Protein AF-0000000073371927 (afdb_homodimer)

InterPro domains:
  IPR022280 ParB-related, ThiF-related cassette, protein B [TIGR03737] (17-241)
  IPR032787 Prokaryotic E2 family D [PF14460] (65-231)

Nearest PDB structures (foldseek):
  2yh9-assembly1_B  TM=5.983E-01  e=3.103E+00  Escherichia coli K-12
  3tw8-assembly1_A  TM=4.322E-01  e=6.535E+00  Homo sapiens
  3p0c-assembly3_A  TM=2.992E-01  e=5.827E+00  Homo sapiens
  3k44-assembly4_D  TM=2.176E-01  e=3.685E+00  Drosophila melanogaster
  2yh9-assembly1_B  TM=5.986E-01  e=2.888E+00  Escherichia coli K-12

Sequence (484 aa):
MNNRNYISEQLGVLYHPTSALVFYQSQSADRSVYVEHFDMDGDGMPVNAHPLTEREAQALAKALMTEKQKQTAFLKSEGILPANILHIMPSPDRGAVLWYTKPQERTLHFIESLEIADGKAHMPAMIWQATRNSLRVFAIAGNRRPTEKTALCHAPLLNIYEDGRVCMGSVSISIKNSASLEEFTGAWEDYFFNSYFSHLIGKNSPVKGCCISLWKDLIASGRPFPAEVLKKNSRTLKSLLPMNNRNYISEQLGVLYHPTSALVFYQSQSADRSVYVEHFDMDGDGMPVNAHPLTEREAQALAKALMTEKQKQTAFLKSEGILPANILHIMPSPDRGAVLWYTKPQERTLHFIESLEIADGKAHMPAMIWQATRNSLRVFAIAGNRRPTEKTALCHAPLLNIYEDGRVCMGSVSISIKNSASLEEFTGAWEDYFFNSYFSHLIGKNSPVKGCCISLWKDLIASGRPFPAEVLKKNSRTLKSLLP

Solvent-accessible surface area (backbone atoms only — not comparable to full-atom values): 26927 Å² total; per-residue (Å²): 141,85,80,77,79,85,72,89,68,83,75,61,82,56,60,44,53,48,31,32,40,40,36,23,35,31,75,50,92,79,52,49,75,46,51,35,31,23,38,32,42,98,86,55,47,76,37,78,76,39,71,57,44,71,66,56,30,45,53,48,22,54,67,39,46,43,70,61,58,66,67,46,45,45,61,38,61,89,56,70,42,61,72,48,50,31,38,74,40,83,35,92,88,69,29,32,41,31,33,49,43,60,57,42,78,44,58,44,39,47,38,72,90,70,73,35,78,64,39,52,29,43,40,60,15,32,38,38,38,33,43,70,83,45,46,29,42,28,21,38,85,66,74,69,87,79,49,58,78,37,57,33,18,34,35,78,59,51,36,34,41,91,88,20,39,50,64,62,74,90,62,79,69,78,65,64,76,64,30,31,37,65,52,48,54,48,49,52,51,47,51,61,44,71,37,68,36,71,45,74,45,75,93,62,61,40,26,67,61,58,55,67,59,50,50,44,48,31,42,73,67,58,44,75,53,66,69,84,33,59,28,77,59,91,41,35,46,48,76,75,50,128,139,87,79,78,78,86,73,86,70,83,74,62,83,54,60,44,54,48,33,34,39,38,35,22,35,31,74,49,92,77,52,49,76,44,51,34,31,24,39,31,43,98,88,56,46,78,36,78,74,41,71,55,45,72,68,55,29,43,53,48,21,56,67,39,44,44,69,60,59,67,67,46,45,46,59,37,60,89,56,69,42,60,74,47,50,32,38,75,40,82,35,94,88,69,29,32,41,30,32,49,45,59,57,42,77,44,58,45,38,46,38,72,92,70,73,34,77,64,39,53,29,43,40,62,15,32,38,40,38,33,42,72,85,44,45,30,40,28,21,37,84,64,75,69,86,80,51,59,78,35,57,32,18,34,34,79,58,51,36,34,40,91,87,20,39,49,64,63,76,88,61,79,70,76,64,61,76,64,30,30,37,66,54,47,54,48,49,52,52,50,52,60,43,71,37,70,36,71,47,74,45,74,94,61,60,41,28,68,61,57,55,67,59,48,51,45,48,32,41,72,67,58,45,75,52,66,68,84,34,59,28,76,60,90,42,36,45,48,76,77,49,130

Foldseek 3Di:
DCCPPPPDPPVPPDDAAAKDKDWDFDPDPVRDIWIWIFGADPVRDTDDTDTQDPVNVVVVVVVPCDPCNVPLQFAAAPDPDDPQWDDWDRDLVWTKTKGKDAWDKAWAAADVVLVADTAIFIAHIKIWMDDQFWIFMWHFPDGDRFDQAGFTFHGLAAQADLRRTHNLDPDGRGDDSRDYNVRVVVSVVCSVRVDYHYHHDDDDHSWQDDSSVQNSVRRVPVDHDDSNRTGTSPHGNNVVPD/DCCPPPPDPPVPPDDADAKDKDWDFDPDPVRDIWIWIFGADPVRDTDDTDTQDPVNVVVVVVVPCDPCNVVLQFAAAPDPDDPQWDDWDRDLVWTKTKGKDAWDKAWAAADPVLVADTAIFIAHIKIWMDDQFWIFMWHFPDGDRFDQAGFTFHGLAAQADLRRTHNLDPDGRGDDSRDYNVRVVVSVVCSVRVDYHYHHDDDDHSWQDDSSVQNSVRRVPRDHRDSNRTGTSPHGNNVVPD

Organism: Flavobacterium johnsoniae (strain ATCC 17061 / DSM 2064 / JCM 8514 / BCRC 14874 / CCUG 350202 / NBRC 14942 / NCIMB 11054 / UW101) (NCBI:txid376686)

Structure (mmCIF, N/CA/C/O backbone):
data_AF-0000000073371927-model_v1
#
loop_
_entity.id
_entity.type
_entity.pdbx_description
1 polymer 'PRTRC system protein B'
#
loop_
_atom_site.group_PDB
_atom_site.id
_atom_site.type_symbol
_atom_site.label_atom_id
_atom_site.label_alt_id
_atom_site.label_comp_id
_atom_site.label_asym_id
_atom_site.label_entity_id
_atom_site.label_seq_id
_atom_site.pdbx_PDB_ins_code
_atom_site.Cartn_x
_atom_site.Cartn_y
_atom_site.Cartn_z
_atom_site.occupancy
_atom_site.B_iso_or_equiv
_atom_site.auth_seq_id
_atom_site.auth_comp_id
_atom_site.auth_asym_id
_atom_site.auth_atom_id
_atom_site.pdbx_PDB_model_num
ATOM 1 N N . MET A 1 1 ? 55.375 24.203 49.938 1 25.03 1 MET A N 1
ATOM 2 C CA . MET A 1 1 ? 54.719 22.922 50.094 1 25.03 1 MET A CA 1
ATOM 3 C C . MET A 1 1 ? 53.344 22.938 49.406 1 25.03 1 MET A C 1
ATOM 5 O O . MET A 1 1 ? 52.344 23.328 50 1 25.03 1 MET A O 1
ATOM 9 N N . ASN A 1 2 ? 53.188 23.484 48.062 1 26.06 2 ASN A N 1
ATOM 10 C CA . ASN A 1 2 ? 52.312 24.062 47.062 1 26.06 2 ASN A CA 1
ATOM 11 C C . ASN A 1 2 ? 51.375 23.031 46.469 1 26.06 2 ASN A C 1
ATOM 13 O O . ASN A 1 2 ? 51.75 22.25 45.594 1 26.06 2 ASN A O 1
ATOM 17 N N . ASN A 1 3 ? 50.469 22.297 47.281 1 27.36 3 ASN A N 1
ATOM 18 C CA . ASN A 1 3 ? 49.5 21.219 47.062 1 27.36 3 ASN A CA 1
ATOM 19 C C . ASN A 1 3 ? 48.438 21.594 46.031 1 27.36 3 ASN A C 1
ATOM 21 O O . ASN A 1 3 ? 47.375 22.109 46.375 1 27.36 3 ASN A O 1
ATOM 25 N N . ARG A 1 4 ? 48.781 22.281 44.875 1 28.2 4 ARG A N 1
ATOM 26 C CA . ARG A 1 4 ? 47.844 22.641 43.844 1 28.2 4 ARG A CA 1
ATOM 27 C C . ARG A 1 4 ? 47 21.438 43.406 1 28.2 4 ARG A C 1
ATOM 29 O O . ARG A 1 4 ? 47.562 20.422 42.969 1 28.2 4 ARG A O 1
ATOM 36 N N . ASN A 1 5 ? 45.844 21.109 44.031 1 29.45 5 ASN A N 1
ATOM 37 C CA . ASN A 1 5 ? 44.812 20.094 43.906 1 29.45 5 ASN A CA 1
ATOM 38 C C . ASN A 1 5 ? 44.406 19.875 42.438 1 29.45 5 ASN A C 1
ATOM 40 O O . ASN A 1 5 ? 44.125 20.844 41.719 1 29.45 5 ASN A O 1
ATOM 44 N N . TYR A 1 6 ? 44.969 18.828 41.719 1 29.66 6 TYR A N 1
ATOM 45 C CA . TYR A 1 6 ? 44.719 18.188 40.438 1 29.66 6 TYR A CA 1
ATOM 46 C C . TYR A 1 6 ? 43.219 17.906 40.219 1 29.66 6 TYR A C 1
ATOM 48 O O . TYR A 1 6 ? 42.719 16.906 40.719 1 29.66 6 TYR A O 1
ATOM 56 N N . ILE A 1 7 ? 42.281 18.703 40.594 1 30.42 7 ILE A N 1
ATOM 57 C CA . ILE A 1 7 ? 40.844 18.406 40.531 1 30.42 7 ILE A CA 1
ATOM 58 C C . ILE A 1 7 ? 40.562 17.656 39.219 1 30.42 7 ILE A C 1
ATOM 60 O O . ILE A 1 7 ? 40 16.578 39.219 1 30.42 7 ILE A O 1
ATOM 64 N N . SER A 1 8 ? 39.625 18.266 38.188 1 31.22 8 SER A N 1
ATOM 65 C CA . SER A 1 8 ? 38.469 17.891 37.344 1 31.22 8 SER A CA 1
ATOM 66 C C . SER A 1 8 ? 38.938 17.234 36.062 1 31.22 8 SER A C 1
ATOM 68 O O . SER A 1 8 ? 39.281 17.922 35.094 1 31.22 8 SER A O 1
ATOM 70 N N . GLU A 1 9 ? 39.875 16.359 35.875 1 34.25 9 GLU A N 1
ATOM 71 C CA . GLU A 1 9 ? 40.312 15.539 34.75 1 34.25 9 GLU A CA 1
ATOM 72 C C . GLU A 1 9 ? 39.156 14.719 34.156 1 34.25 9 GLU A C 1
ATOM 74 O O . GLU A 1 9 ? 39.406 13.75 33.438 1 34.25 9 GLU A O 1
ATOM 79 N N . GLN A 1 10 ? 37.938 14.594 34.656 1 36.38 10 GLN A N 1
ATOM 80 C CA . GLN A 1 10 ? 36.969 13.75 33.969 1 36.38 10 GLN A CA 1
ATOM 81 C C . GLN A 1 10 ? 37 13.992 32.469 1 36.38 10 GLN A C 1
ATOM 83 O O . GLN A 1 10 ? 36.625 15.055 31.969 1 36.38 10 GLN A O 1
ATOM 88 N N . LEU A 1 11 ? 37.906 13.492 31.672 1 40.53 11 LEU A N 1
ATOM 89 C CA . LEU A 1 11 ? 38.312 13.594 30.266 1 40.53 11 LEU A CA 1
ATOM 90 C C . LEU A 1 11 ? 37.125 13.406 29.344 1 40.53 11 LEU A C 1
ATOM 92 O O . LEU A 1 11 ? 36.562 12.312 29.25 1 40.53 11 LEU A O 1
ATOM 96 N N . GLY A 1 12 ? 36.156 14.125 29.328 1 46.03 12 GLY A N 1
ATOM 97 C CA . GLY A 1 12 ? 34.969 14.203 28.5 1 46.03 12 GLY A CA 1
ATOM 98 C C . GLY A 1 12 ? 35.219 13.75 27.078 1 46.03 12 GLY A C 1
ATOM 99 O O . GLY A 1 12 ? 36.344 13.711 26.609 1 46.03 12 GLY A O 1
ATOM 100 N N . VAL A 1 13 ? 34.531 12.75 26.5 1 56.47 13 VAL A N 1
ATOM 101 C CA . VAL A 1 13 ? 34.562 12.391 25.094 1 56.47 13 VAL A CA 1
ATOM 102 C C . VAL A 1 13 ? 34.875 13.633 24.25 1 56.47 13 VAL A C 1
ATOM 104 O O . VAL A 1 13 ? 34.125 14.617 24.297 1 56.47 13 VAL A O 1
ATOM 107 N N . LEU A 1 14 ? 36.219 13.797 23.922 1 69.62 14 LEU A N 1
ATOM 108 C CA . LEU A 1 14 ? 36.625 14.93 23.109 1 69.62 14 LEU A CA 1
ATOM 109 C C . LEU A 1 14 ? 36.031 14.844 21.703 1 69.62 14 LEU A C 1
ATOM 111 O O . LEU A 1 14 ? 36.094 13.789 21.062 1 69.62 14 LEU A O 1
ATOM 115 N N . TYR A 1 15 ? 35.094 15.617 21.391 1 77.5 15 TYR A N 1
ATOM 116 C CA . TYR A 1 15 ? 34.531 15.773 20.047 1 77.5 15 TYR A CA 1
ATOM 117 C C . TYR A 1 15 ? 35.344 16.797 19.25 1 77.5 15 TYR A C 1
ATOM 119 O O . TYR A 1 15 ? 35.812 17.797 19.797 1 77.5 15 TYR A O 1
ATOM 127 N N . HIS A 1 16 ? 35.781 16.375 18.078 1 85.12 16 HIS A N 1
ATOM 128 C CA . HIS A 1 16 ? 36.375 17.328 17.156 1 85.12 16 HIS A CA 1
ATOM 129 C C . HIS A 1 16 ? 35.469 17.609 15.969 1 85.12 16 HIS A C 1
ATOM 131 O O . HIS A 1 16 ? 34.781 16.703 15.492 1 85.12 16 HIS A O 1
ATOM 137 N N . PRO A 1 17 ? 35.406 18.859 15.609 1 86.88 17 PRO A N 1
ATOM 138 C CA . PRO A 1 17 ? 34.594 19.156 14.438 1 86.88 17 PRO A CA 1
ATOM 139 C C . PRO A 1 17 ? 35.125 18.5 13.156 1 86.88 17 PRO A C 1
ATOM 141 O O . PRO A 1 17 ? 36.312 18.5 12.922 1 86.88 17 PRO A O 1
ATOM 144 N N . THR A 1 18 ? 34.219 17.922 12.414 1 86 18 THR A N 1
ATOM 145 C CA . THR A 1 18 ? 34.625 17.234 11.195 1 86 18 THR A CA 1
ATOM 146 C C . THR A 1 18 ? 34.125 17.969 9.961 1 86 18 THR A C 1
ATOM 148 O O . THR A 1 18 ? 34.781 18.016 8.93 1 86 18 THR A O 1
ATOM 151 N N . SER A 1 19 ? 32.969 18.484 10.016 1 86.31 19 SER A N 1
ATOM 152 C CA . SER A 1 19 ? 32.375 19.219 8.891 1 86.31 19 SER A CA 1
ATOM 153 C C . SER A 1 19 ? 31.359 20.234 9.375 1 86.31 19 SER A C 1
ATOM 155 O O . SER A 1 19 ? 31 20.25 10.547 1 86.31 19 SER A O 1
ATOM 157 N N . ALA A 1 20 ? 31.078 21.156 8.539 1 87.44 20 ALA A N 1
ATOM 158 C CA . ALA A 1 20 ? 30.078 22.172 8.844 1 87.44 20 ALA A CA 1
ATOM 159 C C . ALA A 1 20 ? 29.234 22.5 7.605 1 87.44 20 ALA A C 1
ATOM 161 O O . ALA A 1 20 ? 29.734 22.422 6.477 1 87.44 20 ALA A O 1
ATOM 162 N N . LEU A 1 21 ? 28 22.688 7.852 1 87.69 21 LEU A N 1
ATOM 163 C CA . LEU A 1 21 ? 27.109 23.266 6.855 1 87.69 21 LEU A CA 1
ATOM 164 C C . LEU A 1 21 ? 26.734 24.703 7.23 1 87.69 21 LEU A C 1
ATOM 166 O O . LEU A 1 21 ? 26.344 24.969 8.367 1 87.69 21 LEU A O 1
ATOM 170 N N . VAL A 1 22 ? 26.906 25.547 6.297 1 86.69 22 VAL A N 1
ATOM 171 C CA . VAL A 1 22 ? 26.484 26.922 6.52 1 86.69 22 VAL A CA 1
ATOM 172 C C . VAL A 1 22 ? 25.344 27.281 5.555 1 86.69 22 VAL A C 1
ATOM 174 O O . VAL A 1 22 ? 25.453 27.031 4.348 1 86.69 22 VAL A O 1
ATOM 177 N N . PHE A 1 23 ? 24.297 27.719 6.109 1 84.56 23 PHE A N 1
ATOM 178 C CA . PHE A 1 23 ? 23.125 28.109 5.34 1 84.56 23 PHE A CA 1
ATOM 179 C C . PHE A 1 23 ? 23.141 29.609 5.059 1 84.56 23 PHE A C 1
ATOM 181 O O . PHE A 1 23 ? 23.312 30.422 5.973 1 84.56 23 PHE A O 1
ATOM 188 N N . TYR A 1 24 ? 23.047 29.875 3.762 1 84.12 24 TYR A N 1
ATOM 189 C CA . TYR A 1 24 ? 23.016 31.266 3.318 1 84.12 24 TYR A CA 1
ATOM 190 C C . TYR A 1 24 ? 21.656 31.641 2.764 1 84.12 24 TYR A C 1
ATOM 192 O O . TYR A 1 24 ? 20.984 30.812 2.137 1 84.12 24 TYR A O 1
ATOM 200 N N . GLN A 1 25 ? 21.203 32.75 3.084 1 81.94 25 GLN A N 1
ATOM 201 C CA . GLN A 1 25 ? 19.953 33.281 2.533 1 81.94 25 GLN A CA 1
ATOM 202 C C . GLN A 1 25 ? 20.188 34.531 1.694 1 81.94 25 GLN A C 1
ATOM 204 O O . GLN A 1 25 ? 20.969 35.406 2.076 1 81.94 25 GLN A O 1
ATOM 209 N N . SER A 1 26 ? 19.531 34.469 0.526 1 78.75 26 SER A N 1
ATOM 210 C CA . SER A 1 26 ? 19.656 35.625 -0.341 1 78.75 26 SER A CA 1
ATOM 211 C C . SER A 1 26 ? 18.922 36.844 0.247 1 78.75 26 SER A C 1
ATOM 213 O O . SER A 1 26 ? 17.922 36.688 0.953 1 78.75 26 SER A O 1
ATOM 215 N N . GLN A 1 27 ? 19.453 37.938 -0.014 1 73.69 27 GLN A N 1
ATOM 216 C CA . GLN A 1 27 ? 18.797 39.156 0.407 1 73.69 27 GLN A CA 1
ATOM 217 C C . GLN A 1 27 ? 17.75 39.594 -0.609 1 73.69 27 GLN A C 1
ATOM 219 O O . GLN A 1 27 ? 17.062 40.625 -0.411 1 73.69 27 GLN A O 1
ATOM 224 N N . SER A 1 28 ? 17.688 38.75 -1.586 1 69.12 28 SER A N 1
ATOM 225 C CA . SER A 1 28 ? 16.688 39.094 -2.604 1 69.12 28 SER A CA 1
ATOM 226 C C . SER A 1 28 ? 15.289 38.719 -2.145 1 69.12 28 SER A C 1
ATOM 228 O O . SER A 1 28 ? 15.109 38.125 -1.08 1 69.12 28 SER A O 1
ATOM 230 N N . ALA A 1 29 ? 14.359 39.125 -2.869 1 67.94 29 ALA A N 1
ATOM 231 C CA . ALA A 1 29 ? 12.945 38.938 -2.57 1 67.94 29 ALA A CA 1
ATOM 232 C C . ALA A 1 29 ? 12.594 37.438 -2.527 1 67.94 29 ALA A C 1
ATOM 234 O O . ALA A 1 29 ? 11.719 37.031 -1.766 1 67.94 29 ALA A O 1
ATOM 235 N N . ASP A 1 30 ? 13.344 36.625 -3.26 1 62.91 30 ASP A N 1
ATOM 236 C CA . ASP A 1 30 ? 12.961 35.219 -3.363 1 62.91 30 ASP A CA 1
ATOM 237 C C . ASP A 1 30 ? 13.523 34.406 -2.193 1 62.91 30 ASP A C 1
ATOM 239 O O . ASP A 1 30 ? 13.156 33.25 -2.006 1 62.91 30 ASP A O 1
ATOM 243 N N . ARG A 1 31 ? 14.227 35.031 -1.328 1 67 31 ARG A N 1
ATOM 244 C CA . ARG A 1 31 ? 14.836 34.406 -0.146 1 67 31 ARG A CA 1
ATOM 245 C C . ARG A 1 31 ? 15.352 33 -0.45 1 67 31 ARG A C 1
ATOM 247 O O . ARG A 1 31 ? 15.102 32.062 0.314 1 67 31 ARG A O 1
ATOM 254 N N . SER A 1 32 ? 16.016 32.875 -1.546 1 71.75 32 SER A N 1
ATOM 255 C CA . SER A 1 32 ? 16.609 31.594 -1.913 1 71.75 32 SER A CA 1
ATOM 256 C C . SER A 1 32 ? 17.703 31.188 -0.937 1 71.75 32 SER A C 1
ATOM 258 O O . SER A 1 32 ? 18.375 32.031 -0.362 1 71.75 32 SER A O 1
ATOM 260 N N . VAL A 1 33 ? 17.688 29.922 -0.612 1 73.12 33 VAL A N 1
ATOM 261 C CA . VAL A 1 33 ? 18.656 29.391 0.342 1 73.12 33 VAL A CA 1
ATOM 262 C C . VAL A 1 33 ? 19.766 28.641 -0.404 1 73.12 33 VAL A C 1
ATOM 264 O O . VAL A 1 33 ? 19.5 27.969 -1.404 1 73.12 33 VAL A O 1
ATOM 267 N N . TYR A 1 34 ? 20.984 29.016 0.038 1 75.69 34 TYR A N 1
ATOM 268 C CA . TYR A 1 34 ? 22.203 28.375 -0.434 1 75.69 34 TYR A CA 1
ATOM 269 C C . TYR A 1 34 ? 22.969 27.719 0.72 1 75.69 34 TYR A C 1
ATOM 271 O O . TYR A 1 34 ? 23.094 28.312 1.796 1 75.69 34 TYR A O 1
ATOM 279 N N . VAL A 1 35 ? 23.328 26.359 0.464 1 81.25 35 VAL A N 1
ATOM 280 C CA . VAL A 1 35 ? 24.031 25.672 1.532 1 81.25 35 VAL A CA 1
ATOM 281 C C . VAL A 1 35 ? 25.453 25.344 1.083 1 81.25 35 VAL A C 1
ATOM 283 O O . VAL A 1 35 ? 25.672 24.875 -0.033 1 81.25 35 VAL A O 1
ATOM 286 N N . GLU A 1 36 ? 26.422 25.672 1.956 1 85.06 36 GLU A N 1
ATOM 287 C CA . GLU A 1 36 ? 27.812 25.328 1.713 1 85.06 36 GLU A CA 1
ATOM 288 C C . GLU A 1 36 ? 28.312 24.312 2.73 1 85.06 36 GLU A C 1
ATOM 290 O O . GLU A 1 36 ? 28 24.406 3.918 1 85.06 36 GLU A O 1
ATOM 295 N N . HIS A 1 37 ? 28.938 23.375 2.131 1 88.06 37 HIS A N 1
ATOM 296 C CA . HIS A 1 37 ? 29.594 22.375 2.965 1 88.06 37 HIS A CA 1
ATOM 297 C C . HIS A 1 37 ? 31.062 22.719 3.184 1 88.06 37 HIS A C 1
ATOM 299 O O . HIS A 1 37 ? 31.766 23.141 2.252 1 88.06 37 HIS A O 1
ATOM 305 N N . PHE A 1 38 ? 31.5 22.594 4.406 1 87.25 38 PHE A N 1
ATOM 306 C CA . PHE A 1 38 ? 32.906 22.781 4.777 1 87.25 38 PHE A CA 1
ATOM 307 C C . PHE A 1 38 ? 33.469 21.531 5.445 1 87.25 38 PHE A C 1
ATOM 309 O O . PHE A 1 38 ? 32.781 20.891 6.246 1 87.25 38 PHE A O 1
ATOM 316 N N . ASP A 1 39 ? 34.625 21.203 4.988 1 86.94 39 ASP A N 1
ATOM 317 C CA . ASP A 1 39 ? 35.375 20.297 5.828 1 86.94 39 ASP A CA 1
ATOM 318 C C . ASP A 1 39 ? 36.125 21.062 6.941 1 86.94 39 ASP A C 1
ATOM 320 O O . ASP A 1 39 ? 36.344 22.266 6.832 1 86.94 39 ASP A O 1
ATOM 324 N N . MET A 1 40 ? 36.281 20.359 8.086 1 86.5 40 MET A N 1
ATOM 325 C CA . MET A 1 40 ? 37.125 20.953 9.141 1 86.5 40 MET A CA 1
ATOM 326 C C . MET A 1 40 ? 38.531 20.328 9.141 1 86.5 40 MET A C 1
ATOM 328 O O . MET A 1 40 ? 38.656 19.109 9.086 1 86.5 40 MET A O 1
ATOM 332 N N . ASP A 1 41 ? 39.531 21.203 9.141 1 86.75 41 ASP A N 1
ATOM 333 C CA . ASP A 1 41 ? 40.875 20.672 9.18 1 86.75 41 ASP A CA 1
ATOM 334 C C . ASP A 1 41 ? 41.281 20.297 10.602 1 86.75 41 ASP A C 1
ATOM 336 O O . ASP A 1 41 ? 40.469 20.297 11.508 1 86.75 41 ASP A O 1
ATOM 340 N N . GLY A 1 42 ? 42.5 19.828 10.758 1 82.12 42 GLY A N 1
ATOM 341 C CA . GLY A 1 42 ? 43 19.344 12.031 1 82.12 42 GLY A CA 1
ATOM 342 C C . GLY A 1 42 ? 42.906 20.359 13.148 1 82.12 42 GLY A C 1
ATOM 343 O O . GLY A 1 42 ? 42.844 20 14.328 1 82.12 42 GLY A O 1
ATOM 344 N N . ASP A 1 43 ? 42.875 21.734 12.859 1 82.06 43 ASP A N 1
ATOM 345 C CA . ASP A 1 43 ? 42.781 22.797 13.844 1 82.06 43 ASP A CA 1
ATOM 346 C C . ASP A 1 43 ? 41.344 23.234 14.039 1 82.06 43 ASP A C 1
ATOM 348 O O . ASP A 1 43 ? 41.062 24.188 14.758 1 82.06 43 ASP A O 1
ATOM 352 N N . GLY A 1 44 ? 40.438 22.531 13.359 1 81.56 44 GLY A N 1
ATOM 353 C CA . GLY A 1 44 ? 39 22.844 13.492 1 81.56 44 GLY A CA 1
ATOM 354 C C . GLY A 1 44 ? 38.562 24.016 12.633 1 81.56 44 GLY A C 1
ATOM 355 O O . GLY A 1 44 ? 37.5 24.594 12.867 1 81.56 44 GLY A O 1
ATOM 356 N N . MET A 1 45 ? 39.5 24.438 11.672 1 84.69 45 MET A N 1
ATOM 357 C CA . MET A 1 45 ? 39.156 25.531 10.773 1 84.69 45 MET A CA 1
ATOM 358 C C . MET A 1 45 ? 38.438 25.031 9.531 1 84.69 45 MET A C 1
ATOM 360 O O . MET A 1 45 ? 38.844 24 8.961 1 84.69 45 MET A O 1
ATOM 364 N N . PRO A 1 46 ? 37.312 25.672 9.164 1 86.5 46 PRO A N 1
ATOM 365 C CA . PRO A 1 46 ? 36.594 25.266 7.949 1 86.5 46 PRO A CA 1
ATOM 366 C C . PRO A 1 46 ? 37.469 25.375 6.699 1 86.5 46 PRO A C 1
ATOM 368 O O . PRO A 1 46 ? 38.188 26.375 6.516 1 86.5 46 PRO A O 1
ATOM 371 N N . VAL A 1 47 ? 37.562 24.328 5.949 1 86.5 47 VAL A N 1
ATOM 372 C CA . VAL A 1 47 ? 38.312 24.297 4.688 1 86.5 47 VAL A CA 1
ATOM 373 C C . VAL A 1 47 ? 37.438 23.656 3.604 1 86.5 47 VAL A C 1
ATOM 375 O O . VAL A 1 47 ? 36.375 23.109 3.898 1 86.5 47 VAL A O 1
ATOM 378 N N . ASN A 1 48 ? 37.812 23.812 2.285 1 82.69 48 ASN A N 1
ATOM 379 C CA . ASN A 1 48 ? 37.188 23.141 1.147 1 82.69 48 ASN A CA 1
ATOM 380 C C . ASN A 1 48 ? 35.719 23.5 1.021 1 82.69 48 ASN A C 1
ATOM 382 O O . ASN A 1 48 ? 34.875 22.625 0.881 1 82.69 48 ASN A O 1
ATOM 386 N N . ALA A 1 49 ? 35.438 24.75 1.181 1 84.56 49 ALA A N 1
ATOM 387 C CA . ALA A 1 49 ? 34.062 25.203 1 1 84.56 49 ALA A CA 1
ATOM 388 C C . ALA A 1 49 ? 33.562 24.844 -0.392 1 84.56 49 ALA A C 1
ATOM 390 O O . ALA A 1 49 ? 34.25 25.031 -1.387 1 84.56 49 ALA A O 1
ATOM 391 N N . HIS A 1 50 ? 32.469 24.156 -0.509 1 86.62 50 HIS A N 1
ATOM 392 C CA . HIS A 1 50 ? 31.797 23.875 -1.777 1 86.62 50 HIS A CA 1
ATOM 393 C C . HIS A 1 50 ? 30.297 23.766 -1.597 1 86.62 50 HIS A C 1
ATOM 395 O O . HIS A 1 50 ? 29.812 23.531 -0.485 1 86.62 50 HIS A O 1
ATOM 401 N N . PRO A 1 51 ? 29.531 24.016 -2.699 1 81.81 51 PRO A N 1
ATOM 402 C CA . PRO A 1 51 ? 28.094 23.797 -2.602 1 81.81 51 PRO A CA 1
ATOM 403 C C . PRO A 1 51 ? 27.734 22.375 -2.193 1 81.81 51 PRO A C 1
ATOM 405 O O . PRO A 1 51 ? 28.422 21.422 -2.582 1 81.81 51 PRO A O 1
ATOM 408 N N . LEU A 1 52 ? 26.812 22.312 -1.212 1 79.88 52 LEU A N 1
ATOM 409 C CA . LEU A 1 52 ? 26.344 20.984 -0.817 1 79.88 52 LEU A CA 1
ATOM 410 C C . LEU A 1 52 ? 25.797 20.219 -2.02 1 79.88 52 LEU A C 1
ATOM 412 O O . LEU A 1 52 ? 24.859 20.672 -2.68 1 79.88 52 LEU A O 1
ATOM 416 N N . THR A 1 53 ? 26.469 19.188 -2.418 1 74.56 53 THR A N 1
ATOM 417 C CA . THR A 1 53 ? 26 18.359 -3.521 1 74.56 53 THR A CA 1
ATOM 418 C C . THR A 1 53 ? 24.719 17.625 -3.139 1 74.56 53 THR A C 1
ATOM 420 O O . THR A 1 53 ? 24.375 17.516 -1.957 1 74.56 53 THR A O 1
ATOM 423 N N . GLU A 1 54 ? 23.969 17.156 -4.133 1 71.88 54 GLU A N 1
ATOM 424 C CA . GLU A 1 54 ? 22.75 16.391 -3.877 1 71.88 54 GLU A CA 1
ATOM 425 C C . GLU A 1 54 ? 23.062 15.148 -3.043 1 71.88 54 GLU A C 1
ATOM 427 O O . GLU A 1 54 ? 22.297 14.805 -2.137 1 71.88 54 GLU A O 1
ATOM 432 N N . ARG A 1 55 ? 24.125 14.547 -3.338 1 70.88 55 ARG A N 1
ATOM 433 C CA . ARG A 1 55 ? 24.531 13.344 -2.615 1 70.88 55 ARG A CA 1
ATOM 434 C C . ARG A 1 55 ? 24.812 13.648 -1.149 1 70.88 55 ARG A C 1
ATOM 436 O O . ARG A 1 55 ? 24.391 12.906 -0.259 1 70.88 55 ARG A O 1
ATOM 443 N N . GLU A 1 56 ? 25.516 14.664 -0.974 1 71.56 56 GLU A N 1
ATOM 444 C CA . GLU A 1 56 ? 25.828 15.078 0.393 1 71.56 56 GLU A CA 1
ATOM 445 C C . GLU A 1 56 ? 24.562 15.477 1.148 1 71.56 56 GLU A C 1
ATOM 447 O O . GLU A 1 56 ? 24.406 15.156 2.33 1 71.56 56 GLU A O 1
ATOM 452 N N . ALA A 1 57 ? 23.734 16.141 0.482 1 72.75 57 ALA A N 1
ATOM 453 C CA . ALA A 1 57 ? 22.469 16.562 1.095 1 72.75 57 ALA A CA 1
ATOM 454 C C . ALA A 1 57 ? 21.641 15.344 1.512 1 72.75 57 ALA A C 1
ATOM 456 O O . ALA A 1 57 ? 21.094 15.312 2.615 1 72.75 57 ALA A O 1
ATOM 457 N N . GLN A 1 58 ? 21.625 14.422 0.702 1 70.81 58 GLN A N 1
ATOM 458 C CA . GLN A 1 58 ? 20.859 13.211 0.987 1 70.81 58 GLN A CA 1
ATOM 459 C C . GLN A 1 58 ? 21.453 12.461 2.178 1 70.81 58 GLN A C 1
ATOM 461 O O . GLN A 1 58 ? 20.719 11.984 3.047 1 70.81 58 GLN A O 1
ATOM 466 N N . ALA A 1 59 ? 22.688 12.344 2.146 1 69.5 59 ALA A N 1
ATOM 467 C CA . ALA A 1 59 ? 23.359 11.648 3.24 1 69.5 59 ALA A CA 1
ATOM 468 C C . ALA A 1 59 ? 23.109 12.344 4.574 1 69.5 59 ALA A C 1
ATOM 470 O O . ALA A 1 59 ? 22.875 11.68 5.59 1 69.5 59 ALA A O 1
ATOM 471 N N . LEU A 1 60 ? 23.156 13.57 4.492 1 70.38 60 LEU A N 1
ATOM 472 C CA . LEU A 1 60 ? 22.922 14.359 5.699 1 70.38 60 LEU A CA 1
ATOM 473 C C . LEU A 1 60 ? 21.469 14.227 6.16 1 70.38 60 LEU A C 1
ATOM 475 O O . LEU A 1 60 ? 21.203 14.07 7.355 1 70.38 60 LEU A O 1
ATOM 479 N N . ALA A 1 61 ? 20.641 14.367 5.195 1 69.94 61 ALA A N 1
ATOM 480 C CA . ALA A 1 61 ? 19.234 14.211 5.531 1 69.94 61 ALA A CA 1
ATOM 481 C C . ALA A 1 61 ? 18.969 12.883 6.227 1 69.94 61 ALA A C 1
ATOM 483 O O . ALA A 1 61 ? 18.266 12.828 7.238 1 69.94 61 ALA A O 1
ATOM 484 N N . LYS A 1 62 ? 19.562 11.938 5.758 1 67.19 62 LYS A N 1
ATOM 485 C CA . LYS A 1 62 ? 19.406 10.602 6.328 1 67.19 62 LYS A CA 1
ATOM 486 C C . LYS A 1 62 ? 19.953 10.547 7.75 1 67.19 62 LYS A C 1
ATOM 488 O O . LYS A 1 62 ? 19.359 9.93 8.633 1 67.19 62 LYS A O 1
ATOM 493 N N . ALA A 1 63 ? 21.047 11.125 7.875 1 64.75 63 ALA A N 1
ATOM 494 C CA . ALA A 1 63 ? 21.719 11.109 9.172 1 64.75 63 ALA A CA 1
ATOM 495 C C . ALA A 1 63 ? 20.906 11.859 10.227 1 64.75 63 ALA A C 1
ATOM 497 O O . ALA A 1 63 ? 20.984 11.547 11.414 1 64.75 63 ALA A O 1
ATOM 498 N N . LEU A 1 64 ? 20.297 12.805 9.75 1 65.38 64 LEU A N 1
ATOM 499 C CA . LEU A 1 64 ? 19.531 13.656 10.656 1 65.38 64 LEU A CA 1
ATOM 500 C C . LEU A 1 64 ? 18.219 12.992 11.047 1 65.38 64 LEU A C 1
ATOM 502 O O . LEU A 1 64 ? 17.562 13.406 12.008 1 65.38 64 LEU A O 1
ATOM 506 N N . MET A 1 65 ? 17.828 12.086 10.203 1 60.91 65 MET A N 1
ATOM 507 C CA . MET A 1 65 ? 16.594 11.391 10.547 1 60.91 65 MET A CA 1
ATOM 508 C C . MET A 1 65 ? 16.797 10.484 11.75 1 60.91 65 MET A C 1
ATOM 510 O O . MET A 1 65 ? 17.781 9.734 11.812 1 60.91 65 MET A O 1
ATOM 514 N N . THR A 1 66 ? 16.297 10.867 12.875 1 55.16 66 THR A N 1
ATOM 515 C CA . THR A 1 66 ? 16.406 10.078 14.094 1 55.16 66 THR A CA 1
ATOM 516 C C . THR A 1 66 ? 15.906 8.656 13.859 1 55.16 66 THR A C 1
ATOM 518 O O . THR A 1 66 ? 15.109 8.406 12.953 1 55.16 66 THR A O 1
ATOM 521 N N . GLU A 1 67 ? 16.531 7.758 14.633 1 51.38 67 GLU A N 1
ATOM 522 C CA . GLU A 1 67 ? 16.078 6.371 14.625 1 51.38 67 GLU A CA 1
ATOM 523 C C . GLU A 1 67 ? 14.555 6.297 14.766 1 51.38 67 GLU A C 1
ATOM 525 O O . GLU A 1 67 ? 13.914 5.449 14.141 1 51.38 67 GLU A O 1
ATOM 530 N N . LYS A 1 68 ? 14.094 7.195 15.57 1 49.59 68 LYS A N 1
ATOM 531 C CA . LYS A 1 68 ? 12.656 7.219 15.812 1 49.59 68 LYS A CA 1
ATOM 532 C C . LYS A 1 68 ? 11.891 7.59 14.539 1 49.59 68 LYS A C 1
ATOM 534 O O . LYS A 1 68 ? 10.844 7.016 14.25 1 49.59 68 LYS A O 1
ATOM 539 N N . GLN A 1 69 ? 12.414 8.539 13.867 1 50.75 69 GLN A N 1
ATOM 540 C CA . GLN A 1 69 ? 11.75 8.945 12.633 1 50.75 69 GLN A CA 1
ATOM 541 C C . GLN A 1 69 ? 11.836 7.848 11.578 1 50.75 69 GLN A C 1
ATOM 543 O O . GLN A 1 69 ? 10.93 7.699 10.75 1 50.75 69 GLN A O 1
ATOM 548 N N . LYS A 1 70 ? 13.023 7.223 11.695 1 49.84 70 LYS A N 1
ATOM 549 C CA . LYS A 1 70 ? 13.234 6.094 10.797 1 49.84 70 LYS A CA 1
ATOM 550 C C . LYS A 1 70 ? 12.18 5.012 11.008 1 49.84 70 LYS A C 1
ATOM 552 O O . LYS A 1 70 ? 11.758 4.359 10.055 1 49.84 70 LYS A O 1
ATOM 557 N N . GLN A 1 71 ? 12.016 4.773 12.281 1 47.09 71 GLN A N 1
ATOM 558 C CA . GLN A 1 71 ? 11.109 3.711 12.703 1 47.09 71 GLN A CA 1
ATOM 559 C C . GLN A 1 71 ? 9.656 4.125 12.516 1 47.09 71 GLN A C 1
ATOM 561 O O . GLN A 1 71 ? 8.789 3.285 12.258 1 47.09 71 GLN A O 1
ATOM 566 N N . THR A 1 72 ? 9.367 5.332 12.938 1 50.06 72 THR A N 1
ATOM 567 C CA . THR A 1 72 ? 7.977 5.723 13.148 1 50.06 72 THR A CA 1
ATOM 568 C C . THR A 1 72 ? 7.32 6.105 11.82 1 50.06 72 THR A C 1
ATOM 570 O O . THR A 1 72 ? 7.055 7.285 11.578 1 50.06 72 THR A O 1
ATOM 573 N N . ALA A 1 73 ? 7.684 5.395 10.883 1 56.97 73 ALA A N 1
ATOM 574 C CA . ALA A 1 73 ? 7.133 5.797 9.594 1 56.97 73 ALA A CA 1
ATOM 575 C C . ALA A 1 73 ? 5.609 5.883 9.648 1 56.97 73 ALA A C 1
ATOM 577 O O . ALA A 1 73 ? 4.938 4.914 10.008 1 56.97 73 ALA A O 1
ATOM 578 N N . PHE A 1 74 ? 5.027 7.027 9.875 1 66.44 74 PHE A N 1
ATOM 579 C CA . PHE A 1 74 ? 3.611 7.348 9.727 1 66.44 74 PHE A CA 1
ATOM 580 C C . PHE A 1 74 ? 3.021 6.664 8.5 1 66.44 74 PHE A C 1
ATOM 582 O O . PHE A 1 74 ? 3.623 6.68 7.426 1 66.44 74 PHE A O 1
ATOM 589 N N . LEU A 1 75 ? 1.939 5.723 8.805 1 77.88 75 LEU A N 1
ATOM 590 C CA . LEU A 1 75 ? 1.142 5.078 7.766 1 77.88 75 LEU A CA 1
ATOM 591 C C . LEU A 1 75 ? 1.844 3.832 7.234 1 77.88 75 LEU A C 1
ATOM 593 O O . LEU A 1 75 ? 1.732 3.512 6.047 1 77.88 75 LEU A O 1
ATOM 597 N N . LYS A 1 76 ? 2.635 3.268 8.133 1 78.31 76 LYS A N 1
ATOM 598 C CA . LYS A 1 76 ? 3.197 1.962 7.801 1 78.31 76 LYS A CA 1
ATOM 599 C C . LYS A 1 76 ? 2.234 0.838 8.18 1 78.31 76 LYS A C 1
ATOM 601 O O . LYS A 1 76 ? 1.599 0.884 9.234 1 78.31 76 LYS A O 1
ATOM 606 N N . SER A 1 77 ? 2.219 -0.103 7.336 1 82.5 77 SER A N 1
ATOM 607 C CA . SER A 1 77 ? 1.354 -1.234 7.652 1 82.5 77 SER A CA 1
ATOM 608 C C . SER A 1 77 ? 1.97 -2.119 8.727 1 82.5 77 SER A C 1
ATOM 610 O O . SER A 1 77 ? 3.18 -2.35 8.734 1 82.5 77 SER A O 1
ATOM 612 N N . GLU A 1 78 ? 1.197 -2.627 9.648 1 82.5 78 GLU A N 1
ATOM 613 C CA . GLU A 1 78 ? 1.656 -3.537 10.695 1 82.5 78 GLU A CA 1
ATOM 614 C C . GLU A 1 78 ? 1.896 -4.938 10.141 1 82.5 78 GLU A C 1
ATOM 616 O O . GLU A 1 78 ? 2.678 -5.707 10.695 1 82.5 78 GLU A O 1
ATOM 621 N N . GLY A 1 79 ? 1.394 -5.289 9.117 1 89 79 GLY A N 1
ATOM 622 C CA . GLY A 1 79 ? 1.456 -6.574 8.445 1 89 79 GLY A CA 1
ATOM 623 C C . GLY A 1 79 ? 1.193 -6.484 6.953 1 89 79 GLY A C 1
ATOM 624 O O . GLY A 1 79 ? 1.788 -5.652 6.262 1 89 79 GLY A O 1
ATOM 625 N N . ILE A 1 80 ? 0.346 -7.414 6.574 1 94.19 80 ILE A N 1
ATOM 626 C CA . ILE A 1 80 ? -0.057 -7.398 5.172 1 94.19 80 ILE A CA 1
ATOM 627 C C . ILE A 1 80 ? -0.901 -6.156 4.891 1 94.19 80 ILE A C 1
ATOM 629 O O . ILE A 1 80 ? -1.798 -5.82 5.668 1 94.19 80 ILE A O 1
ATOM 633 N N . LEU A 1 81 ? -0.503 -5.473 3.9 1 94.5 81 LEU A N 1
ATOM 634 C CA . LEU A 1 81 ? -1.294 -4.324 3.48 1 94.5 81 LEU A CA 1
ATOM 635 C C . LEU A 1 81 ? -2.744 -4.723 3.229 1 94.5 81 LEU A C 1
ATOM 637 O O . LEU A 1 81 ? -3.016 -5.621 2.43 1 94.5 81 LEU A O 1
ATOM 641 N N . PRO A 1 82 ? -3.625 -4.023 3.922 1 94.69 82 PRO A N 1
ATOM 642 C CA . PRO A 1 82 ? -5.027 -4.371 3.686 1 94.69 82 PRO A CA 1
ATOM 643 C C . PRO A 1 82 ? -5.465 -4.121 2.244 1 94.69 82 PRO A C 1
ATOM 645 O O . PRO A 1 82 ? -5.055 -3.129 1.635 1 94.69 82 PRO A O 1
ATOM 648 N N . ALA A 1 83 ? -6.355 -5 1.769 1 94.5 83 ALA A N 1
ATOM 649 C CA . ALA A 1 83 ? -6.777 -4.957 0.37 1 94.5 83 ALA A CA 1
ATOM 650 C C . ALA A 1 83 ? -7.641 -3.729 0.093 1 94.5 83 ALA A C 1
ATOM 652 O O . ALA A 1 83 ? -7.824 -3.342 -1.063 1 94.5 83 ALA A O 1
ATOM 653 N N . ASN A 1 84 ? -8.156 -3.172 1.106 1 96.75 84 ASN A N 1
ATOM 654 C CA . ASN A 1 84 ? -9.078 -2.059 0.896 1 96.75 84 ASN A CA 1
ATOM 655 C C . ASN A 1 84 ? -8.328 -0.732 0.775 1 96.75 84 ASN A C 1
ATOM 657 O O . ASN A 1 84 ? -8.938 0.305 0.508 1 96.75 84 ASN A O 1
ATOM 661 N N . ILE A 1 85 ? -6.977 -0.761 1.013 1 96.69 85 ILE A N 1
ATOM 662 C CA . ILE A 1 85 ? -6.168 0.437 0.817 1 96.69 85 ILE A CA 1
ATOM 663 C C . ILE A 1 85 ? -5.961 0.682 -0.676 1 96.69 85 ILE A C 1
ATOM 665 O O . ILE A 1 85 ? -5.551 -0.221 -1.408 1 96.69 85 ILE A O 1
ATOM 669 N N . LEU A 1 86 ? -6.27 1.901 -1.082 1 97.25 86 LEU A N 1
ATOM 670 C CA . LEU A 1 86 ? -6.238 2.207 -2.508 1 97.25 86 LEU A CA 1
ATOM 671 C C . LEU A 1 86 ? -5.027 3.074 -2.848 1 97.25 86 LEU A C 1
ATOM 673 O O . LEU A 1 86 ? -4.547 3.057 -3.984 1 97.25 86 LEU A O 1
ATOM 677 N N . HIS A 1 87 ? -4.625 3.873 -1.937 1 94.75 87 HIS A N 1
ATOM 678 C CA . HIS A 1 87 ? -3.475 4.742 -2.148 1 94.75 87 HIS A CA 1
ATOM 679 C C . HIS A 1 87 ? -2.914 5.246 -0.822 1 94.75 87 HIS A C 1
ATOM 681 O O . HIS A 1 87 ? -3.67 5.527 0.11 1 94.75 87 HIS A O 1
ATOM 687 N N . ILE A 1 88 ? -1.57 5.34 -0.779 1 90.19 88 ILE A N 1
ATOM 688 C CA . ILE A 1 88 ? -0.891 5.875 0.396 1 90.19 88 ILE A CA 1
ATOM 689 C C . ILE A 1 88 ? 0.07 6.988 -0.023 1 90.19 88 ILE A C 1
ATOM 691 O O . ILE A 1 88 ? 0.878 6.805 -0.936 1 90.19 88 ILE A O 1
ATOM 695 N N . MET A 1 89 ? -0.096 8.062 0.478 1 83.06 89 MET A N 1
ATOM 696 C CA . MET A 1 89 ? 0.906 9.125 0.406 1 83.06 89 MET A CA 1
ATOM 697 C C . MET A 1 89 ? 1.7 9.211 1.705 1 83.06 89 MET A C 1
ATOM 699 O O . MET A 1 89 ? 1.271 9.859 2.658 1 83.06 89 MET A O 1
ATOM 703 N N . PRO A 1 90 ? 2.912 8.57 1.553 1 71.56 90 PRO A N 1
ATOM 704 C CA . PRO A 1 90 ? 3.699 8.539 2.787 1 71.56 90 PRO A CA 1
ATOM 705 C C . PRO A 1 90 ? 4.465 9.836 3.039 1 71.56 90 PRO A C 1
ATOM 707 O O . PRO A 1 90 ? 5.246 10.266 2.189 1 71.56 90 PRO A O 1
ATOM 710 N N . SER A 1 91 ? 3.982 10.781 3.594 1 67.19 91 SER A N 1
ATOM 711 C CA . SER A 1 91 ? 4.668 12.016 3.967 1 67.19 91 SER A CA 1
ATOM 712 C C . SER A 1 91 ? 4.445 12.344 5.438 1 67.19 91 SER A C 1
ATOM 714 O O . SER A 1 91 ? 3.326 12.234 5.941 1 67.19 91 SER A O 1
ATOM 716 N N . PRO A 1 92 ? 5.523 12.586 5.996 1 62.5 92 PRO A N 1
ATOM 717 C CA . PRO A 1 92 ? 5.348 12.914 7.41 1 62.5 92 PRO A CA 1
ATOM 718 C C . PRO A 1 92 ? 4.398 14.086 7.629 1 62.5 92 PRO A C 1
ATOM 720 O O . PRO A 1 92 ? 3.604 14.078 8.57 1 62.5 92 PRO A O 1
ATOM 723 N N . ASP A 1 93 ? 4.445 15.031 6.727 1 64 93 ASP A N 1
ATOM 724 C CA . ASP A 1 93 ? 3.678 16.25 6.961 1 64 93 ASP A CA 1
ATOM 725 C C . ASP A 1 93 ? 2.355 16.219 6.199 1 64 93 ASP A C 1
ATOM 727 O O . ASP A 1 93 ? 1.37 16.828 6.629 1 64 93 ASP A O 1
ATOM 731 N N . ARG A 1 94 ? 2.373 15.484 5.094 1 72.31 94 ARG A N 1
ATOM 732 C CA . ARG A 1 94 ? 1.197 15.523 4.23 1 72.31 94 ARG A CA 1
ATOM 733 C C . ARG A 1 94 ? 0.695 14.109 3.934 1 72.31 94 ARG A C 1
ATOM 735 O O . ARG A 1 94 ? 0.228 13.828 2.828 1 72.31 94 ARG A O 1
ATOM 742 N N . GLY A 1 95 ? 0.813 13.312 4.922 1 81.62 95 GLY A N 1
ATOM 743 C CA . GLY A 1 95 ? 0.385 11.938 4.727 1 81.62 95 GLY A CA 1
ATOM 744 C C . GLY A 1 95 ? -1.106 11.805 4.484 1 81.62 95 GLY A C 1
ATOM 745 O O . GLY A 1 95 ? -1.905 12.516 5.094 1 81.62 95 GLY A O 1
ATOM 746 N N . ALA A 1 96 ? -1.418 11 3.553 1 89.88 96 ALA A N 1
ATOM 747 C CA . ALA A 1 96 ? -2.82 10.781 3.205 1 89.88 96 ALA A CA 1
ATOM 748 C C . ALA A 1 96 ? -3.066 9.328 2.803 1 89.88 96 ALA A C 1
ATOM 750 O O . ALA A 1 96 ? -2.17 8.656 2.287 1 89.88 96 ALA A O 1
ATOM 751 N N . VAL A 1 97 ? -4.223 8.883 3.113 1 94.69 97 VAL A N 1
ATOM 752 C CA . VAL A 1 97 ? -4.609 7.523 2.738 1 94.69 97 VAL A CA 1
ATOM 753 C C . VAL A 1 97 ? -5.953 7.555 2.01 1 94.69 97 VAL A C 1
ATOM 755 O O . VAL A 1 97 ? -6.863 8.281 2.404 1 94.69 97 VAL A O 1
ATOM 758 N N . LEU A 1 98 ? -6.016 6.891 0.932 1 97.62 98 LEU A N 1
ATOM 759 C CA . LEU A 1 98 ? -7.25 6.613 0.206 1 97.62 98 LEU A CA 1
ATOM 760 C C . LEU A 1 98 ? -7.652 5.148 0.354 1 97.62 98 LEU A C 1
ATOM 762 O O . LEU A 1 98 ? -6.855 4.25 0.065 1 97.62 98 LEU A O 1
ATOM 766 N N . TRP A 1 99 ? -8.875 4.887 0.865 1 98.12 99 TRP A N 1
ATOM 767 C CA . TRP A 1 99 ? -9.328 3.506 1.018 1 98.12 99 TRP A CA 1
ATOM 768 C C . TRP A 1 99 ? -10.828 3.393 0.801 1 98.12 99 TRP A C 1
ATOM 770 O O . TRP A 1 99 ? -11.5 4.391 0.529 1 98.12 99 TRP A O 1
ATOM 780 N N . TYR A 1 100 ? -11.328 2.193 0.765 1 98.44 100 TYR A N 1
ATOM 781 C CA . TYR A 1 100 ? -12.758 2.01 0.587 1 98.44 100 TYR A CA 1
ATOM 782 C C . TYR A 1 100 ? -13.305 0.984 1.574 1 98.44 100 TYR A C 1
ATOM 784 O O . TYR A 1 100 ? -12.547 0.193 2.141 1 98.44 100 TYR A O 1
ATOM 792 N N . THR A 1 101 ? -14.508 1.108 1.895 1 98.12 101 THR A N 1
ATOM 793 C CA . THR A 1 101 ? -15.227 0.113 2.688 1 98.12 101 THR A CA 1
ATOM 794 C C . THR A 1 101 ? -16.391 -0.476 1.896 1 98.12 101 THR A C 1
ATOM 796 O O . THR A 1 101 ? -17.078 0.241 1.162 1 98.12 101 THR A O 1
ATOM 799 N N . LYS A 1 102 ? -16.547 -1.766 2.043 1 97.56 102 LYS A N 1
ATOM 800 C CA . LYS A 1 102 ? -17.719 -2.428 1.457 1 97.56 102 LYS A CA 1
ATOM 801 C C . LYS A 1 102 ? -19 -2.049 2.195 1 97.56 102 LYS A C 1
ATOM 803 O O . LYS A 1 102 ? -18.938 -1.479 3.287 1 97.56 102 LYS A O 1
ATOM 808 N N . PRO A 1 103 ? -20.125 -2.322 1.512 1 97.88 103 PRO A N 1
ATOM 809 C CA . PRO A 1 103 ? -21.359 -2.109 2.273 1 97.88 103 PRO A CA 1
ATOM 810 C C . PRO A 1 103 ? -21.328 -2.783 3.643 1 97.88 103 PRO A C 1
ATOM 812 O O . PRO A 1 103 ? -20.812 -3.896 3.777 1 97.88 103 PRO A O 1
ATOM 815 N N . GLN A 1 104 ? -21.781 -2.023 4.656 1 97.31 104 GLN A N 1
ATOM 816 C CA . GLN A 1 104 ? -21.688 -2.541 6.016 1 97.31 104 GLN A CA 1
ATOM 817 C C . GLN A 1 104 ? -22.75 -1.927 6.914 1 97.31 104 GLN A C 1
ATOM 819 O O . GLN A 1 104 ? -23.312 -0.881 6.59 1 97.31 104 GLN A O 1
ATOM 824 N N . GLU A 1 105 ? -22.938 -2.611 7.984 1 97.75 105 GLU A N 1
ATOM 825 C CA . GLU A 1 105 ? -23.844 -2.074 8.992 1 97.75 105 GLU A CA 1
ATOM 826 C C . GLU A 1 105 ? -23.094 -1.193 9.992 1 97.75 105 GLU A C 1
ATOM 828 O O . GLU A 1 105 ? -22.016 -1.56 10.469 1 97.75 105 GLU A O 1
ATOM 833 N N . ARG A 1 106 ? -23.656 0.018 10.25 1 97.62 106 ARG A N 1
ATOM 834 C CA . ARG A 1 106 ? -23.078 0.936 11.227 1 97.62 106 ARG A CA 1
ATOM 835 C C . ARG A 1 106 ? -24.156 1.612 12.062 1 97.62 106 ARG A C 1
ATOM 837 O O . ARG A 1 106 ? -25.297 1.765 11.609 1 97.62 106 ARG A O 1
ATOM 844 N N . THR A 1 107 ? -23.75 1.936 13.258 1 97.69 107 THR A N 1
ATOM 845 C CA . THR A 1 107 ? -24.609 2.775 14.07 1 97.69 107 THR A CA 1
ATOM 846 C C . THR A 1 107 ? -24.438 4.246 13.711 1 97.69 107 THR A C 1
ATOM 848 O O . THR A 1 107 ? -23.328 4.746 13.633 1 97.69 107 THR A O 1
ATOM 851 N N . LEU A 1 108 ? -25.609 4.875 13.484 1 97.31 108 LEU A N 1
ATOM 852 C CA . LEU A 1 108 ? -25.594 6.293 13.148 1 97.31 108 LEU A CA 1
ATOM 853 C C . LEU A 1 108 ? -26.234 7.121 14.266 1 97.31 108 LEU A C 1
ATOM 855 O O . LEU A 1 108 ? -27.203 6.68 14.891 1 97.31 108 LEU A O 1
ATOM 859 N N . HIS A 1 109 ? -25.656 8.336 14.445 1 95.44 109 HIS A N 1
ATOM 860 C CA . HIS A 1 109 ? -26.141 9.258 15.461 1 95.44 109 HIS A CA 1
ATOM 861 C C . HIS A 1 109 ? -26.594 10.578 14.836 1 95.44 109 HIS A C 1
ATOM 863 O O . HIS A 1 109 ? -25.891 11.156 14.008 1 95.44 109 HIS A O 1
ATOM 869 N N . PHE A 1 110 ? -27.766 11.039 15.273 1 95.31 110 PHE A N 1
ATOM 870 C CA . PHE A 1 110 ? -28.344 12.266 14.75 1 95.31 110 PHE A CA 1
ATOM 871 C C . PHE A 1 110 ? -28.719 13.219 15.875 1 95.31 110 PHE A C 1
ATOM 873 O O . PHE A 1 110 ? -29.094 12.781 16.969 1 95.31 110 PHE A O 1
ATOM 880 N N . ILE A 1 111 ? -28.609 14.453 15.555 1 93.5 111 ILE A N 1
ATOM 881 C CA . ILE A 1 111 ? -29.062 15.422 16.547 1 93.5 111 ILE A CA 1
ATOM 882 C C . ILE A 1 111 ? -30.578 15.336 16.703 1 93.5 111 ILE A C 1
ATOM 884 O O . ILE A 1 111 ? -31.281 14.961 15.773 1 93.5 111 ILE A O 1
ATOM 888 N N . GLU A 1 112 ? -31.047 15.828 17.75 1 93 112 GLU A N 1
ATOM 889 C CA . GLU A 1 112 ? -32.438 15.672 18.125 1 93 112 GLU A CA 1
ATOM 890 C C . GLU A 1 112 ? -33.344 16.438 17.172 1 93 112 GLU A C 1
ATOM 892 O O . GLU A 1 112 ? -34.469 15.977 16.875 1 93 112 GLU A O 1
ATOM 897 N N . SER A 1 113 ? -32.906 17.516 16.703 1 92.62 113 SER A N 1
ATOM 898 C CA . SER A 1 113 ? -33.75 18.391 15.898 1 92.62 113 SER A CA 1
ATOM 899 C C . SER A 1 113 ? -34.125 17.734 14.578 1 92.62 113 SER A C 1
ATOM 901 O O . SER A 1 113 ? -35.094 18.125 13.938 1 92.62 113 SER A O 1
ATOM 903 N N . LEU A 1 114 ? -33.438 16.656 14.188 1 91.94 114 LEU A N 1
ATOM 904 C CA . LEU A 1 114 ? -33.719 15.969 12.938 1 91.94 114 LEU A CA 1
ATOM 905 C C . LEU A 1 114 ? -34.812 14.914 13.117 1 91.94 114 LEU A C 1
ATOM 907 O O . LEU A 1 114 ? -35.344 14.391 12.141 1 91.94 114 LEU A O 1
ATOM 911 N N . GLU A 1 115 ? -35.094 14.57 14.344 1 92.25 115 GLU A N 1
ATOM 912 C CA . GLU A 1 115 ? -36.125 13.602 14.68 1 92.25 115 GLU A CA 1
ATOM 913 C C . GLU A 1 115 ? -35.844 12.242 14.047 1 92.25 115 GLU A C 1
ATOM 915 O O . GLU A 1 115 ? -36.75 11.602 13.5 1 92.25 115 GLU A O 1
ATOM 920 N N . ILE A 1 116 ? -34.625 11.93 13.852 1 91.69 116 ILE A N 1
ATOM 921 C CA . ILE A 1 116 ? -34.156 10.602 13.477 1 91.69 116 ILE A CA 1
ATOM 922 C C . ILE A 1 116 ? -33.562 9.891 14.695 1 91.69 116 ILE A C 1
ATOM 924 O O . ILE A 1 116 ? -32.688 10.445 15.383 1 91.69 116 ILE A O 1
ATOM 928 N N . ALA A 1 117 ? -34.094 8.781 15.008 1 91.38 117 ALA A N 1
ATOM 929 C CA . ALA A 1 117 ? -33.531 8.008 16.109 1 91.38 117 ALA A CA 1
ATOM 930 C C . ALA A 1 117 ? -32.125 7.488 15.766 1 91.38 117 ALA A C 1
ATOM 932 O O . ALA A 1 117 ? -31.875 7.121 14.617 1 91.38 117 ALA A O 1
ATOM 933 N N . ASP A 1 118 ? -31.312 7.469 16.797 1 93.94 118 ASP A N 1
ATOM 934 C CA . ASP A 1 118 ? -30.062 6.734 16.609 1 93.94 118 ASP A CA 1
ATOM 935 C C . ASP A 1 118 ? -30.328 5.25 16.359 1 93.94 118 ASP A C 1
ATOM 937 O O . ASP A 1 118 ? -31.266 4.68 16.938 1 93.94 118 ASP A O 1
ATOM 941 N N . GLY A 1 119 ? -29.547 4.695 15.492 1 96 119 GLY A N 1
ATOM 942 C CA . GLY A 1 119 ? -29.75 3.275 15.258 1 96 119 GLY A CA 1
ATOM 943 C C . GLY A 1 119 ? -28.828 2.699 14.211 1 96 119 GLY A C 1
ATOM 944 O O . GLY A 1 119 ? -28.047 3.43 13.602 1 96 119 GLY A O 1
ATOM 945 N N . LYS A 1 120 ? -28.969 1.419 14.078 1 97.62 120 LYS A N 1
ATOM 946 C CA . LYS A 1 120 ? -28.172 0.701 13.086 1 97.62 120 LYS A CA 1
ATOM 947 C C . LYS A 1 120 ? -28.797 0.805 11.695 1 97.62 120 LYS A C 1
ATOM 949 O O . LYS A 1 120 ? -30.016 0.728 11.562 1 97.62 120 LYS A O 1
ATOM 954 N N . ALA A 1 121 ? -27.984 0.999 10.742 1 97.5 121 ALA A N 1
ATOM 955 C CA . ALA A 1 121 ? -28.438 1.036 9.352 1 97.5 121 ALA A CA 1
ATOM 956 C C . ALA A 1 121 ? -27.359 0.505 8.414 1 97.5 121 ALA A C 1
ATOM 958 O O . ALA A 1 121 ? -26.188 0.396 8.797 1 97.5 121 ALA A O 1
ATOM 959 N N . HIS A 1 122 ? -27.797 0.17 7.207 1 97.88 122 HIS A N 1
ATOM 960 C CA . HIS A 1 122 ? -26.859 -0.324 6.199 1 97.88 122 HIS A CA 1
ATOM 961 C C . HIS A 1 122 ? -26.312 0.818 5.352 1 97.88 122 HIS A C 1
ATOM 963 O O . HIS A 1 122 ? -27.078 1.583 4.758 1 97.88 122 HIS A O 1
ATOM 969 N N . MET A 1 123 ? -25.031 0.864 5.348 1 97.88 123 MET A N 1
ATOM 970 C CA . MET A 1 123 ? -24.312 1.854 4.551 1 97.88 123 MET A CA 1
ATOM 971 C C . MET A 1 123 ? -23.969 1.295 3.174 1 97.88 123 MET A C 1
ATOM 973 O O . MET A 1 123 ? -23.734 0.096 3.029 1 97.88 123 MET A O 1
ATOM 977 N N . PRO A 1 124 ? -24 2.125 2.135 1 98.19 124 PRO A N 1
ATOM 978 C CA . PRO A 1 124 ? -23.391 1.69 0.88 1 98.19 124 PRO A CA 1
ATOM 979 C C . PRO A 1 124 ? -21.859 1.588 0.975 1 98.19 124 PRO A C 1
ATOM 981 O O . PRO A 1 124 ? -21.281 1.897 2.02 1 98.19 124 PRO A O 1
ATOM 984 N N . ALA A 1 125 ? -21.25 1.097 -0.153 1 98.44 125 ALA A N 1
ATOM 985 C CA . ALA A 1 125 ? -19.781 1.198 -0.216 1 98.44 125 ALA A CA 1
ATOM 986 C C . ALA A 1 125 ? -19.344 2.656 -0.212 1 98.44 125 ALA A C 1
ATOM 988 O O . ALA A 1 125 ? -19.984 3.516 -0.811 1 98.44 125 ALA A O 1
ATOM 989 N N . MET A 1 126 ? -18.25 2.873 0.472 1 98.5 126 MET A N 1
ATOM 990 C CA . MET A 1 126 ? -17.781 4.25 0.635 1 98.5 126 MET A CA 1
ATOM 991 C C . MET A 1 126 ? -16.312 4.375 0.262 1 98.5 126 MET A C 1
ATOM 993 O O . MET A 1 126 ? -15.555 3.418 0.393 1 98.5 126 MET A O 1
ATOM 997 N N . ILE A 1 127 ? -15.922 5.547 -0.223 1 98.62 127 ILE A N 1
ATOM 998 C CA . ILE A 1 127 ? -14.539 5.945 -0.454 1 98.62 127 ILE A CA 1
ATOM 999 C C . ILE A 1 127 ? -14.117 6.977 0.592 1 98.62 127 ILE A C 1
ATOM 1001 O O . ILE A 1 127 ? -14.852 7.934 0.859 1 98.62 127 ILE A O 1
ATOM 1005 N N . TRP A 1 128 ? -12.984 6.691 1.136 1 98.56 128 TRP A N 1
ATOM 1006 C CA . TRP A 1 128 ? -12.438 7.562 2.17 1 98.56 128 TRP A CA 1
ATOM 1007 C C . TRP A 1 128 ? -11.094 8.148 1.733 1 98.56 128 TRP A C 1
ATOM 1009 O O . TRP A 1 128 ? -10.25 7.434 1.18 1 98.56 128 TRP A O 1
ATOM 1019 N N . GLN A 1 129 ? -10.945 9.391 1.879 1 97.69 129 GLN A N 1
ATOM 1020 C CA . GLN A 1 129 ? -9.656 10.062 1.742 1 97.69 129 GLN A CA 1
ATOM 1021 C C . GLN A 1 129 ? -9.352 10.922 2.971 1 97.69 129 GLN A C 1
ATOM 1023 O O . GLN A 1 129 ? -10.094 11.844 3.291 1 97.69 129 GLN A O 1
ATOM 1028 N N . ALA A 1 130 ? -8.195 10.602 3.6 1 94.88 130 ALA A N 1
ATOM 1029 C CA . ALA A 1 130 ? -7.965 11.312 4.855 1 94.88 130 ALA A CA 1
ATOM 1030 C C . ALA A 1 130 ? -6.5 11.727 4.984 1 94.88 130 ALA A C 1
ATOM 1032 O O . ALA A 1 130 ? -5.602 11.008 4.543 1 94.88 130 ALA A O 1
ATOM 1033 N N . THR A 1 131 ? -6.359 12.867 5.508 1 90.25 131 THR A N 1
ATOM 1034 C CA . THR A 1 131 ? -5.094 13.289 6.102 1 90.25 131 THR A CA 1
ATOM 1035 C C . THR A 1 131 ? -5.18 13.273 7.625 1 90.25 131 THR A C 1
ATOM 1037 O O . THR A 1 131 ? -6.168 12.805 8.188 1 90.25 131 THR A O 1
ATOM 1040 N N . ARG A 1 132 ? -4.141 13.766 8.219 1 85.31 132 ARG A N 1
ATOM 1041 C CA . ARG A 1 132 ? -4.164 13.812 9.672 1 85.31 132 ARG A CA 1
ATOM 1042 C C . ARG A 1 132 ? -5.301 14.695 10.18 1 85.31 132 ARG A C 1
ATOM 1044 O O . ARG A 1 132 ? -5.844 14.461 11.258 1 85.31 132 ARG A O 1
ATOM 1051 N N . ASN A 1 133 ? -5.672 15.594 9.336 1 85.25 133 ASN A N 1
ATOM 1052 C CA . ASN A 1 133 ? -6.586 16.594 9.883 1 85.25 133 ASN A CA 1
ATOM 1053 C C . ASN A 1 133 ? -7.801 16.781 8.977 1 85.25 133 ASN A C 1
ATOM 1055 O O . ASN A 1 133 ? -8.609 17.688 9.203 1 85.25 133 ASN A O 1
ATOM 1059 N N . SER A 1 134 ? -7.891 16.016 7.988 1 90.5 134 SER A N 1
ATOM 1060 C CA . SER A 1 134 ? -9.023 16.203 7.086 1 90.5 134 SER A CA 1
ATOM 1061 C C . SER A 1 134 ? -9.555 14.875 6.582 1 90.5 134 SER A C 1
ATOM 1063 O O . SER A 1 134 ? -8.812 13.891 6.516 1 90.5 134 SER A O 1
ATOM 1065 N N . LEU A 1 135 ? -10.852 14.953 6.207 1 95 135 LEU A N 1
ATOM 1066 C CA . LEU A 1 135 ? -11.531 13.758 5.734 1 95 135 LEU A CA 1
ATOM 1067 C C . LEU A 1 135 ? -12.5 14.094 4.605 1 95 135 LEU A C 1
ATOM 1069 O O . LEU A 1 135 ? -13.25 15.07 4.695 1 95 135 LEU A O 1
ATOM 1073 N N . ARG A 1 136 ? -12.391 13.32 3.559 1 97.44 136 ARG A N 1
ATOM 1074 C CA . ARG A 1 136 ? -13.398 13.305 2.502 1 97.44 136 ARG A CA 1
ATOM 1075 C C . ARG A 1 136 ? -14.047 11.93 2.375 1 97.44 136 ARG A C 1
ATOM 1077 O O . ARG A 1 136 ? -13.375 10.906 2.504 1 97.44 136 ARG A O 1
ATOM 1084 N N . VAL A 1 137 ? -15.281 11.984 2.078 1 98.31 137 VAL A N 1
ATOM 1085 C CA . VAL A 1 137 ? -15.984 10.711 1.936 1 98.31 137 VAL A CA 1
ATOM 1086 C C . VAL A 1 137 ? -16.906 10.766 0.724 1 98.31 137 VAL A C 1
ATOM 1088 O O . VAL A 1 137 ? -17.547 11.789 0.463 1 98.31 137 VAL A O 1
ATOM 1091 N N . PHE A 1 138 ? -17 9.695 0.033 1 98.5 138 PHE A N 1
ATOM 1092 C CA . PHE A 1 138 ? -17.891 9.492 -1.105 1 98.5 138 PHE A CA 1
ATOM 1093 C C . PHE A 1 138 ? -18.562 8.125 -1.022 1 98.5 138 PHE A C 1
ATOM 1095 O O . PHE A 1 138 ? -18.141 7.266 -0.241 1 98.5 138 PHE A O 1
ATOM 1102 N N . ALA A 1 139 ? -19.625 8.023 -1.758 1 98.5 139 ALA A N 1
ATOM 1103 C CA . ALA A 1 139 ? -20.234 6.711 -1.943 1 98.5 139 ALA A CA 1
ATOM 1104 C C . ALA A 1 139 ? -19.953 6.172 -3.348 1 98.5 139 ALA A C 1
ATOM 1106 O O . ALA A 1 139 ? -19.641 6.938 -4.262 1 98.5 139 ALA A O 1
ATOM 1107 N N . ILE A 1 140 ? -19.953 4.934 -3.496 1 97.75 140 ILE A N 1
ATOM 1108 C CA . ILE A 1 140 ? -19.891 4.312 -4.812 1 97.75 140 ILE A CA 1
ATOM 1109 C C . ILE A 1 140 ? -20.984 3.258 -4.945 1 97.75 140 ILE A C 1
ATOM 1111 O O . ILE A 1 140 ? -21.438 2.693 -3.947 1 97.75 140 ILE A O 1
ATOM 1115 N N . ALA A 1 141 ? -21.281 3.098 -6.203 1 95.12 141 ALA A N 1
ATOM 1116 C CA . ALA A 1 141 ? -22.266 2.059 -6.48 1 95.12 141 ALA A CA 1
ATOM 1117 C C . ALA A 1 141 ? -21.609 0.687 -6.586 1 95.12 141 ALA A C 1
ATOM 1119 O O . ALA A 1 141 ? -20.531 0.552 -7.176 1 95.12 141 ALA A O 1
ATOM 1120 N N . GLY A 1 142 ? -22.141 -0.308 -5.922 1 91.06 142 GLY A N 1
ATOM 1121 C CA . GLY A 1 142 ? -21.641 -1.665 -6.02 1 91.06 142 GLY A CA 1
ATOM 1122 C C . GLY A 1 142 ? -20.781 -2.07 -4.832 1 91.06 142 GLY A C 1
ATOM 1123 O O . GLY A 1 142 ? -20.719 -1.347 -3.836 1 91.06 142 GLY A O 1
ATOM 1124 N N . ASN A 1 143 ? -20.203 -3.281 -4.941 1 91.81 143 ASN A N 1
ATOM 1125 C CA . ASN A 1 143 ? -19.453 -3.83 -3.82 1 91.81 143 ASN A CA 1
ATOM 1126 C C . ASN A 1 143 ? -18.078 -4.34 -4.258 1 91.81 143 ASN A C 1
ATOM 1128 O O . ASN A 1 143 ? -17.406 -5.047 -3.504 1 91.81 143 ASN A O 1
ATOM 1132 N N . ARG A 1 144 ? -17.672 -3.994 -5.371 1 94.38 144 ARG A N 1
ATOM 1133 C CA . ARG A 1 144 ? -16.359 -4.402 -5.867 1 94.38 144 ARG A CA 1
ATOM 1134 C C . ARG A 1 144 ? -15.297 -3.375 -5.512 1 94.38 144 ARG A C 1
ATOM 1136 O O . ARG A 1 144 ? -15.609 -2.215 -5.238 1 94.38 144 ARG A O 1
ATOM 1143 N N . ARG A 1 145 ? -14.07 -3.846 -5.496 1 96.56 145 ARG A N 1
ATOM 1144 C CA . ARG A 1 145 ? -12.969 -2.912 -5.281 1 96.56 145 ARG A CA 1
ATOM 1145 C C . ARG A 1 145 ? -12.93 -1.846 -6.371 1 96.56 145 ARG A C 1
ATOM 1147 O O . ARG A 1 145 ? -12.938 -2.166 -7.559 1 96.56 145 ARG A O 1
ATOM 1154 N N . PRO A 1 146 ? -12.883 -0.606 -6.004 1 97.25 146 PRO A N 1
ATOM 1155 C CA . PRO A 1 146 ? -12.938 0.479 -6.988 1 97.25 146 PRO A CA 1
ATOM 1156 C C . PRO A 1 146 ? -11.68 0.562 -7.852 1 97.25 146 PRO A C 1
ATOM 1158 O O . PRO A 1 146 ? -10.609 0.127 -7.43 1 97.25 146 PRO A O 1
ATOM 1161 N N . THR A 1 147 ? -11.867 1.065 -9.016 1 96.44 147 THR A N 1
ATOM 1162 C CA . THR A 1 147 ? -10.797 1.391 -9.945 1 96.44 147 THR A CA 1
ATOM 1163 C C . THR A 1 147 ? -10.719 2.896 -10.18 1 96.44 147 THR A C 1
ATOM 1165 O O . THR A 1 147 ? -11.555 3.652 -9.672 1 96.44 147 THR A O 1
ATOM 1168 N N . GLU A 1 148 ? -9.75 3.287 -10.938 1 96.44 148 GLU A N 1
ATOM 1169 C CA . GLU A 1 148 ? -9.602 4.711 -11.227 1 96.44 148 GLU A CA 1
ATOM 1170 C C . GLU A 1 148 ? -10.828 5.254 -11.969 1 96.44 148 GLU A C 1
ATOM 1172 O O . GLU A 1 148 ? -11.164 6.43 -11.828 1 96.44 148 GLU A O 1
ATOM 1177 N N . LYS A 1 149 ? -11.508 4.383 -12.633 1 96.44 149 LYS A N 1
ATOM 1178 C CA . LYS A 1 149 ? -12.633 4.789 -13.469 1 96.44 149 LYS A CA 1
ATOM 1179 C C . LYS A 1 149 ? -13.945 4.754 -12.688 1 96.44 149 LYS A C 1
ATOM 1181 O O . LYS A 1 149 ? -14.984 5.203 -13.18 1 96.44 149 LYS A O 1
ATOM 1186 N N . THR A 1 150 ? -13.891 4.277 -11.531 1 97.44 150 THR A N 1
ATOM 1187 C CA . THR A 1 150 ? -15.102 4.172 -10.727 1 97.44 150 THR A CA 1
ATOM 1188 C C . THR A 1 150 ? -15.688 5.555 -10.461 1 97.44 150 THR A C 1
ATOM 1190 O O . THR A 1 150 ? -15 6.445 -9.961 1 97.44 150 THR A O 1
ATOM 1193 N N . ALA A 1 151 ? -16.969 5.699 -10.805 1 97.69 151 ALA A N 1
ATOM 1194 C CA . ALA A 1 151 ? -17.672 6.965 -10.578 1 97.69 151 ALA A CA 1
ATOM 1195 C C . ALA A 1 151 ? -17.953 7.184 -9.094 1 97.69 151 ALA A C 1
ATOM 1197 O O . ALA A 1 151 ? -18.391 6.266 -8.398 1 97.69 151 ALA A O 1
ATOM 1198 N N . LEU A 1 152 ? -17.75 8.383 -8.688 1 98.31 152 LEU A N 1
ATOM 1199 C CA . LEU A 1 152 ? -18.031 8.75 -7.305 1 98.31 152 LEU A CA 1
ATOM 1200 C C . LEU A 1 152 ? -19.453 9.297 -7.168 1 98.31 152 LEU A C 1
ATOM 1202 O O . LEU A 1 152 ? -19.938 9.984 -8.062 1 98.31 152 LEU A O 1
ATOM 1206 N N . CYS A 1 153 ? -20.062 8.984 -6.082 1 98.31 153 CYS A N 1
ATOM 1207 C CA . CYS A 1 153 ? -21.328 9.586 -5.68 1 98.31 153 CYS A CA 1
ATOM 1208 C C . CYS A 1 153 ? -21.156 10.406 -4.406 1 98.31 153 CYS A C 1
ATOM 1210 O O . CYS A 1 153 ? -20.203 10.211 -3.658 1 98.31 153 CYS A O 1
ATOM 1212 N N . HIS A 1 154 ? -22.062 11.336 -4.27 1 97.88 154 HIS A N 1
ATOM 1213 C CA . HIS A 1 154 ? -22.109 12.008 -2.975 1 97.88 154 HIS A CA 1
ATOM 1214 C C . HIS A 1 154 ? -22.359 11.008 -1.848 1 97.88 154 HIS A C 1
ATOM 1216 O O . HIS A 1 154 ? -23.188 10.102 -1.99 1 97.88 154 HIS A O 1
ATOM 1222 N N . ALA A 1 155 ? -21.578 11.148 -0.755 1 97.94 155 ALA A N 1
ATOM 1223 C CA . ALA A 1 155 ? -21.922 10.352 0.415 1 97.94 155 ALA A CA 1
ATOM 1224 C C . ALA A 1 155 ? -23.328 10.695 0.908 1 97.94 155 ALA A C 1
ATOM 1226 O O . ALA A 1 155 ? -23.688 11.867 1.026 1 97.94 155 ALA A O 1
ATOM 1227 N N . PRO A 1 156 ? -24.125 9.711 1.184 1 97.75 156 PRO A N 1
ATOM 1228 C CA . PRO A 1 156 ? -25.531 9.938 1.512 1 97.75 156 PRO A CA 1
ATOM 1229 C C . PRO A 1 156 ? -25.75 10.281 2.982 1 97.75 156 PRO A C 1
ATOM 1231 O O . PRO A 1 156 ? -26.625 9.719 3.631 1 97.75 156 PRO A O 1
ATOM 1234 N N . LEU A 1 157 ? -25 11.219 3.504 1 97.06 157 LEU A N 1
ATOM 1235 C CA . LEU A 1 157 ? -25.078 11.602 4.91 1 97.06 157 LEU A CA 1
ATOM 1236 C C . LEU A 1 157 ? -25.047 13.117 5.066 1 97.06 157 LEU A C 1
ATOM 1238 O O . LEU A 1 157 ? -24.875 13.844 4.082 1 97.06 157 LEU A O 1
ATOM 1242 N N . LEU A 1 158 ? -25.312 13.539 6.254 1 94.94 158 LEU A N 1
ATOM 1243 C CA . LEU A 1 158 ? -25.281 14.961 6.602 1 94.94 158 LEU A CA 1
ATOM 1244 C C . LEU A 1 158 ? -23.875 15.383 7.008 1 94.94 158 LEU A C 1
ATOM 1246 O O . LEU A 1 158 ? -22.984 14.547 7.191 1 94.94 158 LEU A O 1
ATOM 1250 N N . ASN A 1 159 ? -23.609 16.656 7.059 1 94.12 159 ASN A N 1
ATOM 1251 C CA . ASN A 1 159 ? -22.359 17.234 7.504 1 94.12 159 ASN A CA 1
ATOM 1252 C C . ASN A 1 159 ? -21.25 17.062 6.457 1 94.12 159 ASN A C 1
ATOM 1254 O O . ASN A 1 159 ? -20.078 16.969 6.801 1 94.12 159 ASN A O 1
ATOM 1258 N N . ILE A 1 160 ? -21.578 16.828 5.234 1 96.5 160 ILE A N 1
ATOM 1259 C CA . ILE A 1 160 ? -20.594 16.609 4.184 1 96.5 160 ILE A CA 1
ATOM 1260 C C . ILE A 1 160 ? -20.781 17.656 3.074 1 96.5 160 ILE A C 1
ATOM 1262 O O . ILE A 1 160 ? -21.891 17.828 2.568 1 96.5 160 ILE A O 1
ATOM 1266 N N . TYR A 1 161 ? -19.703 18.297 2.725 1 94.56 161 TYR A N 1
ATOM 1267 C CA . TYR A 1 161 ? -19.719 19.297 1.652 1 94.56 161 TYR A CA 1
ATOM 1268 C C . TYR A 1 161 ? -19.844 18.609 0.291 1 94.56 161 TYR A C 1
ATOM 1270 O O . TYR A 1 161 ? -19.625 17.406 0.171 1 94.56 161 TYR A O 1
ATOM 1278 N N . GLU A 1 162 ? -20.125 19.375 -0.714 1 93.12 162 GLU A N 1
ATOM 1279 C CA . GLU A 1 162 ? -20.344 18.859 -2.064 1 93.12 162 GLU A CA 1
ATOM 1280 C C . GLU A 1 162 ? -19.094 18.156 -2.59 1 93.12 162 GLU A C 1
ATOM 1282 O O . GLU A 1 162 ? -19.172 17.188 -3.35 1 93.12 162 GLU A O 1
ATOM 1287 N N . ASP A 1 163 ? -17.984 18.656 -2.133 1 94.31 163 ASP A N 1
ATOM 1288 C CA . ASP A 1 163 ? -16.734 18.078 -2.627 1 94.31 163 ASP A CA 1
ATOM 1289 C C . ASP A 1 163 ? -16.281 16.906 -1.757 1 94.31 163 ASP A C 1
ATOM 1291 O O . ASP A 1 163 ? -15.164 16.422 -1.894 1 94.31 163 ASP A O 1
ATOM 1295 N N . GLY A 1 164 ? -17.062 16.5 -0.819 1 96.62 164 GLY A N 1
ATOM 1296 C CA . GLY A 1 164 ? -16.812 15.32 -0.016 1 96.62 164 GLY A CA 1
ATOM 1297 C C . GLY A 1 164 ? -16.203 15.625 1.334 1 96.62 164 GLY A C 1
ATOM 1298 O O . GLY A 1 164 ? -16.109 14.75 2.193 1 96.62 164 GLY A O 1
ATOM 1299 N N . ARG A 1 165 ? -15.82 16.875 1.542 1 96.06 165 ARG A N 1
ATOM 1300 C CA . ARG A 1 165 ? -15.211 17.25 2.814 1 96.06 165 ARG A CA 1
ATOM 1301 C C . ARG A 1 165 ? -16.203 17.078 3.963 1 96.06 165 ARG A C 1
ATOM 1303 O O . ARG A 1 165 ? -17.359 17.469 3.844 1 96.06 165 ARG A O 1
ATOM 1310 N N . VAL A 1 166 ? -15.664 16.531 4.973 1 95.38 166 VAL A N 1
ATOM 1311 C CA . VAL A 1 166 ? -16.484 16.344 6.16 1 95.38 166 VAL A CA 1
ATOM 1312 C C . VAL A 1 166 ? -16.344 17.547 7.082 1 95.38 166 VAL A C 1
ATOM 1314 O O . VAL A 1 166 ? -15.234 18.031 7.305 1 95.38 166 VAL A O 1
ATOM 1317 N N . CYS A 1 167 ? -17.453 18.031 7.48 1 90.25 167 CYS A N 1
ATOM 1318 C CA . CYS A 1 167 ? -17.422 19.078 8.492 1 90.25 167 CYS A CA 1
ATOM 1319 C C . CYS A 1 167 ? -17.031 18.516 9.852 1 90.25 167 CYS A C 1
ATOM 1321 O O . CYS A 1 167 ? -17.797 17.781 10.469 1 90.25 167 CYS A O 1
ATOM 1323 N N . MET A 1 168 ? -15.852 18.828 10.32 1 81.12 168 MET A N 1
ATOM 1324 C CA . MET A 1 168 ? -15.266 18.234 11.516 1 81.12 168 MET A CA 1
ATOM 1325 C C . MET A 1 168 ? -15.797 18.922 12.773 1 81.12 168 MET A C 1
ATOM 1327 O O . MET A 1 168 ? -15.586 18.422 13.883 1 81.12 168 MET A O 1
ATOM 1331 N N . GLY A 1 169 ? -16.672 19.766 12.641 1 73.25 169 GLY A N 1
ATOM 1332 C CA . GLY A 1 169 ? -17.141 20.516 13.789 1 73.25 169 GLY A CA 1
ATOM 1333 C C . GLY A 1 169 ? -16 21.094 14.617 1 73.25 169 GLY A C 1
ATOM 1334 O O . GLY A 1 169 ? -14.977 21.5 14.078 1 73.25 169 GLY A O 1
ATOM 1335 N N . SER A 1 170 ? -16.188 21.188 15.945 1 65.19 170 SER A N 1
ATOM 1336 C CA . SER A 1 170 ? -15.211 21.766 16.859 1 65.19 170 SER A CA 1
ATOM 1337 C C . SER A 1 170 ? -14.266 20.703 17.406 1 65.19 170 SER A C 1
ATOM 1339 O O . SER A 1 170 ? -13.328 21.016 18.141 1 65.19 170 SER A O 1
ATOM 1341 N N . VAL A 1 171 ? -14.531 19.516 16.938 1 61.06 171 VAL A N 1
ATOM 1342 C CA . VAL A 1 171 ? -13.719 18.438 17.5 1 61.06 171 VAL A CA 1
ATOM 1343 C C . VAL A 1 171 ? -12.383 18.359 16.781 1 61.06 171 VAL A C 1
ATOM 1345 O O . VAL A 1 171 ? -12.328 18.453 15.547 1 61.06 171 VAL A O 1
ATOM 1348 N N . SER A 1 172 ? -11.273 18.516 17.609 1 63.38 172 SER A N 1
ATOM 1349 C CA . SER A 1 172 ? -9.93 18.328 17.078 1 63.38 172 SER A CA 1
ATOM 1350 C C . SER A 1 172 ? -9.547 16.859 17.031 1 63.38 172 SER A C 1
ATOM 1352 O O . SER A 1 172 ? -9.523 16.188 18.078 1 63.38 172 SER A O 1
ATOM 1354 N N . ILE A 1 173 ? -9.625 16.344 15.844 1 66.12 173 ILE A N 1
ATOM 1355 C CA . ILE A 1 173 ? -9.195 14.961 15.695 1 66.12 173 ILE A CA 1
ATOM 1356 C C . ILE A 1 173 ? -7.676 14.875 15.797 1 66.12 173 ILE A C 1
ATOM 1358 O O . ILE A 1 173 ? -6.961 15.641 15.141 1 66.12 173 ILE A O 1
ATOM 1362 N N . SER A 1 174 ? -7.215 14.297 16.859 1 66.62 174 SER A N 1
ATOM 1363 C CA . SER A 1 174 ? -5.766 14.125 16.891 1 66.62 174 SER A CA 1
ATOM 1364 C C . SER A 1 174 ? -5.379 12.672 16.641 1 66.62 174 SER A C 1
ATOM 1366 O O . SER A 1 174 ? -5.477 11.836 17.547 1 66.62 174 SER A O 1
ATOM 1368 N N . ILE A 1 175 ? -5.215 12.391 15.359 1 74.12 175 ILE A N 1
ATOM 1369 C CA . ILE A 1 175 ? -4.641 11.078 15.062 1 74.12 175 ILE A CA 1
ATOM 1370 C C . ILE A 1 175 ? -3.164 11.07 15.445 1 74.12 175 ILE A C 1
ATOM 1372 O O . ILE A 1 175 ? -2.43 12.016 15.148 1 74.12 175 ILE A O 1
ATOM 1376 N N . LYS A 1 176 ? -2.83 10.031 16.125 1 70.62 176 LYS A N 1
ATOM 1377 C CA . LYS A 1 176 ? -1.459 9.906 16.609 1 70.62 176 LYS A CA 1
ATOM 1378 C C . LYS A 1 176 ? -0.46 9.922 15.453 1 70.62 176 LYS A C 1
ATOM 1380 O O . LYS A 1 176 ? -0.729 9.359 14.391 1 70.62 176 LYS A O 1
ATOM 1385 N N . ASN A 1 177 ? 0.66 10.547 15.672 1 65.94 177 ASN A N 1
ATOM 1386 C CA . ASN A 1 177 ? 1.725 10.664 14.68 1 65.94 177 ASN A CA 1
ATOM 1387 C C . ASN A 1 177 ? 2.322 9.305 14.336 1 65.94 177 ASN A C 1
ATOM 1389 O O . ASN A 1 177 ? 2.967 9.148 13.297 1 65.94 177 ASN A O 1
ATOM 1393 N N . SER A 1 178 ? 2.057 8.391 15.117 1 63.31 178 SER A N 1
ATOM 1394 C CA . SER A 1 178 ? 2.695 7.094 14.922 1 63.31 178 SER A CA 1
ATOM 1395 C C . SER A 1 178 ? 1.677 6.031 14.523 1 63.31 178 SER A C 1
ATOM 1397 O O . SER A 1 178 ? 1.979 4.836 14.547 1 63.31 178 SER A O 1
ATOM 1399 N N . ALA A 1 179 ? 0.66 6.422 14.016 1 74.75 179 ALA A N 1
ATOM 1400 C CA . ALA A 1 179 ? -0.387 5.441 13.734 1 74.75 179 ALA A CA 1
ATOM 1401 C C . ALA A 1 179 ? -0.045 4.609 12.508 1 74.75 179 ALA A C 1
ATOM 1403 O O . ALA A 1 179 ? 0.47 5.137 11.516 1 74.75 179 ALA A O 1
ATOM 1404 N N . SER A 1 180 ? -0.283 3.34 12.672 1 84.88 180 SER A N 1
ATOM 1405 C CA . SER A 1 180 ? -0.237 2.449 11.516 1 84.88 180 SER A CA 1
ATOM 1406 C C . SER A 1 180 ? -1.366 2.756 10.539 1 84.88 180 SER A C 1
ATOM 1408 O O . SER A 1 180 ? -2.303 3.486 10.867 1 84.88 180 SER A O 1
ATOM 1410 N N . LEU A 1 181 ? -1.22 2.232 9.398 1 90.06 181 LEU A N 1
ATOM 1411 C CA . LEU A 1 181 ? -2.252 2.396 8.375 1 90.06 181 LEU A CA 1
ATOM 1412 C C . LEU A 1 181 ? -3.607 1.931 8.898 1 90.06 181 LEU A C 1
ATOM 1414 O O . LEU A 1 181 ? -4.613 2.625 8.727 1 90.06 181 LEU A O 1
ATOM 1418 N N . GLU A 1 182 ? -3.621 0.789 9.523 1 91.56 182 GLU A N 1
ATOM 1419 C CA . GLU A 1 182 ? -4.844 0.196 10.055 1 91.56 182 GLU A CA 1
ATOM 1420 C C . GLU A 1 182 ? -5.441 1.055 11.164 1 91.56 182 GLU A C 1
ATOM 1422 O O . GLU A 1 182 ? -6.648 1.299 11.188 1 91.56 182 GLU A O 1
ATOM 1427 N N . GLU A 1 183 ? -4.598 1.514 12.023 1 90.38 183 GLU A N 1
ATOM 1428 C CA . GLU A 1 183 ? -5.051 2.383 13.102 1 90.38 183 GLU A CA 1
ATOM 1429 C C . GLU A 1 183 ? -5.586 3.705 12.555 1 90.38 183 GLU A C 1
ATOM 1431 O O . GLU A 1 183 ? -6.598 4.219 13.039 1 90.38 183 GLU A O 1
ATOM 1436 N N . PHE A 1 184 ? -4.883 4.203 11.633 1 91.88 184 PHE A N 1
ATOM 1437 C CA . PHE A 1 184 ? -5.23 5.484 11.031 1 91.88 184 PHE A CA 1
ATOM 1438 C C . PHE A 1 184 ? -6.605 5.418 10.375 1 91.88 184 PHE A C 1
ATOM 1440 O O . PHE A 1 184 ? -7.48 6.234 10.68 1 91.88 184 PHE A O 1
ATOM 1447 N N . THR A 1 185 ? -6.832 4.43 9.492 1 95.75 185 THR A N 1
ATOM 1448 C CA . THR A 1 185 ? -8.094 4.316 8.773 1 95.75 185 THR A CA 1
ATOM 1449 C C . THR A 1 185 ? -9.234 3.953 9.727 1 95.75 185 THR A C 1
ATOM 1451 O O . THR A 1 185 ? -10.336 4.492 9.617 1 95.75 185 THR A O 1
ATOM 1454 N N . GLY A 1 186 ? -8.945 3.111 10.656 1 94.62 186 GLY A N 1
ATOM 1455 C CA . GLY A 1 186 ? -9.938 2.756 11.656 1 94.62 186 GLY A CA 1
ATOM 1456 C C . GLY A 1 186 ? -10.367 3.93 12.516 1 94.62 186 GLY A C 1
ATOM 1457 O O . GLY A 1 186 ? -11.555 4.098 12.805 1 94.62 186 GLY A O 1
ATOM 1458 N N . ALA A 1 187 ? -9.406 4.699 12.906 1 92.75 187 ALA A N 1
ATOM 1459 C CA . ALA A 1 187 ? -9.703 5.863 13.742 1 92.75 187 ALA A CA 1
ATOM 1460 C C . ALA A 1 187 ? -10.602 6.852 13.008 1 92.75 187 ALA A C 1
ATOM 1462 O O . ALA A 1 187 ? -11.539 7.395 13.594 1 92.75 187 ALA A O 1
ATOM 1463 N N . TRP A 1 188 ? -10.336 7.059 11.773 1 94.5 188 TRP A N 1
ATOM 1464 C CA . TRP A 1 188 ? -11.148 7.984 10.992 1 94.5 188 TRP A CA 1
ATOM 1465 C C . TRP A 1 188 ? -12.57 7.457 10.82 1 94.5 188 TRP A C 1
ATOM 1467 O O . TRP A 1 188 ? -13.531 8.219 10.922 1 94.5 188 TRP A O 1
ATOM 1477 N N . GLU A 1 189 ? -12.68 6.164 10.531 1 96.19 189 GLU A N 1
ATOM 1478 C CA . GLU A 1 189 ? -14.016 5.586 10.414 1 96.19 189 GLU A CA 1
ATOM 1479 C C . GLU A 1 189 ? -14.781 5.703 11.727 1 96.19 189 GLU A C 1
ATOM 1481 O O . GLU A 1 189 ? -15.961 6.082 11.734 1 96.19 189 GLU A O 1
ATOM 1486 N N . ASP A 1 190 ? -14.078 5.414 12.773 1 92.88 190 ASP A N 1
ATOM 1487 C CA . ASP A 1 190 ? -14.711 5.5 14.086 1 92.88 190 ASP A CA 1
ATOM 1488 C C . ASP A 1 190 ? -15.148 6.926 14.398 1 92.88 190 ASP A C 1
ATOM 1490 O O . ASP A 1 190 ? -16.266 7.148 14.883 1 92.88 190 ASP A O 1
ATOM 1494 N N . TYR A 1 191 ? -14.305 7.809 14.156 1 91.69 191 TYR A N 1
ATOM 1495 C CA . TYR A 1 191 ? -14.633 9.211 14.375 1 91.69 191 TYR A CA 1
ATOM 1496 C C . TYR A 1 191 ? -15.859 9.617 13.562 1 91.69 191 TYR A C 1
ATOM 1498 O O . TYR A 1 191 ? -16.781 10.25 14.094 1 91.69 191 TYR A O 1
ATOM 1506 N N . PHE A 1 192 ? -15.906 9.32 12.383 1 94.88 192 PHE A N 1
ATOM 1507 C CA . PHE A 1 192 ? -16.969 9.703 11.461 1 94.88 192 PHE A CA 1
ATOM 1508 C C . PHE A 1 192 ? -18.312 9.141 11.914 1 94.88 192 PHE A C 1
ATOM 1510 O O . PHE A 1 192 ? -19.297 9.875 12.031 1 94.88 192 PHE A O 1
ATOM 1517 N N . PHE A 1 193 ? -18.297 7.867 12.266 1 95 193 PHE A N 1
ATOM 1518 C CA . PHE A 1 193 ? -19.562 7.207 12.555 1 95 193 PHE A CA 1
ATOM 1519 C C . PHE A 1 193 ? -20 7.477 13.992 1 95 193 PHE A C 1
ATOM 1521 O O . PHE A 1 193 ? -21.172 7.281 14.336 1 95 193 PHE A O 1
ATOM 1528 N N . ASN A 1 194 ? -19.109 7.887 14.773 1 91.81 194 ASN A N 1
ATOM 1529 C CA . ASN A 1 194 ? -19.469 8.188 16.156 1 91.81 194 ASN A CA 1
ATOM 1530 C C . ASN A 1 194 ? -19.797 9.672 16.328 1 91.81 194 ASN A C 1
ATOM 1532 O O . ASN A 1 194 ? -20.156 10.102 17.422 1 91.81 194 ASN A O 1
ATOM 1536 N N . SER A 1 195 ? -19.672 10.414 15.305 1 90.25 195 SER A N 1
ATOM 1537 C CA . SER A 1 195 ? -20.094 11.805 15.336 1 90.25 195 SER A CA 1
ATOM 1538 C C . SER A 1 195 ? -21.594 11.938 15.109 1 90.25 195 SER A C 1
ATOM 1540 O O . SER A 1 195 ? -22.234 11 14.617 1 90.25 195 SER A O 1
ATOM 1542 N N . TYR A 1 196 ? -22.094 13.094 15.5 1 92.25 196 TYR A N 1
ATOM 1543 C CA . TYR A 1 196 ? -23.516 13.352 15.297 1 92.25 196 TYR A CA 1
ATOM 1544 C C . TYR A 1 196 ? -23.766 14.086 13.984 1 92.25 196 TYR A C 1
ATOM 1546 O O . TYR A 1 196 ? -23.172 15.141 13.734 1 92.25 196 TYR A O 1
ATOM 1554 N N . PHE A 1 197 ? -24.594 13.492 13.195 1 94.31 197 PHE A N 1
ATOM 1555 C CA . PHE A 1 197 ? -25.047 14.156 11.984 1 94.31 197 PHE A CA 1
ATOM 1556 C C . PHE A 1 197 ? -26.094 15.219 12.297 1 94.31 197 PHE A C 1
ATOM 1558 O O . PHE A 1 197 ? -27.047 14.953 13.023 1 94.31 197 PHE A O 1
ATOM 1565 N N . SER A 1 198 ? -25.875 16.375 11.742 1 91.38 198 SER A N 1
ATOM 1566 C CA . SER A 1 198 ? -26.703 17.469 12.25 1 91.38 198 SER A CA 1
ATOM 1567 C C . SER A 1 198 ? -27.406 18.203 11.117 1 91.38 198 SER A C 1
ATOM 1569 O O . SER A 1 198 ? -28.609 18.484 11.195 1 91.38 198 SER A O 1
ATOM 1571 N N . HIS A 1 199 ? -26.656 18.625 10.039 1 91.19 199 HIS A N 1
ATOM 1572 C CA . HIS A 1 199 ? -27.312 19.469 9.039 1 91.19 199 HIS A CA 1
ATOM 1573 C C . HIS A 1 199 ? -26.797 19.156 7.637 1 91.19 199 HIS A C 1
ATOM 1575 O O . HIS A 1 199 ? -25.688 18.641 7.477 1 91.19 199 HIS A O 1
ATOM 1581 N N . LEU A 1 200 ? -27.641 19.406 6.688 1 91.06 200 LEU A N 1
ATOM 1582 C CA . LEU A 1 200 ? -27.234 19.406 5.285 1 91.06 200 LEU A CA 1
ATOM 1583 C C . LEU A 1 200 ? -26.391 20.641 4.957 1 91.06 200 LEU A C 1
ATOM 1585 O O . LEU A 1 200 ? -26.703 21.734 5.418 1 91.06 200 LEU A O 1
ATOM 1589 N N . ILE A 1 201 ? -25.359 20.297 4.332 1 89.12 201 ILE A N 1
ATOM 1590 C CA . ILE A 1 201 ? -24.531 21.422 3.9 1 89.12 201 ILE A CA 1
ATOM 1591 C C . ILE A 1 201 ? -24.875 21.781 2.451 1 89.12 201 ILE A C 1
ATOM 1593 O O . ILE A 1 201 ? -24.828 20.922 1.57 1 89.12 201 ILE A O 1
ATOM 1597 N N . GLY A 1 202 ? -25.234 23.016 2.277 1 82.06 202 GLY A N 1
ATOM 1598 C CA . GLY A 1 202 ? -25.641 23.438 0.945 1 82.06 202 GLY A CA 1
ATOM 1599 C C . GLY A 1 202 ? -27.125 23.266 0.681 1 82.06 202 GLY A C 1
ATOM 1600 O O . GLY A 1 202 ? -27.891 22.938 1.589 1 82.06 202 GLY A O 1
ATOM 1601 N N . LYS A 1 203 ? -27.531 23.531 -0.553 1 80.44 203 LYS A N 1
ATOM 1602 C CA . LYS A 1 203 ? -28.953 23.578 -0.899 1 80.44 203 LYS A CA 1
ATOM 1603 C C . LYS A 1 203 ? -29.422 22.25 -1.491 1 80.44 203 LYS A C 1
ATOM 1605 O O . LYS A 1 203 ? -30.625 21.969 -1.514 1 80.44 203 LYS A O 1
ATOM 1610 N N . ASN A 1 204 ? -28.484 21.422 -1.775 1 86.62 204 ASN A N 1
ATOM 1611 C CA . ASN A 1 204 ? -28.875 20.219 -2.488 1 86.62 204 ASN A CA 1
ATOM 1612 C C . ASN A 1 204 ? -28.734 18.969 -1.611 1 86.62 204 ASN A C 1
ATOM 1614 O O . ASN A 1 204 ? -27.766 18.859 -0.856 1 86.62 204 ASN A O 1
ATOM 1618 N N . SER A 1 205 ? -29.797 18.156 -1.74 1 92.62 205 SER A N 1
ATOM 1619 C CA . SER A 1 205 ? -29.719 16.859 -1.088 1 92.62 205 SER A CA 1
ATOM 1620 C C . SER A 1 205 ? -28.609 16 -1.689 1 92.62 205 SER A C 1
ATOM 1622 O O . SER A 1 205 ? -28.422 15.977 -2.908 1 92.62 205 SER A O 1
ATOM 1624 N N . PRO A 1 206 ? -27.859 15.289 -0.821 1 96.12 206 PRO A N 1
ATOM 1625 C CA . PRO A 1 206 ? -26.812 14.422 -1.342 1 96.12 206 PRO A CA 1
ATOM 1626 C C . PRO A 1 206 ? -27.344 13.148 -1.974 1 96.12 206 PRO A C 1
ATOM 1628 O O . PRO A 1 206 ? -26.594 12.367 -2.553 1 96.12 206 PRO A O 1
ATOM 1631 N N . VAL A 1 207 ? -28.656 12.859 -1.848 1 97.38 207 VAL A N 1
ATOM 1632 C CA . VAL A 1 207 ? -29.312 11.695 -2.449 1 97.38 207 VAL A CA 1
ATOM 1633 C C . VAL A 1 207 ? -30.484 12.141 -3.301 1 97.38 207 VAL A C 1
ATOM 1635 O O . VAL A 1 207 ? -30.906 13.305 -3.246 1 97.38 207 VAL A O 1
ATOM 1638 N N . LYS A 1 208 ? -30.922 11.203 -4.117 1 96.62 208 LYS A N 1
ATOM 1639 C CA . LYS A 1 208 ? -32.188 11.453 -4.781 1 96.62 208 LYS A CA 1
ATOM 1640 C C . LYS A 1 208 ? -33.344 11.414 -3.785 1 96.62 208 LYS A C 1
ATOM 1642 O O . LYS A 1 208 ? -33.656 10.359 -3.23 1 96.62 208 LYS A O 1
ATOM 1647 N N . GLY A 1 209 ? -33.938 12.57 -3.498 1 94.81 209 GLY A N 1
ATOM 1648 C CA . GLY A 1 209 ? -34.969 12.672 -2.475 1 94.81 209 GLY A CA 1
ATOM 1649 C C . GLY A 1 209 ? -34.469 13.312 -1.192 1 94.81 209 GLY A C 1
ATOM 1650 O O . GLY A 1 209 ? -33.469 14.031 -1.197 1 94.81 209 GLY A O 1
ATOM 1651 N N . CYS A 1 210 ? -35.219 13.062 -0.144 1 94.56 210 CYS A N 1
ATOM 1652 C CA . CYS A 1 210 ? -34.906 13.656 1.148 1 94.56 210 CYS A CA 1
ATOM 1653 C C . CYS A 1 210 ? -33.969 12.758 1.96 1 94.56 210 CYS A C 1
ATOM 1655 O O . CYS A 1 210 ? -34.375 11.664 2.361 1 94.56 210 CYS A O 1
ATOM 1657 N N . CYS A 1 211 ? -32.844 13.258 2.199 1 96.12 211 CYS A N 1
ATOM 1658 C CA . CYS A 1 211 ? -31.844 12.484 2.918 1 96.12 211 CYS A CA 1
ATOM 1659 C C . CYS A 1 211 ? -32.312 12.125 4.316 1 96.12 211 CYS A C 1
ATOM 1661 O O . CYS A 1 211 ? -32.094 11 4.781 1 96.12 211 CYS A O 1
ATOM 1663 N N . ILE A 1 212 ? -33.031 13.031 4.945 1 95.12 212 ILE A N 1
ATOM 1664 C CA . ILE A 1 212 ? -33.5 12.812 6.301 1 95.12 212 ILE A CA 1
ATOM 1665 C C . ILE A 1 212 ? -34.562 11.695 6.305 1 95.12 212 ILE A C 1
ATOM 1667 O O . ILE A 1 212 ? -34.469 10.773 7.121 1 95.12 212 ILE A O 1
ATOM 1671 N N . SER A 1 213 ? -35.438 11.766 5.395 1 96.06 213 SER A N 1
ATOM 1672 C CA . SER A 1 213 ? -36.469 10.734 5.273 1 96.06 213 SER A CA 1
ATOM 1673 C C . SER A 1 213 ? -35.844 9.375 4.949 1 96.06 213 SER A C 1
ATOM 1675 O O . SER A 1 213 ? -36.312 8.352 5.441 1 96.06 213 SER A O 1
ATOM 1677 N N . LEU A 1 214 ? -34.875 9.391 4.156 1 97.25 214 LEU A N 1
ATOM 1678 C CA . LEU A 1 214 ? -34.188 8.164 3.789 1 97.25 214 LEU A CA 1
ATOM 1679 C C . LEU A 1 214 ? -33.656 7.453 5.027 1 97.25 214 LEU A C 1
ATOM 1681 O O . LEU A 1 214 ? -33.906 6.266 5.227 1 97.25 214 LEU A O 1
ATOM 1685 N N . TRP A 1 215 ? -32.969 8.164 5.863 1 97.19 215 TRP A N 1
ATOM 1686 C CA . TRP A 1 215 ? -32.312 7.535 7.004 1 97.19 215 TRP A CA 1
ATOM 1687 C C . TRP A 1 215 ? -33.344 7.184 8.086 1 97.19 215 TRP A C 1
ATOM 1689 O O . TRP A 1 215 ? -33.188 6.188 8.797 1 97.19 215 TRP A O 1
ATOM 1699 N N . LYS A 1 216 ? -34.406 7.961 8.211 1 96.38 216 LYS A N 1
ATOM 1700 C CA . LYS A 1 216 ? -35.5 7.562 9.086 1 96.38 216 LYS A CA 1
ATOM 1701 C C . LYS A 1 216 ? -36.062 6.195 8.695 1 96.38 216 LYS A C 1
ATOM 1703 O O . LYS A 1 216 ? -36.25 5.32 9.547 1 96.38 216 LYS A O 1
ATOM 1708 N N . ASP A 1 217 ? -36.219 6.07 7.461 1 96.88 217 ASP A N 1
ATOM 1709 C CA . ASP A 1 217 ? -36.781 4.832 6.93 1 96.88 217 ASP A CA 1
ATOM 1710 C C . ASP A 1 217 ? -35.812 3.674 7.086 1 96.88 217 ASP A C 1
ATOM 1712 O O . ASP A 1 217 ? -36.188 2.572 7.48 1 96.88 217 ASP A O 1
ATOM 1716 N N . LEU A 1 218 ? -34.562 3.898 6.727 1 97.69 218 LEU A N 1
ATOM 1717 C CA . LEU A 1 218 ? -33.531 2.848 6.75 1 97.69 218 LEU A CA 1
ATOM 1718 C C . LEU A 1 218 ? -33.312 2.352 8.172 1 97.69 218 LEU A C 1
ATOM 1720 O O . LEU A 1 218 ? -33.156 1.151 8.398 1 97.69 218 LEU A O 1
ATOM 1724 N N . ILE A 1 219 ? -33.281 3.227 9.094 1 97.06 219 ILE A N 1
ATOM 1725 C CA . ILE A 1 219 ? -33.062 2.846 10.484 1 97.06 219 ILE A CA 1
ATOM 1726 C C . ILE A 1 219 ? -34.281 2.078 11.008 1 97.06 219 ILE A C 1
ATOM 1728 O O . ILE A 1 219 ? -34.125 1.074 11.711 1 97.06 219 ILE A O 1
ATOM 1732 N N . ALA A 1 220 ? -35.406 2.506 10.648 1 95.81 220 ALA A N 1
ATOM 1733 C CA . ALA A 1 220 ? -36.625 1.873 11.102 1 95.81 220 ALA A CA 1
ATOM 1734 C C . ALA A 1 220 ? -36.812 0.487 10.484 1 95.81 220 ALA A C 1
ATOM 1736 O O . ALA A 1 220 ? -37.25 -0.448 11.164 1 95.81 220 ALA A O 1
ATOM 1737 N N . SER A 1 221 ? -36.469 0.346 9.25 1 96.62 221 SER A N 1
ATOM 1738 C CA . SER A 1 221 ? -36.781 -0.885 8.523 1 96.62 221 SER A CA 1
ATOM 1739 C C . SER A 1 221 ? -35.625 -1.868 8.609 1 96.62 221 SER A C 1
ATOM 1741 O O . SER A 1 221 ? -35.812 -3.082 8.508 1 96.62 221 SER A O 1
ATOM 1743 N N . GLY A 1 222 ? -34.438 -1.4 8.625 1 95.88 222 GLY A N 1
ATOM 1744 C CA . GLY A 1 222 ? -33.25 -2.25 8.617 1 95.88 222 GLY A CA 1
ATOM 1745 C C . GLY A 1 222 ? -32.938 -2.836 7.254 1 95.88 222 GLY A C 1
ATOM 1746 O O . GLY A 1 222 ? -32.156 -3.775 7.141 1 95.88 222 GLY A O 1
ATOM 1747 N N . ARG A 1 223 ? -33.562 -2.32 6.297 1 96.75 223 ARG A N 1
ATOM 1748 C CA . ARG A 1 223 ? -33.344 -2.848 4.953 1 96.75 223 ARG A CA 1
ATOM 1749 C C . ARG A 1 223 ? -32 -2.42 4.395 1 96.75 223 ARG A C 1
ATOM 1751 O O . ARG A 1 223 ? -31.406 -1.448 4.867 1 96.75 223 ARG A O 1
ATOM 1758 N N . PRO A 1 224 ? -31.531 -3.105 3.32 1 96.81 224 PRO A N 1
ATOM 1759 C CA . PRO A 1 224 ? -30.281 -2.703 2.672 1 96.81 224 PRO A CA 1
ATOM 1760 C C . PRO A 1 224 ? -30.359 -1.31 2.055 1 96.81 224 PRO A C 1
ATOM 1762 O O . PRO A 1 224 ? -31.453 -0.834 1.729 1 96.81 224 PRO A O 1
ATOM 1765 N N . PHE A 1 225 ? -29.266 -0.721 1.979 1 98 225 PHE A N 1
ATOM 1766 C CA . PHE A 1 225 ? -29.219 0.607 1.379 1 98 225 PHE A CA 1
ATOM 1767 C C . PHE A 1 225 ? -29.656 0.558 -0.082 1 98 225 PHE A C 1
ATOM 1769 O O . PHE A 1 225 ? -29.141 -0.245 -0.861 1 98 225 PHE A O 1
ATOM 1776 N N . PRO A 1 226 ? -30.547 1.381 -0.401 1 97.56 226 PRO A N 1
ATOM 1777 C CA . PRO A 1 226 ? -30.984 1.433 -1.799 1 97.56 226 PRO A CA 1
ATOM 1778 C C . PRO A 1 226 ? -30.016 2.211 -2.689 1 97.56 226 PRO A C 1
ATOM 1780 O O . PRO A 1 226 ? -30.078 3.439 -2.76 1 97.56 226 PRO A O 1
ATOM 1783 N N . ALA A 1 227 ? -29.203 1.534 -3.463 1 96.38 227 ALA A N 1
ATOM 1784 C CA . ALA A 1 227 ? -28.125 2.146 -4.238 1 96.38 227 ALA A CA 1
ATOM 1785 C C . ALA A 1 227 ? -28.688 3.104 -5.289 1 96.38 227 ALA A C 1
ATOM 1787 O O . ALA A 1 227 ? -27.984 4.027 -5.719 1 96.38 227 ALA A O 1
ATOM 1788 N N . GLU A 1 228 ? -29.891 2.934 -5.645 1 96.5 228 GLU A N 1
ATOM 1789 C CA . GLU A 1 228 ? -30.484 3.725 -6.711 1 96.5 228 GLU A CA 1
ATOM 1790 C C . GLU A 1 228 ? -30.688 5.176 -6.281 1 96.5 228 GLU A C 1
ATOM 1792 O O . GLU A 1 228 ? -30.891 6.055 -7.121 1 96.5 228 GLU A O 1
ATOM 1797 N N . VAL A 1 229 ? -30.625 5.477 -5.039 1 97.88 229 VAL A N 1
ATOM 1798 C CA . VAL A 1 229 ? -30.875 6.836 -4.566 1 97.88 229 VAL A CA 1
ATOM 1799 C C . VAL A 1 229 ? -29.578 7.633 -4.598 1 97.88 229 VAL A C 1
ATOM 1801 O O . VAL A 1 229 ? -29.578 8.852 -4.398 1 97.88 229 VAL A O 1
ATOM 1804 N N . LEU A 1 230 ? -28.453 6.977 -4.859 1 98.06 230 LEU A N 1
ATOM 1805 C CA . LEU A 1 230 ? -27.172 7.672 -4.891 1 98.06 230 LEU A CA 1
ATOM 1806 C C . LEU A 1 230 ? -27.141 8.688 -6.027 1 98.06 230 LEU A C 1
ATOM 1808 O O . LEU A 1 230 ? -27.625 8.406 -7.129 1 98.06 230 LEU A O 1
ATOM 1812 N N . LYS A 1 231 ? -26.562 9.852 -5.703 1 97.12 231 LYS A N 1
ATOM 1813 C CA . LYS A 1 231 ? -26.375 10.898 -6.703 1 97.12 231 LYS A CA 1
ATOM 1814 C C . LYS A 1 231 ? -24.922 10.984 -7.145 1 97.12 231 LYS A C 1
ATOM 1816 O O . LYS A 1 231 ? -24.016 11.062 -6.309 1 97.12 231 LYS A O 1
ATOM 1821 N N . LYS A 1 232 ? -24.766 11.055 -8.414 1 94.94 232 LYS A N 1
ATOM 1822 C CA . LYS A 1 232 ? -23.406 11.164 -8.938 1 94.94 232 LYS A CA 1
ATOM 1823 C C . LYS A 1 232 ? -22.781 12.516 -8.594 1 94.94 232 LYS A C 1
ATOM 1825 O O . LYS A 1 232 ? -23.469 13.539 -8.609 1 94.94 232 LYS A O 1
ATOM 1830 N N . ASN A 1 233 ? -21.453 12.477 -8.312 1 93.19 233 ASN A N 1
ATOM 1831 C CA . ASN A 1 233 ? -20.75 13.703 -7.973 1 93.19 233 ASN A CA 1
ATOM 1832 C C . ASN A 1 233 ? -19.922 14.219 -9.148 1 93.19 233 ASN A C 1
ATOM 1834 O O . ASN A 1 233 ? -19.031 15.055 -8.977 1 93.19 233 ASN A O 1
ATOM 1838 N N . SER A 1 234 ? -19.984 13.711 -10.32 1 90.06 234 SER A N 1
ATOM 1839 C CA . SER A 1 234 ? -19.359 14.094 -11.594 1 90.06 234 SER A CA 1
ATOM 1840 C C . SER A 1 234 ? -17.859 13.844 -11.578 1 90.06 234 SER A C 1
ATOM 1842 O O . SER A 1 234 ? -17.109 14.477 -12.328 1 90.06 234 SER A O 1
ATOM 1844 N N . ARG A 1 235 ? -17.406 13.102 -10.664 1 95.75 235 ARG A N 1
ATOM 1845 C CA . ARG A 1 235 ? -15.992 12.766 -10.578 1 95.75 235 ARG A CA 1
ATOM 1846 C C . ARG A 1 235 ? -15.789 11.25 -10.523 1 95.75 235 ARG A C 1
ATOM 1848 O O . ARG A 1 235 ? -16.734 10.5 -10.258 1 95.75 235 ARG A O 1
ATOM 1855 N N . THR A 1 236 ? -14.625 10.906 -10.883 1 97.56 236 THR A N 1
ATOM 1856 C CA . THR A 1 236 ? -14.195 9.523 -10.711 1 97.56 236 THR A CA 1
ATOM 1857 C C . THR A 1 236 ? -13.109 9.414 -9.641 1 97.56 236 THR A C 1
ATOM 1859 O O . THR A 1 236 ? -12.57 10.43 -9.195 1 97.56 236 THR A O 1
ATOM 1862 N N . LEU A 1 237 ? -12.859 8.195 -9.297 1 97.69 237 LEU A N 1
ATOM 1863 C CA . LEU A 1 237 ? -11.859 7.965 -8.266 1 97.69 237 LEU A CA 1
ATOM 1864 C C . LEU A 1 237 ? -10.508 8.539 -8.68 1 97.69 237 LEU A C 1
ATOM 1866 O O . LEU A 1 237 ? -9.719 8.953 -7.832 1 97.69 237 LEU A O 1
ATOM 1870 N N . LYS A 1 238 ? -10.203 8.602 -9.922 1 96.69 238 LYS A N 1
ATOM 1871 C CA . LYS A 1 238 ? -8.953 9.148 -10.445 1 96.69 238 LYS A CA 1
ATOM 1872 C C . LYS A 1 238 ? -8.727 10.57 -9.945 1 96.69 238 LYS A C 1
ATOM 1874 O O . LYS A 1 238 ? -7.582 10.969 -9.703 1 96.69 238 LYS A O 1
ATOM 1879 N N . SER A 1 239 ? -9.766 11.266 -9.797 1 96.25 239 SER A N 1
ATOM 1880 C CA . SER A 1 239 ? -9.68 12.664 -9.391 1 96.25 239 SER A CA 1
ATOM 1881 C C . SER A 1 239 ? -9.133 12.805 -7.977 1 96.25 239 SER A C 1
ATOM 1883 O O . SER A 1 239 ? -8.734 13.891 -7.562 1 96.25 239 SER A O 1
ATOM 1885 N N . LEU A 1 240 ? -9.148 11.75 -7.188 1 95.94 240 LEU A N 1
ATOM 1886 C CA . LEU A 1 240 ? -8.68 11.781 -5.809 1 95.94 240 LEU A CA 1
ATOM 1887 C C . LEU A 1 240 ? -7.207 11.406 -5.723 1 95.94 240 LEU A C 1
ATOM 1889 O O . LEU A 1 240 ? -6.598 11.492 -4.656 1 95.94 240 LEU A O 1
ATOM 1893 N N . LEU A 1 241 ? -6.691 10.914 -6.77 1 93.44 241 LEU A N 1
ATOM 1894 C CA . LEU A 1 241 ? -5.297 10.492 -6.82 1 93.44 241 LEU A CA 1
ATOM 1895 C C . LEU A 1 241 ? -4.391 11.664 -7.18 1 93.44 241 LEU A C 1
ATOM 1897 O O . LEU A 1 241 ? -4.82 12.602 -7.859 1 93.44 241 LEU A O 1
ATOM 1901 N N . PRO A 1 242 ? -3.119 11.586 -6.707 1 81.06 242 PRO A N 1
ATOM 1902 C CA . PRO A 1 242 ? -2.219 12.695 -7.027 1 81.06 242 PRO A CA 1
ATOM 1903 C C . PRO A 1 242 ? -1.889 12.781 -8.516 1 81.06 242 PRO A C 1
ATOM 1905 O O . PRO A 1 242 ? -1.912 11.766 -9.211 1 81.06 242 PRO A O 1
ATOM 1908 N N . MET B 1 1 ? 40.219 65.188 -18.703 1 26.3 1 MET B N 1
ATOM 1909 C CA . MET B 1 1 ? 38.875 64.688 -18.938 1 26.3 1 MET B CA 1
ATOM 1910 C C . MET B 1 1 ? 38.75 63.219 -18.531 1 26.3 1 MET B C 1
ATOM 1912 O O . MET B 1 1 ? 39.188 62.312 -19.266 1 26.3 1 MET B O 1
ATOM 1916 N N . ASN B 1 2 ? 39 62.75 -17.203 1 26.08 2 ASN B N 1
ATOM 1917 C CA . ASN B 1 2 ? 39.344 61.562 -16.453 1 26.08 2 ASN B CA 1
ATOM 1918 C C . ASN B 1 2 ? 38.219 60.531 -16.438 1 26.08 2 ASN B C 1
ATOM 1920 O O . ASN B 1 2 ? 37.188 60.781 -15.781 1 26.08 2 ASN B O 1
ATOM 1924 N N . ASN B 1 3 ? 37.781 59.844 -17.594 1 29.36 3 ASN B N 1
ATOM 1925 C CA . ASN B 1 3 ? 36.719 58.875 -17.906 1 29.36 3 ASN B CA 1
ATOM 1926 C C . ASN B 1 3 ? 36.781 57.656 -17.016 1 29.36 3 ASN B C 1
ATOM 1928 O O . ASN B 1 3 ? 37.5 56.688 -17.312 1 29.36 3 ASN B O 1
ATOM 1932 N N . ARG B 1 4 ? 36.906 57.75 -15.633 1 29.41 4 ARG B N 1
ATOM 1933 C CA . ARG B 1 4 ? 36.906 56.625 -14.688 1 29.41 4 ARG B CA 1
ATOM 1934 C C . ARG B 1 4 ? 35.75 55.688 -14.938 1 29.41 4 ARG B C 1
ATOM 1936 O O . ARG B 1 4 ? 34.594 56.094 -14.828 1 29.41 4 ARG B O 1
ATOM 1943 N N . ASN B 1 5 ? 35.781 54.719 -15.914 1 29.75 5 ASN B N 1
ATOM 1944 C CA . ASN B 1 5 ? 34.875 53.656 -16.359 1 29.75 5 ASN B CA 1
ATOM 1945 C C . ASN B 1 5 ? 34.281 52.906 -15.188 1 29.75 5 ASN B C 1
ATOM 1947 O O . ASN B 1 5 ? 35 52.438 -14.305 1 29.75 5 ASN B O 1
ATOM 1951 N N . TYR B 1 6 ? 33.031 53.219 -14.695 1 30.34 6 TYR B N 1
ATOM 1952 C CA . TYR B 1 6 ? 32.031 52.625 -13.805 1 30.34 6 TYR B CA 1
ATOM 1953 C C . TYR B 1 6 ? 31.859 51.125 -14.078 1 30.34 6 TYR B C 1
ATOM 1955 O O . TYR B 1 6 ? 31.109 50.75 -14.977 1 30.34 6 TYR B O 1
ATOM 1963 N N . ILE B 1 7 ? 32.875 50.312 -14.352 1 30.34 7 ILE B N 1
ATOM 1964 C CA . ILE B 1 7 ? 32.719 48.906 -14.719 1 30.34 7 ILE B CA 1
ATOM 1965 C C . ILE B 1 7 ? 31.672 48.25 -13.844 1 30.34 7 ILE B C 1
ATOM 1967 O O . ILE B 1 7 ? 30.734 47.625 -14.352 1 30.34 7 ILE B O 1
ATOM 1971 N N . SER B 1 8 ? 32.062 47.125 -12.891 1 30.92 8 SER B N 1
ATOM 1972 C CA . SER B 1 8 ? 31.703 45.75 -12.516 1 30.92 8 SER B CA 1
ATOM 1973 C C . SER B 1 8 ? 30.625 45.75 -11.438 1 30.92 8 SER B C 1
ATOM 1975 O O . SER B 1 8 ? 30.922 45.531 -10.258 1 30.92 8 SER B O 1
ATOM 1977 N N . GLU B 1 9 ? 29.734 46.594 -11.203 1 34 9 GLU B N 1
ATOM 1978 C CA . GLU B 1 9 ? 28.625 46.625 -10.242 1 34 9 GLU B CA 1
ATOM 1979 C C . GLU B 1 9 ? 27.719 45.406 -10.438 1 34 9 GLU B C 1
ATOM 1981 O O . GLU B 1 9 ? 26.562 45.438 -10.016 1 34 9 GLU B O 1
ATOM 1986 N N . GLN B 1 10 ? 27.875 44.469 -11.359 1 36.56 10 GLN B N 1
ATOM 1987 C CA . GLN B 1 10 ? 26.906 43.344 -11.375 1 36.56 10 GLN B CA 1
ATOM 1988 C C . GLN B 1 10 ? 26.672 42.812 -9.961 1 36.56 10 GLN B C 1
ATOM 1990 O O . GLN B 1 10 ? 27.531 42.125 -9.398 1 36.56 10 GLN B O 1
ATOM 1995 N N . LEU B 1 11 ? 26 43.406 -9.047 1 40.47 11 LEU B N 1
ATOM 1996 C CA . LEU B 1 11 ? 25.656 43.219 -7.645 1 40.47 11 LEU B CA 1
ATOM 1997 C C . LEU B 1 11 ? 25.109 41.812 -7.398 1 40.47 11 LEU B C 1
ATOM 1999 O O . LEU B 1 11 ? 24.031 41.469 -7.871 1 40.47 11 LEU B O 1
ATOM 2003 N N . GLY B 1 12 ? 25.781 40.812 -7.555 1 46.38 12 GLY B N 1
ATOM 2004 C CA . GLY B 1 12 ? 25.516 39.406 -7.27 1 46.38 12 GLY B CA 1
ATOM 2005 C C . GLY B 1 12 ? 24.578 39.188 -6.094 1 46.38 12 GLY B C 1
ATOM 2006 O O . GLY B 1 12 ? 24.422 40.094 -5.258 1 46.38 12 GLY B O 1
ATOM 2007 N N . VAL B 1 13 ? 23.469 38.531 -6.191 1 56.22 13 VAL B N 1
ATOM 2008 C CA . VAL B 1 13 ? 22.609 38.156 -5.07 1 56.22 13 VAL B CA 1
ATOM 2009 C C . VAL B 1 13 ? 23.469 37.906 -3.826 1 56.22 13 VAL B C 1
ATOM 2011 O O . VAL B 1 13 ? 24.359 37.062 -3.832 1 56.22 13 VAL B O 1
ATOM 2014 N N . LEU B 1 14 ? 23.562 38.969 -2.955 1 70.5 14 LEU B N 1
ATOM 2015 C CA . LEU B 1 14 ? 24.328 38.875 -1.72 1 70.5 14 LEU B CA 1
ATOM 2016 C C . LEU B 1 14 ? 23.703 37.875 -0.763 1 70.5 14 LEU B C 1
ATOM 2018 O O . LEU B 1 14 ? 22.5 37.906 -0.523 1 70.5 14 LEU B O 1
ATOM 2022 N N . TYR B 1 15 ? 24.281 36.719 -0.565 1 77.88 15 TYR B N 1
ATOM 2023 C CA . TYR B 1 15 ? 23.891 35.75 0.443 1 77.88 15 TYR B CA 1
ATOM 2024 C C . TYR B 1 15 ? 24.578 36.031 1.773 1 77.88 15 TYR B C 1
ATOM 2026 O O . TYR B 1 15 ? 25.734 36.469 1.803 1 77.88 15 TYR B O 1
ATOM 2034 N N . HIS B 1 16 ? 23.781 36.125 2.807 1 85.12 16 HIS B N 1
ATOM 2035 C CA . HIS B 1 16 ? 24.344 36.219 4.148 1 85.12 16 HIS B CA 1
ATOM 2036 C C . HIS B 1 16 ? 24.109 34.938 4.934 1 85.12 16 HIS B C 1
ATOM 2038 O O . HIS B 1 16 ? 23.062 34.281 4.785 1 85.12 16 HIS B O 1
ATOM 2044 N N . PRO B 1 17 ? 25.094 34.531 5.652 1 86.75 17 PRO B N 1
ATOM 2045 C CA . PRO B 1 17 ? 24.906 33.312 6.457 1 86.75 17 PRO B CA 1
ATOM 2046 C C . PRO B 1 17 ? 23.844 33.5 7.543 1 86.75 17 PRO B C 1
ATOM 2048 O O . PRO B 1 17 ? 23.812 34.531 8.203 1 86.75 17 PRO B O 1
ATOM 2051 N N . THR B 1 18 ? 22.984 32.531 7.672 1 85.88 18 THR B N 1
ATOM 2052 C CA . THR B 1 18 ? 21.906 32.625 8.648 1 85.88 18 THR B CA 1
ATOM 2053 C C . THR B 1 18 ? 22.109 31.625 9.773 1 85.88 18 THR B C 1
ATOM 2055 O O . THR B 1 18 ? 21.797 31.906 10.93 1 85.88 18 THR B O 1
ATOM 2058 N N . SER B 1 19 ? 22.562 30.469 9.477 1 86.31 19 SER B N 1
ATOM 2059 C CA . SER B 1 19 ? 22.797 29.438 10.477 1 86.31 19 SER B CA 1
ATOM 2060 C C . SER B 1 19 ? 23.875 28.453 10.016 1 86.31 19 SER B C 1
ATOM 2062 O O . SER B 1 19 ? 24.297 28.484 8.867 1 86.31 19 SER B O 1
ATOM 2064 N N . ALA B 1 20 ? 24.391 27.734 10.922 1 87.38 20 ALA B N 1
ATOM 2065 C CA . ALA B 1 20 ? 25.391 26.719 10.617 1 87.38 20 ALA B CA 1
ATOM 2066 C C . ALA B 1 20 ? 25.188 25.484 11.492 1 87.38 20 ALA B C 1
ATOM 2068 O O . ALA B 1 20 ? 24.734 25.578 12.625 1 87.38 20 ALA B O 1
ATOM 2069 N N . LEU B 1 21 ? 25.422 24.391 10.875 1 87.69 21 LEU B N 1
ATOM 2070 C CA . LEU B 1 21 ? 25.547 23.125 11.594 1 87.69 21 LEU B CA 1
ATOM 2071 C C . LEU B 1 21 ? 27 22.641 11.602 1 87.69 21 LEU B C 1
ATOM 2073 O O . LEU B 1 21 ? 27.656 22.609 10.562 1 87.69 21 LEU B O 1
ATOM 2077 N N . VAL B 1 22 ? 27.438 22.344 12.766 1 86.56 22 VAL B N 1
ATOM 2078 C CA . VAL B 1 22 ? 28.781 21.781 12.875 1 86.56 22 VAL B CA 1
ATOM 2079 C C . VAL B 1 22 ? 28.688 20.344 13.406 1 86.56 22 VAL B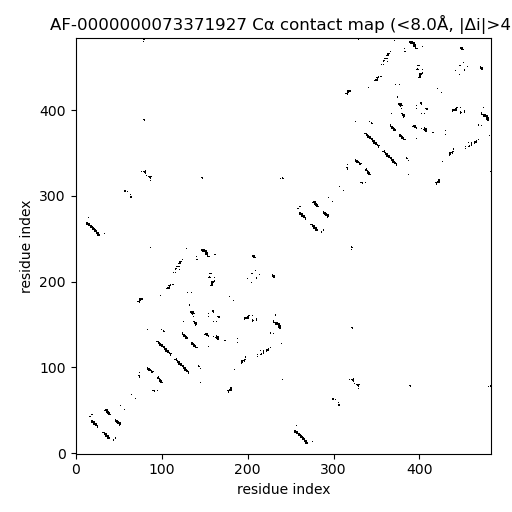 C 1
ATOM 2081 O O . VAL B 1 22 ? 28.016 20.094 14.406 1 86.56 22 VAL B O 1
ATOM 2084 N N . PHE B 1 23 ? 29.234 19.484 12.672 1 84.75 23 PHE B N 1
ATOM 2085 C CA . PHE B 1 23 ? 29.266 18.078 13.023 1 84.75 23 PHE B CA 1
ATOM 2086 C C . PHE B 1 23 ? 30.547 17.719 13.766 1 84.75 23 PHE B C 1
ATOM 2088 O O . PHE B 1 23 ? 31.641 18.047 13.305 1 84.75 23 PHE B O 1
ATOM 2095 N N . TYR B 1 24 ? 30.312 17.141 14.945 1 83.94 24 TYR B N 1
ATOM 2096 C CA . TYR B 1 24 ? 31.438 16.719 15.773 1 83.94 24 TYR B CA 1
ATOM 2097 C C . TYR B 1 24 ? 31.516 15.203 15.867 1 83.94 24 TYR B C 1
ATOM 2099 O O . TYR B 1 24 ? 30.484 14.531 15.891 1 83.94 24 TYR B O 1
ATOM 2107 N N . GLN B 1 25 ? 32.625 14.703 15.781 1 82.12 25 GLN B N 1
ATOM 2108 C CA . GLN B 1 25 ? 32.844 13.273 15.953 1 82.12 25 GLN B CA 1
ATOM 2109 C C . GLN B 1 25 ? 33.719 12.984 17.172 1 82.12 25 GLN B C 1
ATOM 2111 O O . GLN B 1 25 ? 34.688 13.68 17.422 1 82.12 25 GLN B O 1
ATOM 2116 N N . SER B 1 26 ? 33.188 11.984 17.922 1 79.19 26 SER B N 1
ATOM 2117 C CA . SER B 1 26 ? 33.938 11.594 19.109 1 79.19 26 SER B CA 1
ATOM 2118 C C . SER B 1 26 ? 35.25 10.891 18.719 1 79.19 26 SER B C 1
ATOM 2120 O O . SER B 1 26 ? 35.312 10.234 17.672 1 79.19 26 SER B O 1
ATOM 2122 N N . GLN B 1 27 ? 36.188 11.094 19.5 1 74.69 27 GLN B N 1
ATOM 2123 C CA . GLN B 1 27 ? 37.438 10.398 19.297 1 74.69 27 GLN B CA 1
ATOM 2124 C C . GLN B 1 27 ? 37.438 9.008 19.922 1 74.69 27 GLN B C 1
ATOM 2126 O O . GLN B 1 27 ? 38.406 8.258 19.828 1 74.69 27 GLN B O 1
ATOM 2131 N N . SER B 1 28 ? 36.281 8.805 20.453 1 67.38 28 SER B N 1
ATOM 2132 C CA . SER B 1 28 ? 36.156 7.488 21.062 1 67.38 28 SER B CA 1
ATOM 2133 C C . SER B 1 28 ? 35.938 6.406 20.016 1 67.38 28 SER B C 1
ATOM 2135 O O . SER B 1 28 ? 35.75 6.707 18.828 1 67.38 28 SER B O 1
ATOM 2137 N N . ALA B 1 29 ? 35.969 5.266 20.453 1 66.75 29 ALA B N 1
ATOM 2138 C CA . ALA B 1 29 ? 35.844 4.09 19.594 1 66.75 29 ALA B CA 1
ATOM 2139 C C . ALA B 1 29 ? 34.438 4.055 18.953 1 66.75 29 ALA B C 1
ATOM 2141 O O . ALA B 1 29 ? 34.281 3.572 17.828 1 66.75 29 ALA B O 1
ATOM 2142 N N . ASP B 1 30 ? 33.5 4.633 19.578 1 61.47 30 ASP B N 1
ATOM 2143 C CA . ASP B 1 30 ? 32.156 4.531 19.078 1 61.47 30 ASP B CA 1
ATOM 2144 C C . ASP B 1 30 ? 31.859 5.602 18.016 1 61.47 30 ASP B C 1
ATOM 2146 O O . ASP B 1 30 ? 30.828 5.559 17.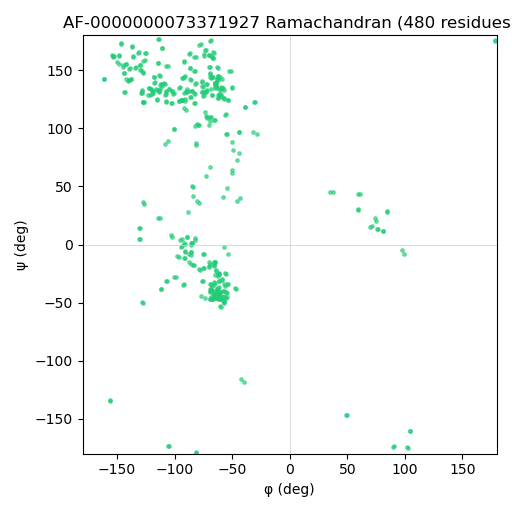344 1 61.47 30 ASP B O 1
ATOM 2150 N N . ARG B 1 31 ? 32.75 6.383 17.688 1 66.25 31 ARG B N 1
ATOM 2151 C CA . ARG B 1 31 ? 32.656 7.461 16.703 1 66.25 31 ARG B CA 1
ATOM 2152 C C . ARG B 1 31 ? 31.266 8.102 16.719 1 66.25 31 ARG B C 1
ATOM 2154 O O . ARG B 1 31 ? 30.656 8.305 15.664 1 66.25 31 ARG B O 1
ATOM 2161 N N . SER B 1 32 ? 30.781 8.359 17.891 1 70.19 32 SER B N 1
ATOM 2162 C CA . SER B 1 32 ? 29.484 9.016 18 1 70.19 32 SER B CA 1
ATOM 2163 C C . SER B 1 32 ? 29.516 10.43 17.422 1 70.19 32 SER B C 1
ATOM 2165 O O . SER B 1 32 ? 30.562 11.094 17.469 1 70.19 32 SER B O 1
ATOM 2167 N N . VAL B 1 33 ? 28.438 10.742 16.719 1 72.75 33 VAL B N 1
ATOM 2168 C CA . VAL B 1 33 ? 28.359 12.055 16.078 1 72.75 33 VAL B CA 1
ATOM 2169 C C . VAL B 1 33 ? 27.453 12.969 16.891 1 72.75 33 VAL B C 1
ATOM 2171 O O . VAL B 1 33 ? 26.438 12.523 17.453 1 72.75 33 VAL B O 1
ATOM 2174 N N . TYR B 1 34 ? 28.031 14.164 17.094 1 75.69 34 TYR B N 1
ATOM 2175 C CA . TYR B 1 34 ? 27.312 15.25 17.75 1 75.69 34 TYR B CA 1
ATOM 2176 C C . TYR B 1 34 ? 27.172 16.453 16.828 1 75.69 34 TYR B C 1
ATOM 2178 O O . TYR B 1 34 ? 28.125 16.812 16.125 1 75.69 34 TYR B O 1
ATOM 2186 N N . VAL B 1 35 ? 25.859 16.953 16.734 1 81.19 35 VAL B N 1
ATOM 2187 C CA . VAL B 1 35 ? 25.641 18.094 15.844 1 81.19 35 VAL B CA 1
ATOM 2188 C C . VAL B 1 35 ? 25.25 19.312 16.656 1 81.19 35 VAL B C 1
ATOM 2190 O O . VAL B 1 35 ? 24.391 19.234 17.547 1 81.19 35 VAL B O 1
ATOM 2193 N N . GLU B 1 36 ? 25.922 20.438 16.391 1 85 36 GLU B N 1
ATOM 2194 C CA . GLU B 1 36 ? 25.578 21.703 17 1 85 36 GLU B CA 1
ATOM 2195 C C . GLU B 1 36 ? 25.031 22.688 15.977 1 85 36 GLU B C 1
ATOM 2197 O O . GLU B 1 36 ? 25.531 22.766 14.852 1 85 36 GLU B O 1
ATOM 2202 N N . HIS B 1 37 ? 23.984 23.25 16.406 1 87.81 37 HIS B N 1
ATOM 2203 C CA . HIS B 1 37 ? 23.391 24.312 15.602 1 87.81 37 HIS B CA 1
ATOM 2204 C C . HIS B 1 37 ? 23.844 25.688 16.078 1 87.81 37 HIS B C 1
ATOM 2206 O O . HIS B 1 37 ? 23.922 25.938 17.281 1 87.81 37 HIS B O 1
ATOM 2212 N N . PHE B 1 38 ? 24.203 26.516 15.148 1 87.06 38 PHE B N 1
ATOM 2213 C CA . PHE B 1 38 ? 24.578 27.891 15.414 1 87.06 38 PHE B CA 1
ATOM 2214 C C . PHE B 1 38 ? 23.703 28.859 14.625 1 87.06 38 PHE B C 1
ATOM 2216 O O . PHE B 1 38 ? 23.375 28.609 13.469 1 87.06 38 PHE B O 1
ATOM 2223 N N . ASP B 1 39 ? 23.281 29.859 15.344 1 86.81 39 ASP B N 1
ATOM 2224 C CA . ASP B 1 39 ? 22.781 31.016 14.609 1 86.81 39 ASP B CA 1
ATOM 2225 C C . ASP B 1 39 ? 23.938 31.906 14.164 1 86.81 39 ASP B C 1
ATOM 2227 O O . ASP B 1 39 ? 25.031 31.859 14.734 1 86.81 39 ASP B O 1
ATOM 2231 N N . MET B 1 40 ? 23.734 32.594 13.008 1 86.25 40 MET B N 1
ATOM 2232 C CA . MET B 1 40 ? 24.703 33.594 12.602 1 86.25 40 MET B CA 1
ATOM 2233 C C . MET B 1 40 ? 24.219 35 12.922 1 86.25 40 MET B C 1
ATOM 2235 O O . MET B 1 40 ? 23.062 35.312 12.625 1 86.25 40 MET B O 1
ATOM 2239 N N . ASP B 1 41 ? 25.078 35.781 13.578 1 86.56 41 ASP B N 1
ATOM 2240 C CA . ASP B 1 41 ? 24.672 37.156 13.875 1 86.56 41 ASP B CA 1
ATOM 2241 C C . ASP B 1 41 ? 24.875 38.062 12.664 1 86.56 41 ASP B C 1
ATOM 2243 O O . ASP B 1 41 ? 25.172 37.594 11.57 1 86.56 41 ASP B O 1
ATOM 2247 N N . GLY B 1 42 ? 24.547 39.312 12.836 1 82.19 42 GLY B N 1
ATOM 2248 C CA . GLY B 1 42 ? 24.594 40.281 11.75 1 82.19 42 GLY B CA 1
ATOM 2249 C C . GLY B 1 42 ? 25.953 40.375 11.078 1 82.19 42 GLY B C 1
ATOM 2250 O O . GLY B 1 42 ? 26.047 40.75 9.914 1 82.19 42 GLY B O 1
ATOM 2251 N N . ASP B 1 43 ? 27.109 40.031 11.773 1 81.75 43 ASP B N 1
ATOM 2252 C CA . ASP B 1 43 ? 28.469 40.062 11.234 1 81.75 43 ASP B CA 1
ATOM 2253 C C . ASP B 1 43 ? 28.875 38.688 10.672 1 81.75 43 ASP B C 1
ATOM 2255 O O . ASP B 1 43 ? 30.016 38.5 10.258 1 81.75 43 ASP B O 1
ATOM 2259 N N . GLY B 1 44 ? 27.891 37.75 10.688 1 81.75 44 GLY B N 1
ATOM 2260 C CA . GLY B 1 44 ? 28.172 36.438 10.156 1 81.75 44 GLY B CA 1
ATOM 2261 C C . GLY B 1 44 ? 28.906 35.531 11.125 1 81.75 44 GLY B C 1
ATOM 2262 O O . GLY B 1 44 ? 29.5 34.531 10.727 1 81.75 44 GLY B O 1
ATOM 2263 N N . MET B 1 45 ? 28.969 36 12.43 1 84.62 45 MET B N 1
ATOM 2264 C CA . MET B 1 45 ? 29.641 35.188 13.445 1 84.62 45 MET B CA 1
ATOM 2265 C C . MET B 1 45 ? 28.672 34.219 14.094 1 84.62 45 MET B C 1
ATOM 2267 O O . MET B 1 45 ? 27.531 34.562 14.391 1 84.62 45 MET B O 1
ATOM 2271 N N . PRO B 1 46 ? 29.109 32.906 14.227 1 86.75 46 PRO B N 1
ATOM 2272 C CA . PRO B 1 46 ? 28.234 31.938 14.883 1 86.75 46 PRO B CA 1
ATOM 2273 C C . PRO B 1 46 ? 27.906 32.312 16.328 1 86.75 46 PRO B C 1
ATOM 2275 O O . PRO B 1 46 ? 28.797 32.719 17.078 1 86.75 46 PRO B O 1
ATOM 2278 N N . VAL B 1 47 ? 26.672 32.344 16.656 1 86.5 47 VAL B N 1
ATOM 2279 C CA . VAL B 1 47 ? 26.203 32.594 18.016 1 86.5 47 VAL B CA 1
ATOM 2280 C C . VAL B 1 47 ? 25.172 31.547 18.406 1 86.5 47 VAL B C 1
ATOM 2282 O O . VAL B 1 47 ? 24.719 30.766 17.578 1 86.5 47 VAL B O 1
ATOM 2285 N N . ASN B 1 48 ? 24.828 31.438 19.766 1 82.62 48 ASN B N 1
ATOM 2286 C CA . ASN B 1 48 ? 23.75 30.594 20.297 1 82.62 48 ASN B CA 1
ATOM 2287 C C . ASN B 1 48 ? 23.969 29.125 19.953 1 82.62 48 ASN B C 1
ATOM 2289 O O . ASN B 1 48 ? 23.062 28.453 19.469 1 82.62 48 ASN B O 1
ATOM 2293 N N . ALA B 1 49 ? 25.188 28.719 20.109 1 84.75 49 ALA B N 1
ATOM 2294 C CA . ALA B 1 49 ? 25.469 27.312 19.891 1 84.75 49 ALA B CA 1
ATOM 2295 C C . ALA B 1 49 ? 24.594 26.438 20.797 1 84.75 49 ALA B C 1
ATOM 2297 O O . ALA B 1 49 ? 24.453 26.719 21.984 1 84.75 49 ALA B O 1
ATOM 2298 N N . HIS B 1 50 ? 23.875 25.5 20.281 1 86.44 50 HIS B N 1
ATOM 2299 C CA . HIS B 1 50 ? 23.125 24.5 21.047 1 86.44 50 HIS B CA 1
ATOM 2300 C C . HIS B 1 50 ? 23.016 23.188 20.281 1 86.44 50 HIS B C 1
ATOM 2302 O O . HIS B 1 50 ? 23.203 23.156 19.062 1 86.44 50 HIS B O 1
ATOM 2308 N N . PRO B 1 51 ? 22.797 22.078 21.031 1 81.5 51 PRO B N 1
ATOM 2309 C CA . PRO B 1 51 ? 22.578 20.812 20.328 1 81.5 51 PRO B CA 1
ATOM 2310 C C . PRO B 1 51 ? 21.391 20.859 19.375 1 81.5 51 PRO B C 1
ATOM 2312 O O . PRO B 1 51 ? 20.391 21.531 19.656 1 81.5 51 PRO B O 1
ATOM 2315 N N . LEU B 1 52 ? 21.672 20.312 18.172 1 80 52 LEU B N 1
ATOM 2316 C CA . LEU B 1 52 ? 20.562 20.234 17.219 1 80 52 LEU B CA 1
ATOM 2317 C C . LEU B 1 52 ? 19.391 19.469 17.812 1 80 52 LEU B C 1
ATOM 2319 O O . LEU B 1 52 ? 19.547 18.297 18.188 1 80 52 LEU B O 1
ATOM 2323 N N . THR B 1 53 ? 18.312 20.141 18.078 1 74.38 53 THR B N 1
ATOM 2324 C CA . THR B 1 53 ? 17.125 19.469 18.594 1 74.38 53 THR B CA 1
ATOM 2325 C C . THR B 1 53 ? 16.531 18.531 17.547 1 74.38 53 THR B C 1
ATOM 2327 O O . THR B 1 53 ? 16.875 18.625 16.359 1 74.38 53 THR B O 1
ATOM 2330 N N . GLU B 1 54 ? 15.711 17.578 17.969 1 71.56 54 GLU B N 1
ATOM 2331 C CA . GLU B 1 54 ? 15.047 16.672 17.047 1 71.56 54 GLU B CA 1
ATOM 2332 C C . GLU B 1 54 ? 14.211 17.453 16.016 1 71.56 54 GLU B C 1
ATOM 2334 O O . GLU B 1 54 ? 14.195 17.109 14.836 1 71.56 54 GLU B O 1
ATOM 2339 N N . ARG B 1 55 ? 13.586 18.453 16.484 1 70.94 55 ARG B N 1
ATOM 2340 C CA . ARG B 1 55 ? 12.742 19.25 15.609 1 70.94 55 ARG B CA 1
ATOM 2341 C C . ARG B 1 55 ? 13.578 19.953 14.539 1 70.94 55 ARG B C 1
ATOM 2343 O O . ARG B 1 55 ? 13.203 19.984 13.367 1 70.94 55 ARG B O 1
ATOM 2350 N N . GLU B 1 56 ? 14.633 20.484 14.984 1 71.94 56 GLU B N 1
ATOM 2351 C CA . GLU B 1 56 ? 15.523 21.156 14.047 1 71.94 56 GLU B CA 1
ATOM 2352 C C . GLU B 1 56 ? 16.125 20.172 13.055 1 71.94 56 GLU B C 1
ATOM 2354 O O . GLU B 1 56 ? 16.266 20.469 11.867 1 71.94 56 GLU B O 1
ATOM 2359 N N . ALA B 1 57 ? 16.453 19.062 13.539 1 72.94 57 ALA B N 1
ATOM 2360 C CA . ALA B 1 57 ? 17.016 18.031 12.68 1 72.94 57 ALA B CA 1
ATOM 2361 C C . ALA B 1 57 ? 16.016 17.609 11.609 1 72.94 57 ALA B C 1
ATOM 2363 O O . ALA B 1 57 ? 16.359 17.453 10.438 1 72.94 57 ALA B O 1
ATOM 2364 N N . GLN B 1 58 ? 14.859 17.469 12.016 1 70.56 58 GLN B N 1
ATOM 2365 C CA . GLN B 1 58 ? 13.805 17.062 11.094 1 70.56 58 GLN B CA 1
ATOM 2366 C C . GLN B 1 58 ? 13.57 18.141 10.031 1 70.56 58 GLN B C 1
ATOM 2368 O O . GLN B 1 58 ? 13.422 17.828 8.844 1 70.56 58 GLN B O 1
ATOM 2373 N N . ALA B 1 59 ? 13.508 19.297 10.477 1 69.62 59 ALA B N 1
ATOM 2374 C CA . ALA B 1 59 ? 13.289 20.406 9.547 1 69.62 59 ALA B CA 1
ATOM 2375 C C . ALA B 1 59 ? 14.414 20.484 8.523 1 69.62 59 ALA B C 1
ATOM 2377 O O . ALA B 1 59 ? 14.164 20.719 7.34 1 69.62 59 ALA B O 1
ATOM 2378 N N . LEU B 1 60 ? 15.539 20.281 9 1 70.69 60 LEU B N 1
ATOM 2379 C CA . LEU B 1 60 ? 16.703 20.328 8.125 1 70.69 60 LEU B CA 1
ATOM 2380 C C . LEU B 1 60 ? 16.688 19.172 7.148 1 70.69 60 LEU B C 1
ATOM 2382 O O . LEU B 1 60 ? 16.984 19.344 5.961 1 70.69 60 LEU B O 1
ATOM 2386 N N . ALA B 1 61 ? 16.422 18.062 7.734 1 70 61 ALA B N 1
ATOM 2387 C CA . ALA B 1 61 ? 16.359 16.875 6.871 1 70 61 ALA B CA 1
ATOM 2388 C C . ALA B 1 61 ? 15.359 17.094 5.734 1 70 61 ALA B C 1
ATOM 2390 O O . ALA B 1 61 ? 15.656 16.781 4.578 1 70 61 ALA B O 1
ATOM 2391 N N . LYS B 1 62 ? 14.336 17.656 6.062 1 66.81 62 LYS B N 1
ATOM 2392 C CA . LYS B 1 62 ? 13.305 17.922 5.07 1 66.81 62 LYS B CA 1
ATOM 2393 C C . LYS B 1 62 ? 13.797 18.906 4.02 1 66.81 62 LYS B C 1
ATOM 2395 O O . LYS B 1 62 ? 13.516 18.75 2.83 1 66.81 62 LYS B O 1
ATOM 2400 N N . ALA B 1 63 ? 14.438 19.859 4.492 1 64.75 63 ALA B N 1
ATOM 2401 C CA . ALA B 1 63 ? 14.922 20.922 3.613 1 64.75 63 ALA B CA 1
ATOM 2402 C C . ALA B 1 63 ? 15.977 20.391 2.643 1 64.75 63 ALA B C 1
ATOM 2404 O O . ALA B 1 63 ? 16.125 20.906 1.533 1 64.75 63 ALA B O 1
ATOM 2405 N N . LEU B 1 64 ? 16.656 19.484 3.135 1 65.5 64 LEU B N 1
ATOM 2406 C CA . LEU B 1 64 ? 17.75 18.938 2.34 1 65.5 64 LEU B CA 1
ATOM 2407 C C . LEU B 1 64 ? 17.219 17.953 1.298 1 65.5 64 LEU B C 1
ATOM 2409 O O . LEU B 1 64 ? 17.922 17.594 0.353 1 65.5 64 LEU B O 1
ATOM 2413 N N . MET B 1 65 ? 16.047 17.484 1.594 1 60.53 65 MET B N 1
ATOM 2414 C CA . MET B 1 65 ? 15.469 16.562 0.609 1 60.53 65 MET B CA 1
ATOM 2415 C C . MET B 1 65 ? 15.078 17.312 -0.662 1 60.53 65 MET B C 1
ATOM 2417 O O . MET B 1 65 ? 14.445 18.359 -0.596 1 60.53 65 MET B O 1
ATOM 2421 N N . THR B 1 66 ? 15.867 17.188 -1.668 1 55.34 66 THR B N 1
ATOM 2422 C CA . THR B 1 66 ? 15.594 17.828 -2.949 1 55.34 66 THR B CA 1
ATOM 2423 C C . THR B 1 66 ? 14.18 17.516 -3.42 1 55.34 66 THR B C 1
ATOM 2425 O O . THR B 1 66 ? 13.586 16.516 -3.018 1 55.34 66 THR B O 1
ATOM 2428 N N . GLU B 1 67 ? 13.664 18.5 -4.145 1 50.41 67 GLU B N 1
ATOM 2429 C CA . GLU B 1 67 ? 12.367 18.297 -4.785 1 50.41 67 GLU B CA 1
ATOM 2430 C C . GLU B 1 67 ? 12.297 16.953 -5.5 1 50.41 67 GLU B C 1
ATOM 2432 O O . GLU B 1 67 ? 11.258 16.297 -5.496 1 50.41 67 GLU B O 1
ATOM 2437 N N . LYS B 1 68 ? 13.422 16.672 -6.078 1 49.66 68 LYS B N 1
ATOM 2438 C CA . LYS B 1 68 ? 13.477 15.406 -6.812 1 49.66 68 LYS B CA 1
ATOM 2439 C C . LYS B 1 68 ? 13.312 14.211 -5.875 1 49.66 68 LYS B C 1
ATOM 2441 O O . LYS B 1 68 ? 12.633 13.242 -6.215 1 49.66 68 LYS B O 1
ATOM 2446 N N . GLN B 1 69 ? 13.969 14.266 -4.801 1 50.5 69 GLN B N 1
ATOM 2447 C CA . GLN B 1 69 ? 13.859 13.18 -3.834 1 50.5 69 GLN B CA 1
ATOM 2448 C C . GLN B 1 69 ? 12.453 13.109 -3.242 1 50.5 69 GLN B C 1
ATOM 2450 O O . GLN B 1 69 ? 11.977 12.023 -2.902 1 50.5 69 GLN B O 1
ATOM 2455 N N . LYS B 1 70 ? 11.969 14.352 -3.139 1 49.59 70 LYS B N 1
ATOM 2456 C CA . LYS B 1 70 ? 10.586 14.438 -2.664 1 49.59 70 LYS B CA 1
ATOM 2457 C C . LYS B 1 70 ? 9.633 13.727 -3.619 1 49.59 70 LYS B C 1
ATOM 2459 O O . LYS B 1 70 ? 8.656 13.109 -3.186 1 49.59 70 LYS B O 1
ATOM 2464 N N . GLN B 1 71 ? 9.914 14 -4.844 1 47.78 71 GLN B N 1
ATOM 2465 C CA . GLN B 1 71 ? 9.078 13.477 -5.922 1 47.78 71 GLN B CA 1
ATOM 2466 C C . GLN B 1 71 ? 9.375 12 -6.176 1 47.78 71 GLN B C 1
ATOM 2468 O O . GLN B 1 71 ? 8.492 11.242 -6.59 1 47.78 71 GLN B O 1
ATOM 2473 N N . THR B 1 72 ? 10.664 11.711 -6.207 1 50 72 THR B N 1
ATOM 2474 C CA . THR B 1 72 ? 11.086 10.43 -6.758 1 50 72 THR B CA 1
ATOM 2475 C C . THR B 1 72 ? 10.883 9.312 -5.742 1 50 72 THR B C 1
ATOM 2477 O O . THR B 1 72 ? 11.852 8.766 -5.207 1 50 72 THR B O 1
ATOM 2480 N N . ALA B 1 73 ? 9.891 9.438 -5.047 1 57.19 73 ALA B N 1
ATOM 2481 C CA . ALA B 1 73 ? 9.734 8.438 -4 1 57.19 73 ALA B CA 1
ATOM 2482 C C . ALA B 1 73 ? 9.758 7.023 -4.586 1 57.19 73 ALA B C 1
ATOM 2484 O O . ALA B 1 73 ? 8.984 6.711 -5.492 1 57.19 73 ALA B O 1
ATOM 2485 N N . PHE B 1 74 ? 10.875 6.332 -4.617 1 66.38 74 PHE B N 1
ATOM 2486 C CA . PHE B 1 74 ? 11.039 4.918 -4.922 1 66.38 74 PHE B CA 1
ATOM 2487 C C . PHE B 1 74 ? 9.914 4.094 -4.312 1 66.38 74 PHE B C 1
ATOM 2489 O O . PHE B 1 74 ? 9.555 4.293 -3.148 1 66.38 74 PHE B O 1
ATOM 2496 N N . LEU B 1 75 ? 9.109 3.387 -5.301 1 77.81 75 LEU B N 1
ATOM 2497 C CA . LEU B 1 75 ? 8.086 2.424 -4.918 1 77.81 75 LEU B CA 1
ATOM 2498 C C . LEU B 1 75 ? 6.766 3.129 -4.609 1 77.81 75 LEU B C 1
ATOM 2500 O O . LEU B 1 75 ? 6.02 2.695 -3.73 1 77.81 75 LEU B O 1
ATOM 2504 N N . LYS B 1 76 ? 6.625 4.258 -5.285 1 78.31 76 LYS B N 1
ATOM 2505 C CA . LYS B 1 76 ? 5.32 4.906 -5.223 1 78.31 76 LYS B CA 1
ATOM 2506 C C . LYS B 1 76 ? 4.379 4.352 -6.285 1 78.31 76 LYS B C 1
ATOM 2508 O O . LYS B 1 76 ? 4.793 4.098 -7.418 1 78.31 76 LYS B O 1
ATOM 2513 N N . SER B 1 77 ? 3.18 4.242 -5.891 1 82.62 77 SER B N 1
ATOM 2514 C CA . SER B 1 77 ? 2.211 3.76 -6.867 1 82.62 77 SER B CA 1
ATOM 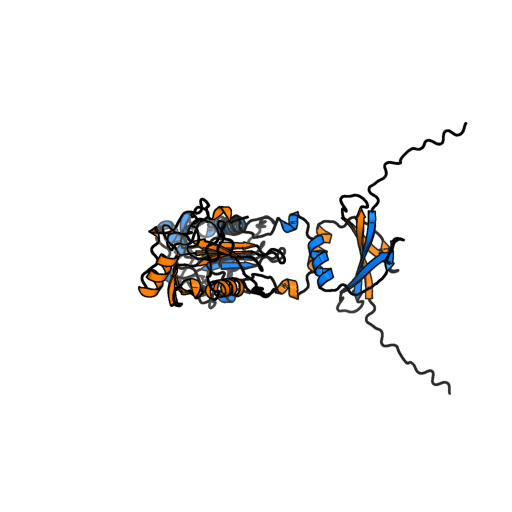2515 C C . SER B 1 77 ? 1.84 4.855 -7.863 1 82.62 77 SER B C 1
ATOM 2517 O O . SER B 1 77 ? 1.687 6.016 -7.488 1 82.62 77 SER B O 1
ATOM 2519 N N . GLU B 1 78 ? 1.694 4.555 -9.133 1 82.5 78 GLU B N 1
ATOM 2520 C CA . GLU B 1 78 ? 1.276 5.496 -10.164 1 82.5 78 GLU B CA 1
ATOM 2521 C C . GLU B 1 78 ? -0.217 5.793 -10.07 1 82.5 78 GLU B C 1
ATOM 2523 O O . GLU B 1 78 ? -0.673 6.855 -10.5 1 82.5 78 GLU B O 1
ATOM 2528 N N . GLY B 1 79 ? -0.947 5.051 -9.5 1 89 79 GLY B N 1
ATOM 2529 C CA . GLY B 1 79 ? -2.389 5.121 -9.328 1 89 79 GLY B CA 1
ATOM 2530 C C . GLY B 1 79 ? -2.877 4.363 -8.102 1 89 79 GLY B C 1
ATOM 2531 O O . GLY B 1 79 ? -2.34 4.531 -7.008 1 89 79 GLY B O 1
ATOM 2532 N N . ILE B 1 80 ? -3.924 3.639 -8.414 1 94.31 80 ILE B N 1
ATOM 2533 C CA . ILE B 1 80 ? -4.461 2.799 -7.352 1 94.31 80 ILE B CA 1
ATOM 2534 C C . ILE B 1 80 ? -3.459 1.696 -7.012 1 94.31 80 ILE B C 1
ATOM 2536 O O . ILE B 1 80 ? -2.891 1.068 -7.906 1 94.31 80 ILE B O 1
ATOM 2540 N N . LEU B 1 81 ? -3.191 1.609 -5.777 1 94.56 81 LEU B N 1
ATOM 2541 C CA . LEU B 1 81 ? -2.326 0.523 -5.324 1 94.56 81 LEU B CA 1
ATOM 2542 C C . LEU B 1 81 ? -2.859 -0.826 -5.793 1 94.56 81 LEU B C 1
ATOM 2544 O O . LEU B 1 81 ? -4.008 -1.179 -5.508 1 94.56 81 LEU B O 1
ATOM 2548 N N . PRO B 1 82 ? -1.982 -1.544 -6.496 1 94.75 82 PRO B N 1
ATOM 2549 C CA . PRO B 1 82 ? -2.463 -2.854 -6.945 1 94.75 82 PRO B CA 1
ATOM 2550 C C . PRO B 1 82 ? -2.807 -3.783 -5.785 1 94.75 82 PRO B C 1
ATOM 2552 O O . PRO B 1 82 ? -2.104 -3.799 -4.77 1 94.75 82 PRO B O 1
ATOM 2555 N N . ALA B 1 83 ? -3.85 -4.602 -6.012 1 94.44 83 ALA B N 1
ATOM 2556 C CA . ALA B 1 83 ? -4.371 -5.465 -4.957 1 94.44 83 ALA B CA 1
ATOM 2557 C C . ALA B 1 83 ? -3.389 -6.586 -4.633 1 94.44 83 ALA B C 1
ATOM 2559 O O . ALA B 1 83 ? -3.484 -7.219 -3.576 1 94.44 83 ALA B O 1
ATOM 2560 N N . ASN B 1 84 ? -2.512 -6.84 -5.512 1 96.75 84 ASN B N 1
ATOM 2561 C CA . ASN B 1 84 ? -1.613 -7.969 -5.301 1 96.75 84 ASN B CA 1
ATOM 2562 C C . ASN B 1 84 ? -0.397 -7.574 -4.469 1 96.75 84 ASN B C 1
ATOM 2564 O O . ASN B 1 84 ? 0.427 -8.422 -4.121 1 96.75 84 ASN B O 1
ATOM 2568 N N . ILE B 1 85 ? -0.259 -6.25 -4.176 1 96.75 85 ILE B N 1
ATOM 2569 C CA . ILE B 1 85 ? 0.812 -5.793 -3.297 1 96.75 85 ILE B CA 1
ATOM 2570 C C . ILE B 1 85 ? 0.48 -6.148 -1.849 1 96.75 85 ILE B C 1
ATOM 2572 O O . ILE B 1 85 ? -0.613 -5.844 -1.364 1 96.75 85 ILE B O 1
ATOM 2576 N N . LEU B 1 86 ? 1.434 -6.777 -1.202 1 97.25 86 LEU B N 1
ATOM 2577 C CA . LEU B 1 86 ? 1.174 -7.281 0.142 1 97.25 86 LEU B CA 1
ATOM 2578 C C . LEU B 1 86 ? 1.901 -6.441 1.187 1 97.25 86 LEU B C 1
ATOM 2580 O O . LEU B 1 86 ? 1.479 -6.379 2.344 1 97.25 86 LEU B O 1
ATOM 2584 N N . HIS B 1 87 ? 3.002 -5.914 0.832 1 94.81 87 HIS B N 1
ATOM 2585 C CA . HIS B 1 87 ? 3.781 -5.086 1.744 1 94.81 87 HIS B CA 1
ATOM 2586 C C . HIS B 1 87 ? 4.781 -4.219 0.984 1 94.81 87 HIS B C 1
ATOM 2588 O O . HIS B 1 87 ? 5.363 -4.66 -0.01 1 94.81 87 HIS B O 1
ATOM 2594 N N . ILE B 1 88 ? 4.945 -2.982 1.485 1 90.25 88 ILE B N 1
ATOM 2595 C CA . ILE B 1 88 ? 5.922 -2.061 0.911 1 90.25 88 ILE B CA 1
ATOM 2596 C C . ILE B 1 88 ? 6.832 -1.523 2.012 1 90.25 88 ILE B C 1
ATOM 2598 O O . ILE B 1 88 ? 6.355 -1.05 3.045 1 90.25 88 ILE B O 1
ATOM 2602 N N . MET B 1 89 ? 8.016 -1.707 1.881 1 83.06 89 MET B N 1
ATOM 2603 C CA . MET B 1 89 ? 9.016 -1.007 2.682 1 83.06 89 MET B CA 1
ATOM 2604 C C . MET B 1 89 ? 9.625 0.146 1.896 1 83.06 89 MET B C 1
ATOM 2606 O O . MET B 1 89 ? 10.57 -0.055 1.128 1 83.06 89 MET B O 1
ATOM 2610 N N . PRO B 1 90 ? 9.031 1.339 2.27 1 71.06 90 PRO B N 1
ATOM 2611 C CA . PRO B 1 90 ? 9.508 2.484 1.493 1 71.06 90 PRO B CA 1
ATOM 2612 C C . PRO B 1 90 ? 10.836 3.029 2.006 1 71.06 90 PRO B C 1
ATOM 2614 O O . PRO B 1 90 ? 10.953 3.377 3.184 1 71.06 90 PRO B O 1
ATOM 2617 N N . SER B 1 91 ? 11.906 2.607 1.646 1 67.25 91 SER B N 1
ATOM 2618 C CA . SER B 1 91 ? 13.219 3.137 1.997 1 67.25 91 SER B CA 1
ATOM 2619 C C . SER B 1 91 ? 14.078 3.363 0.754 1 67.25 91 SER B C 1
ATOM 2621 O O . SER B 1 91 ? 14.109 2.523 -0.147 1 67.25 91 SER B O 1
ATOM 2623 N N . PRO B 1 92 ? 14.57 4.496 0.757 1 62.41 92 PRO B N 1
ATOM 2624 C CA . PRO B 1 92 ? 15.398 4.75 -0.423 1 62.41 92 PRO B CA 1
ATOM 2625 C C . PRO B 1 92 ? 16.531 3.73 -0.587 1 62.41 92 PRO B C 1
ATOM 2627 O O . PRO B 1 92 ? 16.828 3.32 -1.71 1 62.41 92 PRO B O 1
ATOM 2630 N N . ASP B 1 93 ? 17.047 3.285 0.53 1 64.62 93 ASP B N 1
ATOM 2631 C CA . ASP B 1 93 ? 18.234 2.424 0.431 1 64.62 93 ASP B CA 1
ATOM 2632 C C . ASP B 1 93 ? 17.844 0.953 0.581 1 64.62 93 ASP B C 1
ATOM 2634 O O . ASP B 1 93 ? 18.531 0.073 0.048 1 64.62 93 ASP B O 1
ATOM 2638 N N . ARG B 1 94 ? 16.781 0.746 1.295 1 72.31 94 ARG B N 1
ATOM 2639 C CA . ARG B 1 94 ? 16.422 -0.636 1.606 1 72.31 94 ARG B CA 1
ATOM 2640 C C . ARG B 1 94 ? 14.984 -0.939 1.203 1 72.31 94 ARG B C 1
ATOM 2642 O O . ARG B 1 94 ? 14.289 -1.686 1.891 1 72.31 94 ARG B O 1
ATOM 2649 N N . GLY B 1 95 ? 14.602 -0.34 0.146 1 81.75 95 GLY B N 1
ATOM 2650 C CA . GLY B 1 95 ? 13.234 -0.546 -0.304 1 81.75 95 GLY B CA 1
ATOM 2651 C C . GLY B 1 95 ? 12.953 -1.98 -0.71 1 81.75 95 GLY B C 1
ATOM 2652 O O . GLY B 1 95 ? 13.805 -2.643 -1.305 1 81.75 95 GLY B O 1
ATOM 2653 N N . ALA B 1 96 ? 11.844 -2.441 -0.299 1 89.88 96 ALA B N 1
ATOM 2654 C CA . ALA B 1 96 ? 11.445 -3.812 -0.607 1 89.88 96 ALA B CA 1
ATOM 2655 C C . ALA B 1 96 ? 9.938 -3.906 -0.839 1 89.88 96 ALA B C 1
ATOM 2657 O O . ALA B 1 96 ? 9.172 -3.123 -0.278 1 89.88 96 ALA B O 1
ATOM 2658 N N . VAL B 1 97 ? 9.586 -4.785 -1.684 1 94.81 97 VAL B N 1
ATOM 2659 C CA . VAL B 1 97 ? 8.172 -5.016 -1.958 1 94.81 97 VAL B CA 1
ATOM 2660 C C . VAL B 1 97 ? 7.859 -6.504 -1.834 1 94.81 97 VAL B C 1
ATOM 2662 O O . VAL B 1 97 ? 8.641 -7.348 -2.275 1 94.81 97 VAL B O 1
ATOM 2665 N N . LEU B 1 98 ? 6.832 -6.805 -1.161 1 97.62 98 LEU B N 1
ATOM 2666 C CA . LEU B 1 98 ? 6.238 -8.133 -1.103 1 97.62 98 LEU B CA 1
ATOM 2667 C C . LEU B 1 98 ? 4.922 -8.18 -1.874 1 97.62 98 LEU B C 1
ATOM 2669 O O . LEU B 1 98 ? 4.023 -7.375 -1.62 1 97.62 98 LEU B O 1
ATOM 2673 N N . TRP B 1 99 ? 4.82 -9.094 -2.861 1 98.06 99 TRP B N 1
ATOM 2674 C CA . TRP B 1 99 ? 3.582 -9.195 -3.627 1 98.06 99 TRP B CA 1
ATOM 2675 C C . TRP B 1 99 ? 3.324 -10.641 -4.051 1 98.06 99 TRP B C 1
ATOM 2677 O O . TRP B 1 99 ? 4.109 -11.539 -3.732 1 98.06 99 TRP B O 1
ATOM 2687 N N . TYR B 1 100 ? 2.184 -10.883 -4.621 1 98.44 100 TYR B N 1
ATOM 2688 C CA . TYR B 1 100 ? 1.877 -12.234 -5.074 1 98.44 100 TYR B CA 1
ATOM 2689 C C . TYR B 1 100 ? 1.275 -12.219 -6.473 1 98.44 100 TYR B C 1
ATOM 2691 O O . TYR B 1 100 ? 0.793 -11.18 -6.938 1 98.44 100 TYR B O 1
ATOM 2699 N N . THR B 1 101 ? 1.459 -13.234 -7.176 1 98.19 101 THR B N 1
ATOM 2700 C CA . THR B 1 101 ? 0.809 -13.445 -8.469 1 98.19 101 THR B CA 1
ATOM 2701 C C . THR B 1 101 ? -0.094 -14.672 -8.422 1 98.19 101 THR B C 1
ATOM 2703 O O . THR B 1 101 ? 0.254 -15.688 -7.812 1 98.19 101 THR B O 1
ATOM 2706 N N . LYS B 1 102 ? -1.238 -14.531 -9.047 1 97.56 102 LYS B N 1
ATOM 2707 C CA . LYS B 1 102 ? -2.131 -15.68 -9.211 1 97.56 102 LYS B CA 1
ATOM 2708 C C . LYS B 1 102 ? -1.562 -16.688 -10.203 1 97.56 102 LYS B C 1
ATOM 2710 O O . LYS B 1 102 ? -0.622 -16.375 -10.938 1 97.56 102 LYS B O 1
ATOM 2715 N N . PRO B 1 103 ? -2.135 -17.906 -10.133 1 97.88 103 PRO B N 1
ATOM 2716 C CA . PRO B 1 103 ? -1.71 -18.828 -11.188 1 97.88 103 PRO B CA 1
ATOM 2717 C C . PRO B 1 103 ? -1.807 -18.219 -12.586 1 97.88 103 PRO B C 1
ATOM 2719 O O . PRO B 1 103 ? -2.756 -17.484 -12.875 1 97.88 103 PRO B O 1
ATOM 2722 N N . GLN B 1 104 ? -0.744 -18.422 -13.367 1 97.31 104 GLN B N 1
ATOM 2723 C CA . GLN B 1 104 ? -0.695 -17.781 -14.68 1 97.31 104 GLN B CA 1
ATOM 2724 C C . GLN B 1 104 ? 0.159 -18.578 -15.656 1 97.31 104 GLN B C 1
ATOM 2726 O O . GLN B 1 104 ? 0.968 -19.422 -15.242 1 97.31 104 GLN B O 1
ATOM 2731 N N . GLU B 1 105 ? -0.068 -18.266 -16.875 1 97.75 105 GLU B N 1
ATOM 2732 C CA . GLU B 1 105 ? 0.766 -18.859 -17.906 1 97.75 105 GLU B CA 1
ATOM 2733 C C . GLU B 1 105 ? 1.995 -18 -18.188 1 97.75 105 GLU B C 1
ATOM 2735 O O . GLU B 1 105 ? 1.891 -16.781 -18.312 1 97.75 105 GLU B O 1
ATOM 2740 N N . ARG B 1 106 ? 3.184 -18.656 -18.219 1 97.62 106 ARG B N 1
ATOM 2741 C CA . ARG B 1 106 ? 4.43 -17.969 -18.531 1 97.62 106 ARG B CA 1
ATOM 2742 C C . ARG B 1 106 ? 5.316 -18.812 -19.438 1 97.62 106 ARG B C 1
ATOM 2744 O O . ARG B 1 106 ? 5.223 -20.047 -19.438 1 97.62 106 ARG B O 1
ATOM 2751 N N . THR B 1 107 ? 6.102 -18.094 -20.203 1 97.75 107 THR B N 1
ATOM 2752 C CA . THR B 1 107 ? 7.145 -18.781 -20.953 1 97.75 107 THR B CA 1
ATOM 2753 C C . THR B 1 107 ? 8.375 -19.016 -20.078 1 97.75 107 THR B C 1
ATOM 2755 O O . THR B 1 107 ? 8.867 -18.094 -19.438 1 97.75 107 THR B O 1
ATOM 2758 N N . LEU B 1 108 ? 8.797 -20.281 -20.125 1 97.38 108 LEU B N 1
ATOM 2759 C CA . LEU B 1 108 ? 9.984 -20.641 -19.344 1 97.38 108 LEU B CA 1
ATOM 2760 C C . LEU B 1 108 ? 11.141 -21.016 -20.266 1 97.38 108 LEU B C 1
ATOM 2762 O O . LEU B 1 108 ? 10.922 -21.609 -21.328 1 97.38 108 LEU B O 1
ATOM 2766 N N . HIS B 1 109 ? 12.375 -20.656 -19.797 1 95.44 109 HIS B N 1
ATOM 2767 C CA . HIS B 1 109 ? 13.586 -20.938 -20.547 1 95.44 109 HIS B CA 1
ATOM 2768 C C . HIS B 1 109 ? 14.547 -21.812 -19.75 1 95.44 109 HIS B C 1
ATOM 2770 O O . HIS B 1 109 ? 14.797 -21.547 -18.562 1 95.44 109 HIS B O 1
ATOM 2776 N N . PHE B 1 110 ? 15.078 -22.828 -20.422 1 95.19 110 PHE B N 1
ATOM 2777 C CA . PHE B 1 110 ? 15.984 -23.781 -19.766 1 95.19 110 PHE B CA 1
ATOM 2778 C C . PHE B 1 110 ? 17.281 -23.922 -20.562 1 95.19 110 PHE B C 1
ATOM 2780 O O . PHE B 1 110 ? 17.266 -23.812 -21.797 1 95.19 110 PHE B O 1
ATOM 2787 N N . ILE B 1 111 ? 18.297 -24.156 -19.844 1 93.56 111 ILE B N 1
ATOM 2788 C CA . ILE B 1 111 ? 19.547 -24.406 -20.547 1 93.56 111 ILE B CA 1
ATOM 2789 C C . ILE B 1 111 ? 19.453 -25.75 -21.281 1 93.56 111 ILE B C 1
ATOM 2791 O O . ILE B 1 111 ? 18.719 -26.641 -20.875 1 93.56 111 ILE B O 1
ATOM 2795 N N . GLU B 1 112 ? 20.297 -25.922 -22.188 1 93.12 112 GLU B N 1
ATOM 2796 C CA . GLU B 1 112 ? 20.219 -27.062 -23.094 1 93.12 112 GLU B CA 1
ATOM 2797 C C . GLU B 1 112 ? 20.516 -28.359 -22.359 1 93.12 112 GLU B C 1
ATOM 2799 O O . GLU B 1 112 ? 19.938 -29.406 -22.672 1 93.12 112 GLU B O 1
ATOM 2804 N N . SER B 1 113 ? 21.375 -28.297 -21.406 1 92.75 113 SER B N 1
ATOM 2805 C CA . SER B 1 113 ? 21.828 -29.516 -20.734 1 92.75 113 SER B CA 1
ATOM 2806 C C . SER B 1 113 ? 20.688 -30.172 -19.969 1 92.75 113 SER B C 1
ATOM 2808 O O . SER B 1 113 ? 20.766 -31.375 -19.656 1 92.75 113 SER B O 1
ATOM 2810 N N . LEU B 1 114 ? 19.609 -29.469 -19.734 1 92.12 114 LEU B N 1
ATOM 2811 C CA . LEU B 1 114 ? 18.469 -30 -19 1 92.12 114 LEU B CA 1
ATOM 2812 C C . LEU B 1 114 ? 17.516 -30.75 -19.922 1 92.12 114 LEU B C 1
ATOM 2814 O O . LEU B 1 114 ? 16.641 -31.484 -19.453 1 92.12 114 LEU B O 1
ATOM 2818 N N . GLU B 1 115 ? 17.656 -30.531 -21.203 1 92.56 115 GLU B N 1
ATOM 2819 C CA . GLU B 1 115 ? 16.844 -31.188 -22.219 1 92.56 115 GLU B CA 1
ATOM 2820 C C . GLU B 1 115 ? 15.352 -30.891 -22.016 1 92.56 115 GLU B C 1
ATOM 2822 O O . GLU B 1 115 ? 14.516 -31.797 -22.109 1 92.56 115 GLU B O 1
ATOM 2827 N N . ILE B 1 116 ? 15.047 -29.781 -21.5 1 92 116 ILE B N 1
ATOM 2828 C CA . ILE B 1 116 ? 13.695 -29.234 -21.438 1 92 116 ILE B CA 1
ATOM 2829 C C . ILE B 1 116 ? 13.531 -28.141 -22.5 1 92 116 ILE B C 1
ATOM 2831 O O . ILE B 1 116 ? 14.344 -27.219 -22.578 1 92 116 ILE B O 1
ATOM 2835 N N . ALA B 1 117 ? 12.594 -28.312 -23.359 1 91.56 117 ALA B N 1
ATOM 2836 C CA . ALA B 1 117 ? 12.328 -27.281 -24.344 1 91.56 117 ALA B CA 1
ATOM 2837 C C . ALA B 1 117 ? 11.781 -26.016 -23.703 1 91.56 117 ALA B C 1
ATOM 2839 O O . ALA B 1 117 ? 11.016 -26.094 -22.734 1 91.56 117 ALA B O 1
ATOM 2840 N N . ASP B 1 118 ? 12.203 -24.922 -24.281 1 94 118 ASP B N 1
ATOM 2841 C CA . ASP B 1 118 ? 11.508 -23.688 -23.891 1 94 118 ASP B CA 1
ATOM 2842 C C . ASP B 1 118 ? 10.031 -23.75 -24.266 1 94 118 ASP B C 1
ATOM 2844 O O . ASP B 1 118 ? 9.68 -24.312 -25.312 1 94 118 ASP B O 1
ATOM 2848 N N . GLY B 1 119 ? 9.219 -23.219 -23.406 1 96.06 119 GLY B N 1
ATOM 2849 C CA . GLY B 1 119 ? 7.812 -23.219 -23.766 1 96.06 119 GLY B CA 1
ATOM 2850 C C . GLY B 1 119 ? 6.926 -22.609 -22.688 1 96.06 119 GLY B C 1
ATOM 2851 O O . GLY B 1 119 ? 7.406 -22.234 -21.625 1 96.06 119 GLY B O 1
ATOM 2852 N N . LYS B 1 120 ? 5.695 -22.531 -23.062 1 97.62 120 LYS B N 1
ATOM 2853 C CA . LYS B 1 120 ? 4.691 -22 -22.141 1 97.62 120 LYS B CA 1
ATOM 2854 C C . LYS B 1 120 ? 4.234 -23.062 -21.156 1 97.62 120 LYS B C 1
ATOM 2856 O O . LYS B 1 120 ? 4.051 -24.219 -21.531 1 97.62 120 LYS B O 1
ATOM 2861 N N . ALA B 1 121 ? 4.082 -22.688 -19.969 1 97.56 121 ALA B N 1
ATOM 2862 C CA . ALA B 1 121 ? 3.566 -23.578 -18.938 1 97.56 121 ALA B CA 1
ATOM 2863 C C . ALA B 1 121 ? 2.77 -22.797 -17.891 1 97.56 121 ALA B C 1
ATOM 2865 O O . ALA B 1 121 ? 2.877 -21.562 -17.812 1 97.56 121 ALA B O 1
ATOM 2866 N N . HIS B 1 122 ? 1.967 -23.531 -17.125 1 97.88 122 HIS B N 1
ATOM 2867 C CA . HIS B 1 122 ? 1.171 -22.922 -16.078 1 97.88 122 HIS B CA 1
ATOM 2868 C C . HIS B 1 122 ? 1.93 -22.906 -14.75 1 97.88 122 HIS B C 1
ATOM 2870 O O . HIS B 1 122 ? 2.375 -23.953 -14.273 1 97.88 122 HIS B O 1
ATOM 2876 N N . MET B 1 123 ? 2.041 -21.75 -14.258 1 97.94 123 MET B N 1
ATOM 2877 C CA . MET B 1 123 ? 2.684 -21.531 -12.961 1 97.94 123 MET B CA 1
ATOM 2878 C C . MET B 1 123 ? 1.66 -21.578 -11.828 1 97.94 123 MET B C 1
ATOM 2880 O O . MET B 1 123 ? 0.51 -21.172 -12.016 1 97.94 123 MET B O 1
ATOM 2884 N N . PRO B 1 124 ? 2.025 -22.094 -10.664 1 98.19 124 PRO B N 1
ATOM 2885 C CA . PRO B 1 124 ? 1.178 -21.875 -9.492 1 98.19 124 PRO B CA 1
ATOM 2886 C C . PRO B 1 124 ? 1.197 -20.422 -9.023 1 98.19 124 PRO B C 1
ATOM 2888 O O . PRO B 1 124 ? 1.911 -19.594 -9.602 1 98.19 124 PRO B O 1
ATOM 2891 N N . ALA B 1 125 ? 0.333 -20.125 -7.98 1 98.44 125 ALA B N 1
ATOM 2892 C CA . ALA B 1 125 ? 0.472 -18.828 -7.34 1 98.44 125 ALA B CA 1
ATOM 2893 C C . ALA B 1 125 ? 1.842 -18.688 -6.684 1 98.44 125 ALA B C 1
ATOM 2895 O O . ALA B 1 125 ? 2.375 -19.641 -6.125 1 98.44 125 ALA B O 1
ATOM 2896 N N . MET B 1 126 ? 2.352 -17.484 -6.781 1 98.5 126 MET B N 1
ATOM 2897 C CA . MET B 1 126 ? 3.707 -17.266 -6.285 1 98.5 126 MET B CA 1
ATOM 2898 C C . MET B 1 126 ? 3.75 -16.047 -5.355 1 98.5 126 MET B C 1
ATOM 2900 O O . MET B 1 126 ? 2.951 -15.125 -5.496 1 98.5 126 MET B O 1
ATOM 2904 N N . ILE B 1 127 ? 4.664 -16.078 -4.395 1 98.62 127 ILE B N 1
ATOM 2905 C CA . ILE B 1 127 ? 5.012 -14.953 -3.531 1 98.62 127 ILE B CA 1
ATOM 2906 C C . ILE B 1 127 ? 6.383 -14.414 -3.926 1 98.62 127 ILE B C 1
ATOM 2908 O O . ILE B 1 127 ? 7.332 -15.172 -4.121 1 98.62 127 ILE B O 1
ATOM 2912 N N . TRP B 1 128 ? 6.379 -13.125 -4.047 1 98.56 128 TRP B N 1
ATOM 2913 C CA . TRP B 1 128 ? 7.605 -12.438 -4.438 1 98.56 128 TRP B CA 1
ATOM 2914 C C . TRP B 1 128 ? 8.047 -11.453 -3.355 1 98.56 128 TRP B C 1
ATOM 2916 O O . TRP B 1 128 ? 7.223 -10.727 -2.799 1 98.56 128 TRP B O 1
ATOM 2926 N N . GLN B 1 129 ? 9.266 -11.5 -3.004 1 97.69 129 GLN B N 1
ATOM 2927 C CA . GLN B 1 129 ? 9.898 -10.484 -2.17 1 97.69 129 GLN B CA 1
ATOM 2928 C C . GLN B 1 129 ? 11.164 -9.945 -2.826 1 97.69 129 GLN B C 1
ATOM 2930 O O . GLN B 1 129 ? 12.109 -10.703 -3.076 1 97.69 129 GLN B O 1
ATOM 2935 N N . ALA B 1 130 ? 11.164 -8.609 -3.025 1 94.88 130 ALA B N 1
ATOM 2936 C CA . ALA B 1 130 ? 12.312 -8.102 -3.779 1 94.88 130 ALA B CA 1
ATOM 2937 C C . ALA B 1 130 ? 12.812 -6.785 -3.197 1 94.88 130 ALA B C 1
ATOM 2939 O O . ALA B 1 130 ? 12.023 -5.969 -2.717 1 94.88 130 ALA B O 1
ATOM 2940 N N . THR B 1 131 ? 14.078 -6.691 -3.213 1 90.25 131 THR B N 1
ATOM 2941 C CA . THR B 1 131 ? 14.75 -5.402 -3.105 1 90.25 131 THR B CA 1
ATOM 2942 C C . THR B 1 131 ? 15.305 -4.965 -4.461 1 90.25 131 THR B C 1
ATOM 2944 O O . THR B 1 131 ? 15.039 -5.605 -5.48 1 90.25 131 THR B O 1
ATOM 2947 N N . ARG B 1 132 ? 16.031 -3.906 -4.418 1 85.25 132 ARG B N 1
ATOM 2948 C CA . ARG B 1 132 ? 16.609 -3.447 -5.672 1 85.25 132 ARG B CA 1
ATOM 2949 C C . ARG B 1 132 ? 17.562 -4.488 -6.246 1 85.25 132 ARG B C 1
ATOM 2951 O O . ARG B 1 132 ? 17.734 -4.582 -7.465 1 85.25 132 ARG B O 1
ATOM 2958 N N . ASN B 1 133 ? 18.078 -5.285 -5.359 1 85.31 133 ASN B N 1
ATOM 2959 C CA . ASN B 1 133 ? 19.156 -6.133 -5.848 1 85.31 133 ASN B CA 1
ATOM 2960 C C . ASN B 1 133 ? 18.938 -7.598 -5.469 1 85.31 133 ASN B C 1
ATOM 2962 O O . ASN B 1 133 ? 19.812 -8.43 -5.672 1 85.31 133 ASN B O 1
ATOM 2966 N N . SER B 1 134 ? 17.859 -7.855 -4.902 1 90.5 134 SER B N 1
ATOM 2967 C CA . SER B 1 134 ? 17.625 -9.242 -4.492 1 90.5 134 SER B CA 1
ATOM 2968 C C . SER B 1 134 ? 16.172 -9.648 -4.703 1 90.5 134 SER B C 1
ATOM 2970 O O . SER B 1 134 ? 15.281 -8.805 -4.691 1 90.5 134 SER B O 1
ATOM 2972 N N . LEU B 1 135 ? 16.047 -10.984 -4.844 1 95 135 LEU B N 1
ATOM 2973 C CA . LEU B 1 135 ? 14.727 -11.547 -5.094 1 95 135 LEU B CA 1
ATOM 2974 C C . LEU B 1 135 ? 14.57 -12.883 -4.383 1 95 135 LEU B C 1
ATOM 2976 O O . LEU B 1 135 ? 15.469 -13.727 -4.422 1 95 135 LEU B O 1
ATOM 2980 N N . ARG B 1 136 ? 13.477 -12.992 -3.699 1 97.38 136 ARG B N 1
ATOM 2981 C CA . ARG B 1 136 ? 13.016 -14.273 -3.178 1 97.38 136 ARG B CA 1
ATOM 2982 C C . ARG B 1 136 ? 11.664 -14.656 -3.777 1 97.38 136 ARG B C 1
ATOM 2984 O O . ARG B 1 136 ? 10.797 -13.805 -3.973 1 97.38 136 ARG B O 1
ATOM 2991 N N . VAL B 1 137 ? 11.539 -15.914 -3.973 1 98.31 137 VAL B N 1
ATOM 2992 C CA . VAL B 1 137 ? 10.273 -16.375 -4.539 1 98.31 137 VAL B CA 1
ATOM 2993 C C . VAL B 1 137 ? 9.82 -17.641 -3.832 1 98.31 137 VAL B C 1
ATOM 2995 O O . VAL B 1 137 ? 10.641 -18.5 -3.508 1 98.31 137 VAL B O 1
ATOM 2998 N N . PHE B 1 138 ? 8.57 -17.75 -3.641 1 98.5 138 PHE B N 1
ATOM 2999 C CA . PHE B 1 138 ? 7.906 -18.922 -3.068 1 98.5 138 PHE B CA 1
ATOM 3000 C C . PHE B 1 138 ? 6.645 -19.266 -3.852 1 98.5 138 PHE B C 1
ATOM 3002 O O . PHE B 1 138 ? 6.176 -18.469 -4.664 1 98.5 138 PHE B O 1
ATOM 3009 N N . ALA B 1 139 ? 6.203 -20.469 -3.648 1 98.56 139 ALA B N 1
ATOM 3010 C CA . ALA B 1 139 ? 4.891 -20.844 -4.16 1 98.56 139 ALA B CA 1
ATOM 3011 C C . ALA B 1 139 ? 3.875 -20.969 -3.027 1 98.56 139 ALA B C 1
ATOM 3013 O O . ALA B 1 139 ? 4.25 -21.125 -1.864 1 98.56 139 ALA B O 1
ATOM 3014 N N . ILE B 1 140 ? 2.67 -20.781 -3.322 1 97.75 140 ILE B N 1
ATOM 3015 C CA . ILE B 1 140 ? 1.599 -21.047 -2.369 1 97.75 140 ILE B CA 1
ATOM 3016 C C . ILE B 1 140 ? 0.523 -21.906 -3.025 1 97.75 140 ILE B C 1
ATOM 3018 O O . ILE B 1 140 ? 0.363 -21.891 -4.25 1 97.75 140 ILE B O 1
ATOM 3022 N N . ALA B 1 141 ? -0.125 -22.578 -2.115 1 95.06 141 ALA B N 1
ATOM 3023 C CA . ALA B 1 141 ? -1.238 -23.391 -2.604 1 95.06 141 ALA B CA 1
ATOM 3024 C C . ALA B 1 141 ? -2.512 -22.562 -2.723 1 95.06 141 ALA B C 1
ATOM 3026 O O . ALA B 1 141 ? -2.811 -21.734 -1.849 1 95.06 141 ALA B O 1
ATOM 3027 N N . GLY B 1 142 ? -3.199 -22.641 -3.832 1 90.88 142 GLY B N 1
ATOM 3028 C CA . GLY B 1 142 ? -4.465 -21.938 -4.008 1 90.88 142 GLY B CA 1
ATOM 3029 C C . GLY B 1 142 ? -4.344 -20.688 -4.84 1 90.88 142 GLY B C 1
ATOM 3030 O O . GLY B 1 142 ? -3.287 -20.422 -5.418 1 90.88 142 GLY B O 1
ATOM 3031 N N . ASN B 1 143 ? -5.48 -19.969 -4.938 1 91.88 143 ASN B N 1
ATOM 3032 C CA . ASN B 1 143 ? -5.523 -18.797 -5.805 1 91.88 143 ASN B CA 1
ATOM 3033 C C . ASN B 1 143 ? -6.094 -17.578 -5.074 1 91.88 143 ASN B C 1
ATOM 3035 O O . ASN B 1 143 ? -6.402 -16.562 -5.699 1 91.88 143 ASN B O 1
ATOM 3039 N N . ARG B 1 144 ? -6.184 -17.641 -3.85 1 94.19 144 ARG B N 1
ATOM 3040 C CA . ARG B 1 144 ? -6.688 -16.516 -3.059 1 94.19 144 ARG B CA 1
ATOM 3041 C C . ARG B 1 144 ? -5.551 -15.609 -2.607 1 94.19 144 ARG B C 1
ATOM 3043 O O . ARG B 1 144 ? -4.391 -16.031 -2.568 1 94.19 144 ARG B O 1
ATOM 3050 N N . ARG B 1 145 ? -5.926 -14.383 -2.318 1 96.5 145 ARG B N 1
ATOM 3051 C CA . ARG B 1 145 ? -4.926 -13.469 -1.77 1 96.5 145 ARG B CA 1
ATOM 3052 C C . ARG B 1 145 ? -4.359 -14 -0.458 1 96.5 145 ARG B C 1
ATOM 3054 O O . ARG B 1 145 ? -5.109 -14.344 0.457 1 96.5 145 ARG B O 1
ATOM 3061 N N . PRO B 1 146 ? -3.08 -14.055 -0.334 1 97.25 146 PRO B N 1
ATOM 3062 C CA . PRO B 1 146 ? -2.457 -14.648 0.854 1 97.25 146 PRO B CA 1
ATOM 3063 C C . PRO B 1 146 ? -2.646 -13.789 2.104 1 97.25 146 PRO B C 1
ATOM 3065 O O . PRO B 1 146 ? -2.826 -12.578 2.002 1 97.25 146 PRO B O 1
ATOM 3068 N N . THR B 1 147 ? -2.641 -14.445 3.211 1 96.38 147 THR B N 1
ATOM 3069 C CA . THR B 1 147 ? -2.639 -13.828 4.531 1 96.38 147 THR B CA 1
ATOM 3070 C C . THR B 1 147 ? -1.332 -14.117 5.262 1 96.38 147 THR B C 1
ATOM 3072 O O . THR B 1 147 ? -0.488 -14.867 4.766 1 96.38 147 THR B O 1
ATOM 3075 N N . GLU B 1 148 ? -1.213 -13.555 6.406 1 96.5 148 GLU B N 1
ATOM 3076 C CA . GLU B 1 148 ? -0.005 -13.781 7.195 1 96.5 148 GLU B CA 1
ATOM 3077 C C . GLU B 1 148 ? 0.152 -15.258 7.547 1 96.5 148 GLU B C 1
ATOM 3079 O O . GLU B 1 148 ? 1.271 -15.75 7.699 1 96.5 148 GLU B O 1
ATOM 3084 N N . LYS B 1 149 ? -0.937 -15.961 7.582 1 96.38 149 LYS B N 1
ATOM 3085 C CA . LYS B 1 149 ? -0.937 -17.359 8.016 1 96.38 149 LYS B CA 1
ATOM 3086 C C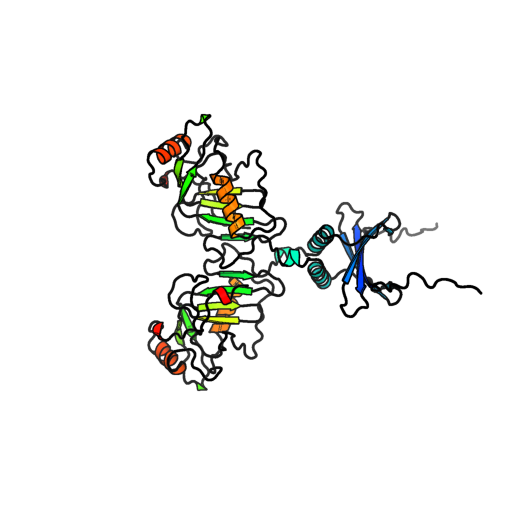 . LYS B 1 149 ? -0.738 -18.297 6.824 1 96.38 149 LYS B C 1
ATOM 3088 O O . LYS B 1 149 ? -0.569 -19.5 7.004 1 96.38 149 LYS B O 1
ATOM 3093 N N . THR B 1 150 ? -0.723 -17.766 5.699 1 97.44 150 THR B N 1
ATOM 3094 C CA . THR B 1 150 ? -0.568 -18.594 4.508 1 97.44 150 THR B CA 1
ATOM 3095 C C . THR B 1 150 ? 0.78 -19.312 4.516 1 97.44 150 THR B C 1
ATOM 3097 O O . THR B 1 150 ? 1.826 -18.672 4.652 1 97.44 150 THR B O 1
ATOM 3100 N N . ALA B 1 151 ? 0.719 -20.625 4.363 1 97.69 151 ALA B N 1
ATOM 3101 C CA . ALA B 1 151 ? 1.936 -21.438 4.328 1 97.69 151 ALA B CA 1
ATOM 3102 C C . ALA B 1 151 ? 2.691 -21.234 3.02 1 97.69 151 ALA B C 1
ATOM 3104 O O . ALA B 1 151 ? 2.09 -21.219 1.943 1 97.69 151 ALA B O 1
ATOM 3105 N N . LEU B 1 152 ? 3.969 -21.141 3.154 1 98.31 152 LEU B N 1
ATOM 3106 C CA . LEU B 1 152 ? 4.82 -21.016 1.977 1 98.31 152 LEU B CA 1
ATOM 3107 C C . LEU B 1 152 ? 5.316 -22.375 1.509 1 98.31 152 LEU B C 1
ATOM 3109 O O . LEU B 1 152 ? 5.594 -23.266 2.328 1 98.31 152 LEU B O 1
ATOM 3113 N N . CYS B 1 153 ? 5.398 -22.516 0.235 1 98.31 153 CYS B N 1
ATOM 3114 C CA . CYS B 1 153 ? 6.047 -23.672 -0.394 1 98.31 153 CYS B CA 1
ATOM 3115 C C . CYS B 1 153 ? 7.297 -23.234 -1.152 1 98.31 153 CYS B C 1
ATOM 3117 O O . CYS B 1 153 ? 7.445 -22.062 -1.503 1 98.31 153 CYS B O 1
ATOM 3119 N N . HIS B 1 154 ? 8.172 -24.188 -1.302 1 97.88 154 HIS B N 1
ATOM 3120 C CA . HIS B 1 154 ? 9.281 -23.906 -2.209 1 97.88 154 HIS B CA 1
ATOM 3121 C C . HIS B 1 154 ? 8.781 -23.594 -3.613 1 97.88 154 HIS B C 1
ATOM 3123 O O . HIS B 1 154 ? 7.852 -24.234 -4.109 1 97.88 154 HIS B O 1
ATOM 3129 N N . ALA B 1 155 ? 9.367 -22.531 -4.203 1 97.94 155 ALA B N 1
ATOM 3130 C CA . ALA B 1 155 ? 9.055 -22.312 -5.613 1 97.94 155 ALA B CA 1
ATOM 3131 C C . ALA B 1 155 ? 9.492 -23.5 -6.461 1 97.94 155 ALA B C 1
ATOM 3133 O O . ALA B 1 155 ? 10.602 -24.016 -6.301 1 97.94 155 ALA B O 1
ATOM 3134 N N . PRO B 1 156 ? 8.656 -23.953 -7.34 1 97.75 156 PRO B N 1
ATOM 3135 C CA . PRO B 1 156 ? 8.922 -25.188 -8.078 1 97.75 156 PRO B CA 1
ATOM 3136 C C . PRO B 1 156 ? 9.789 -24.953 -9.32 1 97.75 156 PRO B C 1
ATOM 3138 O O . PRO B 1 156 ? 9.469 -25.453 -10.398 1 97.75 156 PRO B O 1
ATOM 3141 N N . LEU B 1 157 ? 10.891 -24.266 -9.164 1 97.12 157 LEU B N 1
ATOM 3142 C CA . LEU B 1 157 ? 11.773 -23.938 -10.281 1 97.12 157 LEU B CA 1
ATOM 3143 C C . LEU B 1 157 ? 13.234 -24.141 -9.891 1 97.12 157 LEU B C 1
ATOM 3145 O O . LEU B 1 157 ? 13.539 -24.469 -8.742 1 97.12 157 LEU B O 1
ATOM 3149 N N . LEU B 1 158 ? 14.055 -24.047 -10.867 1 95 158 LEU B N 1
ATOM 3150 C CA . LEU B 1 158 ? 15.5 -24.172 -10.688 1 95 158 LEU B CA 1
ATOM 3151 C C . LEU B 1 158 ? 16.125 -22.812 -10.352 1 95 158 LEU B C 1
ATOM 3153 O O . LEU B 1 158 ? 15.453 -21.781 -10.461 1 95 158 LEU B O 1
ATOM 3157 N N . ASN B 1 159 ? 17.312 -22.797 -9.867 1 94.12 159 ASN B N 1
ATOM 3158 C CA . ASN B 1 159 ? 18.094 -21.594 -9.57 1 94.12 159 ASN B CA 1
ATOM 3159 C C . ASN B 1 159 ? 17.578 -20.891 -8.305 1 94.12 159 ASN B C 1
ATOM 3161 O O . ASN B 1 159 ? 17.672 -19.672 -8.18 1 94.12 159 ASN B O 1
ATOM 3165 N N . ILE B 1 160 ? 16.906 -21.578 -7.449 1 96.5 160 ILE B N 1
ATOM 3166 C CA . ILE B 1 160 ? 16.359 -20.984 -6.238 1 96.5 160 ILE B CA 1
ATOM 3167 C C . ILE B 1 160 ? 16.875 -21.719 -5.012 1 96.5 160 ILE B C 1
ATOM 3169 O O . ILE B 1 160 ? 16.781 -22.953 -4.938 1 96.5 160 ILE B O 1
ATOM 3173 N N . TYR B 1 161 ? 17.391 -20.969 -4.086 1 94.62 161 TYR B N 1
ATOM 3174 C CA . TYR B 1 161 ? 17.891 -21.531 -2.84 1 94.62 161 TYR B CA 1
ATOM 3175 C C . TYR B 1 161 ? 16.75 -21.969 -1.935 1 94.62 161 TYR B C 1
ATOM 3177 O O . TYR B 1 161 ? 15.594 -21.594 -2.158 1 94.62 161 TYR B O 1
ATOM 3185 N N . GLU B 1 162 ? 17.062 -22.703 -0.93 1 93 162 GLU B N 1
ATOM 3186 C CA . GLU B 1 162 ? 16.062 -23.25 -0.016 1 93 162 GLU B CA 1
ATOM 3187 C C . GLU B 1 162 ? 15.289 -22.141 0.683 1 93 162 GLU B C 1
ATOM 3189 O O . GLU B 1 162 ? 14.102 -22.297 0.984 1 93 162 GLU B O 1
ATOM 3194 N N . ASP B 1 163 ? 15.969 -21.062 0.878 1 94.06 163 ASP B N 1
ATOM 3195 C CA . ASP B 1 163 ? 15.312 -19.969 1.584 1 94.06 163 ASP B CA 1
ATOM 3196 C C . ASP B 1 163 ? 14.578 -19.047 0.61 1 94.06 163 ASP B C 1
ATOM 3198 O O . ASP B 1 163 ? 14.133 -17.953 0.989 1 94.06 163 ASP B O 1
ATOM 3202 N N . GLY B 1 164 ? 14.5 -19.375 -0.628 1 96.56 164 GLY B N 1
ATOM 3203 C CA . GLY B 1 164 ? 13.727 -18.656 -1.624 1 96.56 164 GLY B CA 1
ATOM 3204 C C . GLY B 1 164 ? 14.555 -17.688 -2.449 1 96.56 164 GLY B C 1
ATOM 3205 O O . GLY B 1 164 ? 14.062 -17.125 -3.43 1 96.56 164 GLY B O 1
ATOM 3206 N N . ARG B 1 165 ? 15.844 -17.531 -2.111 1 96 165 ARG B N 1
ATOM 3207 C CA . ARG B 1 165 ? 16.703 -16.609 -2.848 1 96 165 ARG B CA 1
ATOM 3208 C C . ARG B 1 165 ? 16.953 -17.109 -4.27 1 96 165 ARG B C 1
ATOM 3210 O O . ARG B 1 165 ? 17.219 -18.281 -4.48 1 96 165 ARG B O 1
ATOM 3217 N N . VAL B 1 166 ? 16.797 -16.156 -5.094 1 95.31 166 VAL B N 1
ATOM 3218 C CA . VAL B 1 166 ? 17.031 -16.484 -6.496 1 95.31 166 VAL B CA 1
ATOM 3219 C C . VAL B 1 166 ? 18.5 -16.266 -6.836 1 95.31 166 VAL B C 1
ATOM 3221 O O . VAL B 1 166 ? 19.094 -15.258 -6.441 1 95.31 166 VAL B O 1
ATOM 3224 N N . CYS B 1 167 ? 19.047 -17.234 -7.445 1 90.19 167 CYS B N 1
ATOM 3225 C CA . CYS B 1 167 ? 20.391 -17.062 -7.961 1 90.19 167 CYS B CA 1
ATOM 3226 C C . CYS B 1 167 ? 20.406 -16.141 -9.172 1 90.19 167 CYS B C 1
ATOM 3228 O O . CYS B 1 167 ? 19.922 -16.5 -10.242 1 90.19 167 CYS B O 1
ATOM 3230 N N . MET B 1 168 ? 20.953 -14.961 -9.008 1 81.19 168 MET B N 1
ATOM 3231 C CA . MET B 1 168 ? 20.891 -13.906 -10.008 1 81.19 168 MET B CA 1
ATOM 3232 C C . MET B 1 168 ? 21.969 -14.102 -11.078 1 81.19 168 MET B C 1
ATOM 3234 O O . MET B 1 168 ? 21.938 -13.445 -12.117 1 81.19 168 MET B O 1
ATOM 3238 N N . GLY B 1 169 ? 22.625 -15.078 -10.992 1 73 169 GLY B N 1
ATOM 3239 C CA . GLY B 1 169 ? 23.734 -15.258 -11.914 1 73 169 GLY B CA 1
ATOM 3240 C C . GLY B 1 169 ? 24.641 -14.039 -12.008 1 73 169 GLY B C 1
ATOM 3241 O O . GLY B 1 169 ? 24.844 -13.336 -11.016 1 73 169 GLY B O 1
ATOM 3242 N N . SER B 1 170 ? 25.219 -13.797 -13.227 1 64.81 170 SER B N 1
ATOM 3243 C CA . SER B 1 170 ? 26.156 -12.695 -13.461 1 64.81 170 SER B CA 1
ATOM 3244 C C . SER B 1 170 ? 25.422 -11.445 -13.945 1 64.81 170 SER B C 1
ATOM 3246 O O . SER B 1 170 ? 26.031 -10.398 -14.133 1 64.81 170 SER B O 1
ATOM 3248 N N . VAL B 1 171 ? 24.125 -11.633 -14.016 1 60.53 171 VAL B N 1
ATOM 3249 C CA . VAL B 1 171 ? 23.391 -10.5 -14.57 1 60.53 171 VAL B CA 1
ATOM 3250 C C . VAL B 1 171 ? 23.141 -9.461 -13.477 1 60.53 171 VAL B C 1
ATOM 3252 O O . VAL B 1 171 ? 22.766 -9.812 -12.359 1 60.53 171 VAL B O 1
ATOM 3255 N N . SER B 1 172 ? 23.688 -8.203 -13.789 1 62.56 172 SER B N 1
ATOM 3256 C CA . SER B 1 172 ? 23.406 -7.086 -12.898 1 62.56 172 SER B CA 1
ATOM 3257 C C . SER B 1 172 ? 22.031 -6.488 -13.172 1 62.56 172 SER B C 1
ATOM 3259 O O . SER B 1 172 ? 21.766 -6.016 -14.281 1 62.56 172 SER B O 1
ATOM 3261 N N . ILE B 1 173 ? 21.141 -6.836 -12.281 1 66.5 173 IL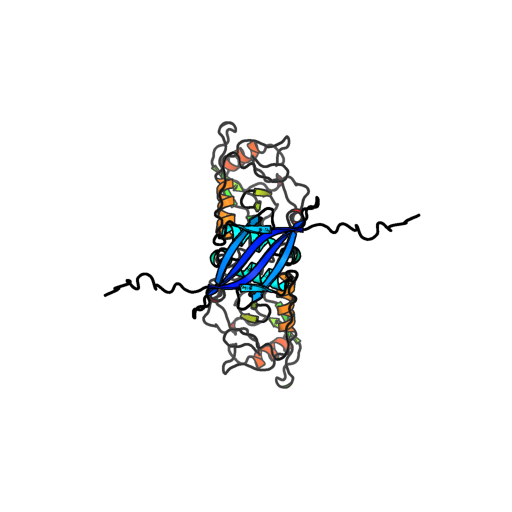E B N 1
ATOM 3262 C CA . ILE B 1 173 ? 19.812 -6.258 -12.422 1 66.5 173 ILE B CA 1
ATOM 3263 C C . ILE B 1 173 ? 19.844 -4.785 -12.016 1 66.5 173 ILE B C 1
ATOM 3265 O O . ILE B 1 173 ? 20.391 -4.434 -10.969 1 66.5 173 ILE B O 1
ATOM 3269 N N . SER B 1 174 ? 19.609 -3.961 -12.984 1 66.06 174 SER B N 1
ATOM 3270 C CA . SER B 1 174 ? 19.531 -2.559 -12.586 1 66.06 174 SER B CA 1
ATOM 3271 C C . SER B 1 174 ? 18.109 -2.037 -12.641 1 66.06 174 SER B C 1
ATOM 3273 O O . SER B 1 174 ? 17.609 -1.684 -13.711 1 66.06 174 SER B O 1
ATOM 3275 N N . ILE B 1 175 ? 17.422 -2.26 -11.531 1 73.38 175 ILE B N 1
ATOM 3276 C CA . ILE B 1 175 ? 16.125 -1.588 -11.438 1 73.38 175 ILE B CA 1
ATOM 3277 C C . ILE B 1 175 ? 16.344 -0.095 -11.195 1 73.38 175 ILE B C 1
ATOM 3279 O O . ILE B 1 175 ? 17.141 0.293 -10.344 1 73.38 175 ILE B O 1
ATOM 3283 N N . LYS B 1 176 ? 15.648 0.638 -11.992 1 69.06 176 LYS B N 1
ATOM 3284 C CA . LYS B 1 176 ? 15.805 2.088 -11.922 1 69.06 176 LYS B CA 1
ATOM 3285 C C . LYS B 1 176 ? 15.43 2.615 -10.547 1 69.06 176 LYS B C 1
ATOM 3287 O O . LYS B 1 176 ? 14.492 2.115 -9.914 1 69.06 176 LYS B O 1
ATOM 3292 N N . ASN B 1 177 ? 16.141 3.604 -10.117 1 65.25 177 ASN B N 1
ATOM 3293 C CA . ASN B 1 177 ? 15.922 4.223 -8.812 1 65.25 177 ASN B CA 1
ATOM 3294 C C . ASN B 1 177 ? 14.562 4.906 -8.727 1 65.25 177 ASN B C 1
ATOM 3296 O O . ASN B 1 177 ? 14.062 5.18 -7.637 1 65.25 177 ASN B O 1
ATOM 3300 N N . SER B 1 178 ? 13.977 5.102 -9.789 1 61.88 178 SER B N 1
ATOM 3301 C CA . SER B 1 178 ? 12.734 5.863 -9.805 1 61.88 178 SER B CA 1
ATOM 3302 C C . SER B 1 178 ? 11.555 4.996 -10.219 1 61.88 178 SER B C 1
ATOM 3304 O O . SER B 1 178 ? 10.477 5.508 -10.531 1 61.88 178 SER B O 1
ATOM 3306 N N . ALA B 1 179 ? 11.68 3.82 -10.055 1 74.75 179 ALA B N 1
ATOM 3307 C CA . ALA B 1 179 ? 10.625 2.945 -10.539 1 74.75 179 ALA B CA 1
ATOM 3308 C C . ALA B 1 179 ? 9.398 2.996 -9.633 1 74.75 179 ALA B C 1
ATOM 3310 O O . ALA B 1 179 ? 9.531 3.039 -8.406 1 74.75 179 ALA B O 1
ATOM 3311 N N . SER B 1 180 ? 8.266 3.086 -10.281 1 85.12 180 SER B N 1
ATOM 3312 C CA . SER B 1 180 ? 7.008 2.902 -9.57 1 85.12 180 SER B CA 1
ATOM 3313 C C . SER B 1 180 ? 6.867 1.472 -9.055 1 85.12 180 SER B C 1
ATOM 3315 O O . SER B 1 180 ? 7.625 0.585 -9.461 1 85.12 180 SER B O 1
ATOM 3317 N N . LEU B 1 181 ? 5.965 1.324 -8.18 1 90.19 181 LEU B N 1
ATOM 3318 C CA . LEU B 1 181 ? 5.68 -0.002 -7.645 1 90.19 181 LEU B CA 1
ATOM 3319 C C . LEU B 1 181 ? 5.383 -0.991 -8.766 1 90.19 181 LEU B C 1
ATOM 3321 O O . LEU B 1 181 ? 5.914 -2.105 -8.773 1 90.19 181 LEU B O 1
ATOM 3325 N N . GLU B 1 182 ? 4.566 -0.579 -9.703 1 91.75 182 GLU B N 1
ATOM 3326 C CA . GLU B 1 182 ? 4.16 -1.42 -10.828 1 91.75 182 GLU B CA 1
ATOM 3327 C C . GLU B 1 182 ? 5.348 -1.754 -11.727 1 91.75 182 GLU B C 1
ATOM 3329 O O . GLU B 1 182 ? 5.523 -2.906 -12.125 1 91.75 182 GLU B O 1
ATOM 3334 N N . GLU B 1 183 ? 6.137 -0.774 -11.969 1 90.62 183 GLU B N 1
ATOM 3335 C CA . GLU B 1 183 ? 7.332 -0.994 -12.781 1 90.62 183 GLU B CA 1
ATOM 3336 C C . GLU B 1 183 ? 8.32 -1.916 -12.078 1 90.62 183 GLU B C 1
ATOM 3338 O O . GLU B 1 183 ? 8.922 -2.785 -12.703 1 90.62 183 GLU B O 1
ATOM 3343 N N . PHE B 1 184 ? 8.477 -1.669 -10.852 1 92.12 184 PHE B N 1
ATOM 3344 C CA . PHE B 1 184 ? 9.406 -2.432 -10.031 1 92.12 184 PHE B CA 1
ATOM 3345 C C . PHE B 1 184 ? 9.031 -3.908 -10.016 1 92.12 184 PHE B C 1
ATOM 3347 O O . PHE B 1 184 ? 9.852 -4.77 -10.336 1 92.12 184 PHE B O 1
ATOM 3354 N N . THR B 1 185 ? 7.773 -4.234 -9.664 1 95.81 185 THR B N 1
ATOM 3355 C CA . THR B 1 185 ? 7.328 -5.621 -9.57 1 95.81 185 THR B CA 1
ATOM 3356 C C . THR B 1 185 ? 7.305 -6.281 -10.945 1 95.81 185 THR B C 1
ATOM 3358 O O . THR B 1 185 ? 7.715 -7.434 -11.094 1 95.81 185 THR B O 1
ATOM 3361 N N . GLY B 1 186 ? 6.891 -5.543 -11.922 1 94.69 186 GLY B N 1
ATOM 3362 C CA . GLY B 1 186 ? 6.891 -6.062 -13.281 1 94.69 186 GLY B CA 1
ATOM 3363 C C . GLY B 1 186 ? 8.281 -6.383 -13.797 1 94.69 186 GLY B C 1
ATOM 3364 O O . GLY B 1 186 ? 8.492 -7.414 -14.438 1 94.69 186 GLY B O 1
ATOM 3365 N N . ALA B 1 187 ? 9.195 -5.504 -13.508 1 92.88 187 ALA B N 1
ATOM 3366 C CA . ALA B 1 187 ? 10.57 -5.711 -13.945 1 92.88 187 ALA B CA 1
ATOM 3367 C C . ALA B 1 187 ? 11.164 -6.973 -13.328 1 92.88 187 ALA B C 1
ATOM 3369 O O . ALA B 1 187 ? 11.844 -7.746 -14.008 1 92.88 187 ALA B O 1
ATOM 3370 N N . TRP B 1 188 ? 10.906 -7.18 -12.094 1 94.56 188 TRP B N 1
ATOM 3371 C CA . TRP B 1 188 ? 11.422 -8.367 -11.414 1 94.56 188 TRP B CA 1
ATOM 3372 C C . TRP B 1 188 ? 10.805 -9.633 -11.984 1 94.56 188 TRP B C 1
ATOM 3374 O O . TRP B 1 188 ? 11.492 -10.633 -12.188 1 94.56 188 TRP B O 1
ATOM 3384 N N . GLU B 1 189 ? 9.492 -9.594 -12.203 1 96.19 189 GLU B N 1
ATOM 3385 C CA . GLU B 1 189 ? 8.852 -10.758 -12.805 1 96.19 189 GLU B CA 1
ATOM 3386 C C . GLU B 1 189 ? 9.43 -11.055 -14.188 1 96.19 189 GLU B C 1
ATOM 3388 O O . GLU B 1 189 ? 9.719 -12.203 -14.516 1 96.19 189 GLU B O 1
ATOM 3393 N N . ASP B 1 190 ? 9.594 -10 -14.922 1 92.81 190 ASP B N 1
ATOM 3394 C CA . ASP B 1 190 ? 10.141 -10.156 -16.266 1 92.81 190 ASP B CA 1
ATOM 3395 C C . ASP B 1 190 ? 11.555 -10.727 -16.219 1 92.81 190 ASP B C 1
ATOM 3397 O O . ASP B 1 190 ? 11.891 -11.633 -16.984 1 92.81 190 ASP B O 1
ATOM 3401 N N . TYR B 1 191 ? 12.328 -10.18 -15.391 1 91.69 191 TYR B N 1
ATOM 3402 C CA . TYR B 1 191 ? 13.688 -10.664 -15.227 1 91.69 191 TYR B CA 1
ATOM 3403 C C . TYR B 1 191 ? 13.703 -12.141 -14.859 1 91.69 191 TYR B C 1
ATOM 3405 O O . TYR B 1 191 ? 14.445 -12.93 -15.453 1 91.69 191 TYR B O 1
ATOM 3413 N N . PHE B 1 192 ? 12.969 -12.531 -13.961 1 94.88 192 PHE B N 1
ATOM 3414 C CA . PHE B 1 192 ? 12.922 -13.891 -13.438 1 94.88 192 PHE B CA 1
ATOM 3415 C C . PHE B 1 192 ? 12.516 -14.875 -14.531 1 94.88 192 PHE B C 1
ATOM 3417 O O . PHE B 1 192 ? 13.195 -15.875 -14.758 1 94.88 192 PHE B O 1
ATOM 3424 N N . PHE B 1 193 ? 11.469 -14.516 -15.266 1 94.88 193 PHE B N 1
ATOM 3425 C CA . PHE B 1 193 ? 10.906 -15.469 -16.219 1 94.88 193 PHE B CA 1
ATOM 3426 C C . PHE B 1 193 ? 11.68 -15.438 -17.531 1 94.88 193 PHE B C 1
ATOM 3428 O O . PHE B 1 193 ? 11.586 -16.375 -18.344 1 94.88 193 PHE B O 1
ATOM 3435 N N . ASN B 1 194 ? 12.398 -14.422 -17.734 1 91.75 194 ASN B N 1
ATOM 3436 C CA . ASN B 1 194 ? 13.18 -14.344 -18.953 1 91.75 194 ASN B CA 1
ATOM 3437 C C . ASN B 1 194 ? 14.602 -14.859 -18.75 1 91.75 194 ASN B C 1
ATOM 3439 O O . ASN B 1 194 ? 15.406 -14.891 -19.672 1 91.75 194 ASN B O 1
ATOM 3443 N N . SER B 1 195 ? 14.898 -15.242 -17.562 1 90.19 195 SER B N 1
ATOM 3444 C CA . SER B 1 195 ? 16.188 -15.875 -17.281 1 90.19 195 SER B CA 1
ATOM 3445 C C . SER B 1 195 ? 16.141 -17.359 -17.609 1 90.19 195 SER B C 1
ATOM 3447 O O . SER B 1 195 ? 15.062 -17.953 -17.75 1 90.19 195 SER B O 1
ATOM 3449 N N . TYR B 1 196 ? 17.344 -17.906 -17.75 1 92.25 196 TYR B N 1
ATOM 3450 C CA . TYR B 1 196 ? 17.438 -19.328 -18.031 1 92.25 196 TYR B CA 1
ATOM 3451 C C . TYR B 1 196 ? 17.594 -20.141 -16.75 1 92.25 196 TYR B C 1
ATOM 3453 O O . TYR B 1 196 ? 18.516 -19.875 -15.961 1 92.25 196 TYR B O 1
ATOM 3461 N N . PHE B 1 197 ? 16.703 -21.047 -16.594 1 94.12 197 PHE B N 1
ATOM 3462 C CA . PHE B 1 197 ? 16.828 -22 -15.5 1 94.12 197 PHE B CA 1
ATOM 3463 C C . PHE B 1 197 ? 17.891 -23.062 -15.812 1 94.12 197 PHE B C 1
ATOM 3465 O O . PHE B 1 197 ? 17.875 -23.656 -16.891 1 94.12 197 PHE B O 1
ATOM 3472 N N . SER B 1 198 ? 18.75 -23.266 -14.867 1 91.38 198 SER B N 1
ATOM 3473 C CA . SER B 1 198 ? 19.906 -24.062 -15.25 1 91.38 198 SER B CA 1
ATOM 3474 C C . SER B 1 198 ? 20.125 -25.234 -14.289 1 91.38 198 SER B C 1
ATOM 3476 O O . SER B 1 198 ? 20.359 -26.359 -14.727 1 91.38 198 SER B O 1
ATOM 3478 N N . HIS B 1 199 ? 20.125 -24.969 -12.938 1 91.12 199 HIS B N 1
ATOM 3479 C CA . HIS B 1 199 ? 20.484 -26.078 -12.047 1 91.12 199 HIS B CA 1
ATOM 3480 C C . HIS B 1 199 ? 19.688 -26.016 -10.742 1 91.12 199 HIS B C 1
ATOM 3482 O O . HIS B 1 199 ? 19.203 -24.953 -10.367 1 91.12 199 HIS B O 1
ATOM 3488 N N . LEU B 1 200 ? 19.547 -27.156 -10.156 1 91.25 200 LEU B N 1
ATOM 3489 C CA . LEU B 1 200 ? 19.031 -27.25 -8.797 1 91.25 200 LEU B CA 1
ATOM 3490 C C . LEU B 1 200 ? 20.094 -26.812 -7.781 1 91.25 200 LEU B C 1
ATOM 3492 O O . LEU B 1 200 ? 21.266 -27.156 -7.926 1 91.25 200 LEU B O 1
ATOM 3496 N N . ILE B 1 201 ? 19.594 -25.984 -6.949 1 89 201 ILE B N 1
ATOM 3497 C CA . ILE B 1 201 ? 20.516 -25.578 -5.883 1 89 201 ILE B CA 1
ATOM 3498 C C . ILE B 1 201 ? 20.281 -26.438 -4.645 1 89 201 ILE B C 1
ATOM 3500 O O . ILE B 1 201 ? 19.141 -26.531 -4.152 1 89 201 ILE B O 1
ATOM 3504 N N . GLY B 1 202 ? 21.328 -27.062 -4.23 1 82.12 202 GLY B N 1
ATOM 3505 C CA . GLY B 1 202 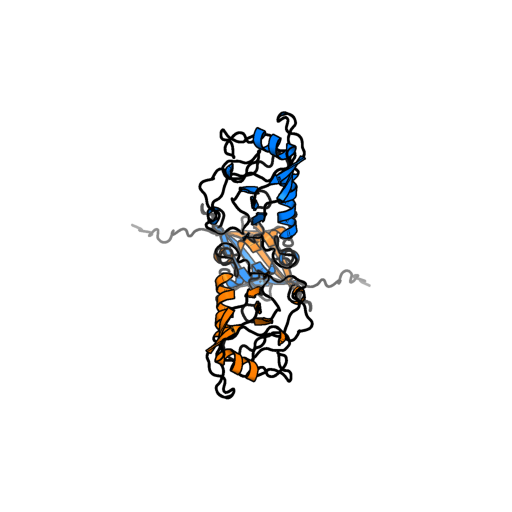? 21.203 -27.969 -3.088 1 82.12 202 GLY B CA 1
ATOM 3506 C C . GLY B 1 202 ? 20.875 -29.391 -3.482 1 82.12 202 GLY B C 1
ATOM 3507 O O . GLY B 1 202 ? 20.891 -29.734 -4.668 1 82.12 202 GLY B O 1
ATOM 3508 N N . LYS B 1 203 ? 20.609 -30.234 -2.49 1 80.44 203 LYS B N 1
ATOM 3509 C CA . LYS B 1 203 ? 20.469 -31.672 -2.719 1 80.44 203 LYS B CA 1
ATOM 3510 C C . LYS B 1 203 ? 19 -32.062 -2.836 1 80.44 203 LYS B C 1
ATOM 3512 O O . LYS B 1 203 ? 18.672 -33.156 -3.352 1 80.44 203 LYS B O 1
ATOM 3517 N N . ASN B 1 204 ? 18.156 -31.141 -2.523 1 86.5 204 ASN B N 1
ATOM 3518 C CA . ASN B 1 204 ? 16.75 -31.531 -2.467 1 86.5 204 ASN B CA 1
ATOM 3519 C C . ASN B 1 204 ? 15.953 -30.859 -3.582 1 86.5 204 ASN B C 1
ATOM 3521 O O . ASN B 1 204 ? 16.172 -29.703 -3.908 1 86.5 204 ASN B O 1
ATOM 3525 N N . SER B 1 205 ? 15.094 -31.734 -4.148 1 92.69 205 SER B N 1
ATOM 3526 C CA . SER B 1 205 ? 14.141 -31.188 -5.117 1 92.69 205 SER B CA 1
ATOM 3527 C C . SER B 1 205 ? 13.172 -30.219 -4.457 1 92.69 205 SER B C 1
ATOM 3529 O O . SER B 1 205 ? 12.695 -30.453 -3.35 1 92.69 205 SER B O 1
ATOM 3531 N N . PRO B 1 206 ? 12.883 -29.109 -5.164 1 96.19 206 PRO B N 1
ATOM 3532 C CA . PRO B 1 206 ? 11.93 -28.156 -4.598 1 96.19 206 PRO B CA 1
ATOM 3533 C C . PRO B 1 206 ? 10.484 -28.625 -4.688 1 96.19 206 PRO B C 1
ATOM 3535 O O . PRO B 1 206 ? 9.586 -27.969 -4.156 1 96.19 206 PRO B O 1
ATOM 3538 N N . VAL B 1 207 ? 10.203 -29.734 -5.391 1 97.44 207 VAL B N 1
ATOM 3539 C CA . VAL B 1 207 ? 8.867 -30.312 -5.504 1 97.44 207 VAL B CA 1
ATOM 3540 C C . VAL B 1 207 ? 8.906 -31.781 -5.074 1 97.44 207 VAL B C 1
ATOM 3542 O O . VAL B 1 207 ? 9.977 -32.344 -4.887 1 97.44 207 VAL B O 1
ATOM 3545 N N . LYS B 1 208 ? 7.703 -32.281 -4.844 1 96.69 208 LYS B N 1
ATOM 3546 C CA . LYS B 1 208 ? 7.621 -33.75 -4.68 1 96.69 208 LYS B CA 1
ATOM 3547 C C . LYS B 1 208 ? 7.906 -34.469 -5.992 1 96.69 208 LYS B C 1
ATOM 3549 O O . LYS B 1 208 ? 7.133 -34.344 -6.945 1 96.69 208 LYS B O 1
ATOM 3554 N N . GLY B 1 209 ? 9.055 -35.125 -6.062 1 94.88 209 GLY B N 1
ATOM 3555 C CA . GLY B 1 209 ? 9.492 -35.75 -7.305 1 94.88 209 GLY B CA 1
ATOM 3556 C C . GLY B 1 209 ? 10.586 -34.969 -8.008 1 94.88 209 GLY B C 1
ATOM 3557 O O . GLY B 1 209 ? 11.289 -34.156 -7.383 1 94.88 209 GLY B O 1
ATOM 3558 N N . CYS B 1 210 ? 10.711 -35.25 -9.273 1 94.69 210 CYS B N 1
ATOM 3559 C CA . CYS B 1 210 ? 11.773 -34.625 -10.07 1 94.69 210 CYS B CA 1
ATOM 3560 C C . CYS B 1 210 ? 11.289 -33.344 -10.719 1 94.69 210 CYS B C 1
ATOM 3562 O O . CYS B 1 210 ? 10.406 -33.375 -11.578 1 94.69 210 CYS B O 1
ATOM 3564 N N . CYS B 1 211 ? 11.914 -32.312 -10.328 1 96.25 211 CYS B N 1
ATOM 3565 C CA . CYS B 1 211 ? 11.523 -31 -10.82 1 96.25 211 CYS B CA 1
ATOM 3566 C C . CYS B 1 211 ? 11.695 -30.906 -12.336 1 96.25 211 CYS B C 1
ATOM 3568 O O . CYS B 1 211 ? 10.852 -30.328 -13.023 1 96.25 211 CYS B O 1
ATOM 3570 N N . ILE B 1 212 ? 12.727 -31.516 -12.852 1 95.25 212 ILE B N 1
ATOM 3571 C CA . ILE B 1 212 ? 13.023 -31.469 -14.273 1 95.25 212 ILE B CA 1
ATOM 3572 C C . ILE B 1 212 ? 11.938 -32.219 -15.055 1 95.25 212 ILE B C 1
ATOM 3574 O O . ILE B 1 212 ? 11.406 -31.703 -16.047 1 95.25 212 ILE B O 1
ATOM 3578 N N . SER B 1 213 ? 11.633 -33.344 -14.578 1 96.06 213 SER B N 1
ATOM 3579 C CA . SER B 1 213 ? 10.586 -34.156 -15.219 1 96.06 213 SER B CA 1
ATOM 3580 C C . SER B 1 213 ? 9.234 -33.438 -15.156 1 96.06 213 SER B C 1
ATOM 3582 O O . SER B 1 213 ? 8.453 -33.531 -16.109 1 96.06 213 SER B O 1
ATOM 3584 N N . LEU B 1 214 ? 9 -32.812 -14.102 1 97.31 214 LEU B N 1
ATOM 3585 C CA . LEU B 1 214 ? 7.758 -32.062 -13.93 1 97.31 214 LEU B CA 1
ATOM 3586 C C . LEU B 1 214 ? 7.594 -31.031 -15.031 1 97.31 214 LEU B C 1
ATOM 3588 O O . LEU B 1 214 ? 6.559 -30.984 -15.703 1 97.31 214 LEU B O 1
ATOM 3592 N N . TRP B 1 215 ? 8.594 -30.266 -15.258 1 97.25 215 TRP B N 1
ATOM 3593 C CA . TRP B 1 215 ? 8.484 -29.156 -16.203 1 97.25 215 TRP B CA 1
ATOM 3594 C C . TRP B 1 215 ? 8.516 -29.672 -17.641 1 97.25 215 TRP B C 1
ATOM 3596 O O . TRP B 1 215 ? 7.871 -29.094 -18.516 1 97.25 215 TRP B O 1
ATOM 3606 N N . LYS B 1 216 ? 9.227 -30.766 -17.891 1 96.44 216 LYS B N 1
ATOM 3607 C CA . LYS B 1 216 ? 9.148 -31.406 -19.203 1 96.44 216 LYS B CA 1
ATOM 3608 C C . LYS B 1 216 ? 7.707 -31.797 -19.531 1 96.44 216 LYS B C 1
ATOM 3610 O O . LYS B 1 216 ? 7.215 -31.516 -20.625 1 96.44 216 LYS B O 1
ATOM 3615 N N . ASP B 1 217 ? 7.129 -32.344 -18.578 1 96.94 217 ASP B N 1
ATOM 3616 C CA . ASP B 1 217 ? 5.758 -32.812 -18.75 1 96.94 217 ASP B CA 1
ATOM 3617 C C . ASP B 1 217 ? 4.793 -31.625 -18.891 1 96.94 217 ASP B C 1
ATOM 3619 O O . ASP B 1 217 ? 3.906 -31.656 -19.75 1 96.94 217 ASP B O 1
ATOM 3623 N N . LEU B 1 218 ? 4.914 -30.641 -18.031 1 97.75 218 LEU B N 1
ATOM 3624 C CA . LEU B 1 218 ? 4 -29.5 -18.016 1 97.75 218 LEU B CA 1
ATOM 3625 C C . LEU B 1 218 ? 4.094 -28.719 -19.328 1 97.75 218 LEU B C 1
ATOM 3627 O O . LEU B 1 218 ? 3.076 -28.266 -19.859 1 97.75 218 LEU B O 1
ATOM 3631 N N . ILE B 1 219 ? 5.258 -28.531 -19.828 1 97.19 219 ILE B N 1
ATOM 3632 C CA . ILE B 1 219 ? 5.445 -27.797 -21.078 1 97.19 219 ILE B CA 1
ATOM 3633 C C . ILE B 1 219 ? 4.875 -28.594 -22.234 1 97.19 219 ILE B C 1
ATOM 3635 O O . ILE B 1 219 ? 4.223 -28.047 -23.125 1 97.19 219 ILE B O 1
ATOM 3639 N N . ALA B 1 220 ? 5.078 -29.844 -22.203 1 95.94 220 ALA B N 1
ATOM 3640 C CA . ALA B 1 220 ? 4.609 -30.719 -23.281 1 95.94 220 ALA B CA 1
ATOM 3641 C C . ALA B 1 220 ? 3.088 -30.812 -23.281 1 95.94 220 ALA B C 1
ATOM 3643 O O . ALA B 1 220 ? 2.461 -30.828 -24.344 1 95.94 220 ALA B O 1
ATOM 3644 N N . SER B 1 221 ? 2.502 -30.906 -22.125 1 96.69 221 SER B N 1
ATOM 3645 C CA . SER B 1 221 ? 1.074 -31.188 -22.031 1 96.69 221 SER B CA 1
ATOM 3646 C C . SER B 1 221 ? 0.254 -29.906 -21.984 1 96.69 221 SER B C 1
ATOM 3648 O O . SER B 1 221 ? -0.916 -29.891 -22.375 1 96.69 221 SER B O 1
ATOM 3650 N N . GLY B 1 222 ? 0.737 -28.891 -21.406 1 95.88 222 GLY B N 1
ATOM 3651 C CA . GLY B 1 222 ? 0.007 -27.641 -21.234 1 95.88 222 GLY B CA 1
ATOM 3652 C C . GLY B 1 222 ? -1.037 -27.703 -20.141 1 95.88 222 GLY B C 1
ATOM 3653 O O . GLY B 1 222 ? -1.913 -26.844 -20.047 1 95.88 222 GLY B O 1
ATOM 3654 N N . ARG B 1 223 ? -0.953 -28.688 -19.375 1 96.75 223 ARG B N 1
ATOM 3655 C CA . ARG B 1 223 ? -1.941 -28.859 -18.312 1 96.75 223 ARG B CA 1
ATOM 3656 C C . ARG B 1 223 ? -1.688 -27.875 -17.172 1 96.75 223 ARG B C 1
ATOM 3658 O O . ARG B 1 223 ? -0.582 -27.344 -17.031 1 96.75 223 ARG B O 1
ATOM 3665 N N . PRO B 1 224 ? -2.717 -27.656 -16.312 1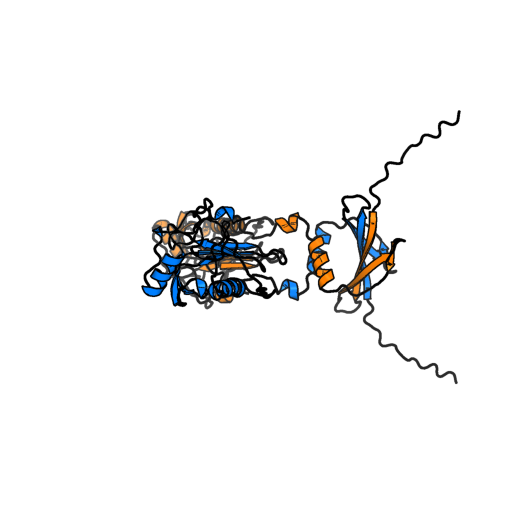 96.81 224 PRO B N 1
ATOM 3666 C C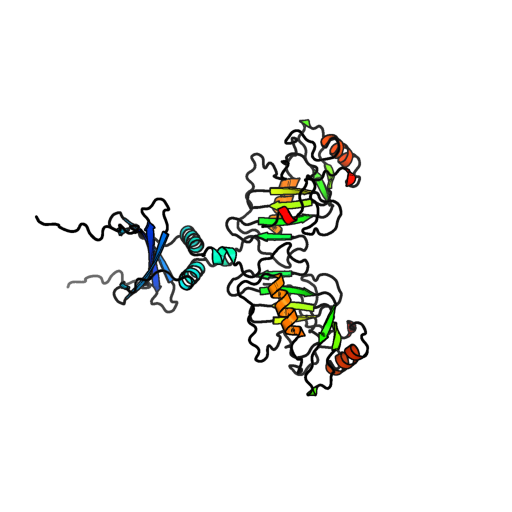A . PRO B 1 224 ? -2.529 -26.797 -15.133 1 96.81 224 PRO B CA 1
ATOM 3667 C C . PRO B 1 224 ? -1.481 -27.344 -14.164 1 96.81 224 PRO B C 1
ATOM 3669 O O . PRO B 1 224 ? -1.222 -28.547 -14.141 1 96.81 224 PRO B O 1
ATOM 3672 N N . PHE B 1 225 ? -0.902 -26.484 -13.5 1 98.06 225 PHE B N 1
ATOM 3673 C CA . PHE B 1 225 ? 0.097 -26.891 -12.516 1 98.06 225 PHE B CA 1
ATOM 3674 C C . PHE B 1 225 ? -0.527 -27.781 -11.438 1 98.06 225 PHE B C 1
ATOM 3676 O O . PHE B 1 225 ? -1.54 -27.406 -10.844 1 98.06 225 PHE B O 1
ATOM 3683 N N . PRO B 1 226 ? 0.059 -28.859 -11.203 1 97.56 226 PRO B N 1
ATOM 3684 C CA . PRO B 1 226 ? -0.447 -29.734 -10.148 1 97.56 226 PRO B CA 1
ATOM 3685 C C . PRO B 1 226 ? -0.02 -29.281 -8.75 1 97.56 226 PRO B C 1
ATOM 3687 O O . PRO B 1 226 ? 1.085 -29.609 -8.305 1 97.56 226 PRO B O 1
ATOM 3690 N N . ALA B 1 227 ? -0.89 -28.672 -8.016 1 96.38 227 ALA B N 1
ATOM 3691 C CA . ALA B 1 227 ? -0.565 -28.047 -6.73 1 96.38 227 ALA B CA 1
ATOM 3692 C C . ALA B 1 227 ? -0.11 -29.094 -5.715 1 96.38 227 ALA B C 1
ATOM 3694 O O . ALA B 1 227 ? 0.61 -28.781 -4.766 1 96.38 227 ALA B O 1
ATOM 3695 N N . GLU B 1 228 ? -0.474 -30.297 -5.914 1 96.5 228 GLU B N 1
ATOM 3696 C CA . GLU B 1 228 ? -0.182 -31.359 -4.961 1 96.5 228 GLU B CA 1
ATOM 3697 C C . GLU B 1 228 ? 1.312 -31.672 -4.914 1 96.5 228 GLU B C 1
ATOM 3699 O O . GLU B 1 228 ? 1.793 -32.312 -3.973 1 96.5 228 GLU B O 1
ATOM 3704 N N . VAL B 1 229 ? 2.061 -31.266 -5.879 1 97.88 229 VAL B N 1
ATOM 3705 C CA . VAL B 1 229 ? 3.484 -31.578 -5.922 1 97.88 229 VAL B CA 1
ATOM 3706 C C . VAL B 1 229 ? 4.273 -30.547 -5.133 1 97.88 229 VAL B C 1
ATOM 3708 O O . VAL B 1 229 ? 5.473 -30.703 -4.895 1 97.88 229 VAL B O 1
ATOM 3711 N N . LEU B 1 230 ? 3.627 -29.469 -4.707 1 98 230 LEU B N 1
ATOM 3712 C CA . LEU B 1 230 ? 4.32 -28.422 -3.957 1 98 230 LEU B CA 1
ATOM 3713 C C . LEU B 1 230 ? 4.82 -28.953 -2.619 1 98 230 LEU B C 1
ATOM 3715 O O . LEU B 1 230 ? 4.121 -29.719 -1.949 1 98 230 LEU B O 1
ATOM 3719 N N . LYS B 1 231 ? 6.043 -28.531 -2.285 1 97.12 231 LYS B N 1
ATOM 3720 C CA . LYS B 1 231 ? 6.637 -28.891 -1 1 97.12 231 LYS B CA 1
ATOM 3721 C C . LYS B 1 231 ? 6.617 -27.719 -0.034 1 97.12 231 LYS B C 1
ATOM 3723 O O . LYS B 1 231 ? 7.051 -26.609 -0.383 1 97.12 231 LYS B O 1
ATOM 3728 N N . LYS B 1 232 ? 6.207 -28.016 1.146 1 94.94 232 LYS B N 1
ATOM 3729 C CA . LYS B 1 232 ? 6.172 -26.953 2.154 1 94.94 232 LYS B CA 1
ATOM 3730 C C . LYS B 1 232 ? 7.582 -26.531 2.547 1 94.94 232 LYS B C 1
ATOM 3732 O O . LYS B 1 232 ? 8.484 -27.359 2.646 1 94.94 232 LYS B O 1
ATOM 3737 N N . ASN B 1 233 ? 7.723 -25.188 2.801 1 93.31 233 ASN B N 1
ATOM 3738 C CA . ASN B 1 233 ? 9.016 -24.656 3.193 1 93.31 233 ASN B CA 1
ATOM 3739 C C . ASN B 1 233 ? 9.086 -24.391 4.695 1 93.31 233 ASN B C 1
ATOM 3741 O O . ASN B 1 233 ? 9.961 -23.672 5.164 1 93.31 233 ASN B O 1
ATOM 3745 N N . SER B 1 234 ? 8.148 -24.734 5.516 1 90.19 234 SER B N 1
ATOM 3746 C CA . SER B 1 234 ? 8.055 -24.672 6.973 1 90.19 234 SER B CA 1
ATOM 3747 C C . SER B 1 234 ? 7.91 -23.234 7.449 1 90.19 234 SER B C 1
ATOM 3749 O O . SER B 1 234 ? 8.273 -22.906 8.578 1 90.19 234 SER B O 1
ATOM 3751 N N . ARG B 1 235 ? 7.574 -22.375 6.578 1 95.75 235 ARG B N 1
ATOM 3752 C CA . ARG B 1 235 ? 7.367 -20.984 6.926 1 95.75 235 ARG B CA 1
ATOM 3753 C C . ARG B 1 235 ? 6.004 -20.5 6.445 1 95.75 235 ARG B C 1
ATOM 3755 O O . ARG B 1 235 ? 5.367 -21.141 5.609 1 95.75 235 ARG B O 1
ATOM 3762 N N . THR B 1 236 ? 5.602 -19.469 7.09 1 97.56 236 THR B N 1
ATOM 3763 C CA . THR B 1 236 ? 4.41 -18.75 6.637 1 97.56 236 THR B CA 1
ATOM 3764 C C . THR B 1 236 ? 4.777 -17.375 6.094 1 97.56 236 THR B C 1
ATOM 3766 O O . THR B 1 236 ? 5.91 -16.922 6.254 1 97.56 236 THR B O 1
ATOM 3769 N N . LEU B 1 237 ? 3.795 -16.797 5.48 1 97.69 237 LEU B N 1
ATOM 3770 C CA . LEU B 1 237 ? 4.027 -15.484 4.895 1 97.69 237 LEU B CA 1
ATOM 3771 C C . LEU B 1 237 ? 4.469 -14.484 5.965 1 97.69 237 LEU B C 1
ATOM 3773 O O . LEU B 1 237 ? 5.215 -13.547 5.672 1 97.69 237 LEU B O 1
ATOM 3777 N N . LYS B 1 238 ? 4.043 -14.625 7.168 1 96.69 238 LYS B N 1
ATOM 3778 C CA . LYS B 1 238 ? 4.41 -13.75 8.281 1 96.69 238 LYS B CA 1
ATOM 3779 C C . LYS B 1 238 ? 5.93 -13.641 8.414 1 96.69 238 LYS B C 1
ATOM 3781 O O . LYS B 1 238 ? 6.449 -12.586 8.781 1 96.69 238 LYS B O 1
ATOM 3786 N N . SER B 1 239 ? 6.582 -14.664 8.125 1 96.31 239 SER B N 1
ATOM 3787 C CA . SER B 1 239 ? 8.031 -14.719 8.281 1 96.31 239 SER B CA 1
ATOM 3788 C C . SER B 1 239 ? 8.727 -13.758 7.316 1 96.31 239 SER B C 1
ATOM 3790 O O . SER B 1 239 ? 9.906 -13.461 7.484 1 96.31 239 SER B O 1
ATOM 3792 N N . LEU B 1 240 ? 8.055 -13.328 6.281 1 96.06 240 LEU B N 1
ATOM 3793 C CA . LEU B 1 240 ? 8.641 -12.438 5.281 1 96.06 240 LEU B CA 1
ATOM 3794 C C . LEU B 1 240 ? 8.398 -10.977 5.648 1 96.06 240 LEU B C 1
ATOM 3796 O O . LEU B 1 240 ? 8.922 -10.07 4.988 1 96.06 240 LEU B O 1
ATOM 3800 N N . LEU B 1 241 ? 7.57 -10.758 6.582 1 93.56 241 LEU B N 1
ATOM 3801 C CA . LEU B 1 241 ? 7.23 -9.406 7.016 1 93.56 241 LEU B CA 1
ATOM 3802 C C . LEU B 1 241 ? 8.219 -8.914 8.07 1 93.56 241 LEU B C 1
ATOM 3804 O O . LEU B 1 241 ? 8.805 -9.711 8.805 1 93.56 241 LEU B O 1
ATOM 3808 N N . PRO B 1 242 ? 8.391 -7.574 8.117 1 81.38 242 PRO B N 1
ATOM 3809 C CA . PRO B 1 242 ? 9.336 -7.059 9.109 1 81.38 242 PRO B CA 1
ATOM 3810 C C . PRO B 1 242 ? 8.844 -7.262 10.547 1 81.38 242 PRO B C 1
ATOM 3812 O O . PRO B 1 242 ? 7.641 -7.324 10.781 1 81.38 242 PRO B O 1
#

Radius of gyration: 30.4 Å; Cα contacts (8 Å, |Δi|>4): 939; chains: 2; bounding box: 92×100×74 Å

Secondary structure (DSSP, 8-state):
--------------EEEEEEEEEEEESSTT--EEEEEEEE-TTS-EEEEEE--HHHHHHHHHHHS-HHHHH--TT--SSSPPTTEEEEE--TTT-EEEEEE-SEEEEEEE-GGGTPPPEEEEE-EEEEEEESS-EEEEEESSSSPP-TTPEEEE-SSSSB-TTSBB--TT------TT--HHHHHHHHHHHHHHSEE----SSS-SBSS-HHHHHHHHHHH-PPP-GGGB-EEEEEGGGG--/--------------EEEEEEEEEEEESSTT--EEEEEEEE-TTS-EEEEEE--HHHHHHHHHHHS-HHHHH--TT--SSSPPTTEEEEE--TTT-EEEEEE-SEEEEEEE-GGGTPPPEEEEE-EEEEEEESS-EEEEEESSSSPP-TTPEEEE-SSSSB-TTSBB--TT------TT--HHHHHHHHHHHHHHSEE----SSS-SBSS-HHHHHHHHHHH-PPP-GGGB-EEEEEGGGG--

pLDDT: mean 84.18, std 17.11, range [25.03, 98.62]